Protein 4ZLH (pdb70)

Structure (mmCIF, N/CA/C/O backbone):
data_4ZLH
#
_entry.id   4ZLH
#
_cell.length_a   38.310
_cell.length_b   152.250
_cell.length_c   65.470
_cell.angle_alpha   90.00
_cell.angle_beta   93.91
_cell.angle_gamma   90.00
#
_symmetry.space_group_name_H-M   'P 1 21 1'
#
loop_
_entity.id
_entity.type
_entity.pdbx_description
1 polymer 'Lipopolysaccharide assembly protein B'
2 non-polymer 'ZINC ION'
3 water water
#
loop_
_atom_site.group_PDB
_atom_site.id
_atom_site.type_symbol
_atom_site.label_atom_id
_atom_site.label_alt_id
_atom_site.label_comp_id
_atom_site.label_asym_id
_atom_site.label_entity_id
_atom_site.label_seq_id
_atom_site.pdbx_PDB_ins_code
_atom_site.Cartn_x
_atom_site.Cartn_y
_atom_site.Cartn_z
_atom_site.occupancy
_atom_site.B_iso_or_equiv
_atom_site.auth_seq_id
_atom_site.auth_comp_id
_atom_site.auth_asym_id
_atom_site.auth_atom_id
_atom_site.pdbx_PDB_model_num
ATOM 1 N N . GLY A 1 17 ? 60.730 137.401 73.967 1.00 70.39 67 GLY A N 1
ATOM 2 C CA . GLY A 1 17 ? 61.083 135.998 73.843 1.00 67.51 67 GLY A CA 1
ATOM 3 C C . GLY A 1 17 ? 59.901 135.094 74.132 1.00 57.78 67 GLY A C 1
ATOM 4 O O . GLY A 1 17 ? 58.904 135.110 73.411 1.00 55.52 67 GLY A O 1
ATOM 5 N N . THR A 1 18 ? 60.013 134.301 75.191 1.00 63.75 68 THR A N 1
ATOM 6 C CA . THR A 1 18 ? 58.937 133.406 75.593 1.00 57.62 68 THR A CA 1
ATOM 7 C C . THR A 1 18 ? 57.749 134.199 76.129 1.00 60.61 68 THR A C 1
ATOM 8 O O . THR A 1 18 ? 56.595 133.830 75.910 1.00 53.71 68 THR A O 1
ATOM 12 N N . VAL A 1 19 ? 58.040 135.291 76.830 1.00 52.37 69 VAL A N 1
ATOM 13 C CA . VAL A 1 19 ? 57.002 136.098 77.458 1.00 46.48 69 VAL A CA 1
ATOM 14 C C . VAL A 1 19 ? 56.117 136.762 76.408 1.00 44.45 69 VAL A C 1
ATOM 15 O O . VAL A 1 19 ? 54.895 136.769 76.541 1.00 38.33 69 VAL A O 1
ATOM 19 N N . GLU A 1 20 ? 56.733 137.322 75.372 1.00 41.97 70 GLU A N 1
ATOM 20 C CA . GLU A 1 20 ? 55.978 137.971 74.308 1.00 51.99 70 GLU A CA 1
ATOM 21 C C . GLU A 1 20 ? 55.160 136.945 73.532 1.00 45.88 70 GLU A C 1
ATOM 22 O O . GLU A 1 20 ? 54.058 137.241 73.070 1.00 46.19 70 GLU A O 1
ATOM 25 N N . ALA A 1 21 ? 55.704 135.739 73.397 1.00 43.77 71 ALA A N 1
ATOM 26 C CA . ALA A 1 21 ? 55.001 134.647 72.733 1.00 50.03 71 ALA A CA 1
ATOM 27 C C . ALA A 1 21 ? 53.754 134.262 73.520 1.00 45.99 71 ALA A C 1
ATOM 28 O O . ALA A 1 21 ? 52.689 134.039 72.942 1.00 41.40 71 ALA A O 1
ATOM 30 N N . HIS A 1 22 ? 53.900 134.178 74.840 1.00 42.35 72 HIS A N 1
ATOM 31 C CA . HIS A 1 22 ? 52.774 133.902 75.726 1.00 41.22 72 HIS A CA 1
ATOM 32 C C . HIS A 1 22 ? 51.711 134.981 75.587 1.00 33.80 72 HIS A C 1
ATOM 33 O O . HIS A 1 22 ? 50.524 134.682 75.461 1.00 35.09 72 HIS A O 1
ATOM 40 N N . LEU A 1 23 ? 52.147 136.238 75.619 1.00 34.53 73 LEU A N 1
ATOM 41 C CA . LEU A 1 23 ? 51.241 137.370 75.479 1.00 36.67 73 LEU A CA 1
ATOM 42 C C . LEU A 1 23 ? 50.508 137.314 74.144 1.00 33.01 73 LEU A C 1
ATOM 43 O O . LEU A 1 23 ? 49.296 137.512 74.081 1.00 35.23 73 LEU A O 1
ATOM 48 N N . THR A 1 24 ? 51.253 137.041 73.079 1.00 36.56 74 THR A N 1
ATOM 49 C CA . THR A 1 24 ? 50.682 137.020 71.739 1.00 39.54 74 THR A CA 1
ATOM 50 C C . THR A 1 24 ? 49.701 135.867 71.586 1.00 37.27 74 THR A C 1
ATOM 51 O O . THR A 1 24 ? 48.617 136.047 71.039 1.00 37.73 74 THR A O 1
ATOM 55 N N . LEU A 1 25 ? 50.077 134.688 72.070 1.00 34.29 75 LEU A N 1
ATOM 56 C CA . LEU A 1 25 ? 49.217 133.518 71.949 1.00 38.15 75 LEU A CA 1
ATOM 57 C C . LEU A 1 25 ? 47.877 133.784 72.627 1.00 41.81 75 LEU A C 1
ATOM 58 O O . LEU A 1 25 ? 46.820 133.441 72.093 1.00 36.32 75 LEU A O 1
ATOM 63 N N . GLY A 1 26 ? 47.929 134.412 73.799 1.00 30.07 76 GLY A N 1
ATOM 64 C CA . GLY A 1 26 ? 46.724 134.795 74.509 1.00 30.00 76 GLY A CA 1
ATOM 65 C C . GLY A 1 26 ? 45.871 135.722 73.664 1.00 34.55 76 GLY A C 1
ATOM 66 O O . GLY A 1 26 ? 44.654 135.547 73.574 1.00 30.13 76 GLY A O 1
ATOM 67 N N . ASN A 1 27 ? 46.515 136.705 73.037 1.00 31.88 77 ASN A N 1
ATOM 68 C CA . ASN A 1 27 ? 45.815 137.653 72.176 1.00 39.50 77 ASN A CA 1
ATOM 69 C C . ASN A 1 27 ? 45.104 136.950 71.023 1.00 37.39 77 ASN A C 1
ATOM 70 O O . ASN A 1 27 ? 43.971 137.290 70.690 1.00 33.43 77 ASN A O 1
ATOM 75 N N . LEU A 1 28 ? 45.778 135.977 70.416 1.00 39.18 78 LEU A N 1
ATOM 76 C CA . LEU A 1 28 ? 45.208 135.234 69.295 1.00 37.72 78 LEU A CA 1
ATOM 77 C C . LEU A 1 28 ? 43.920 134.530 69.709 1.00 39.82 78 LEU A C 1
ATOM 78 O O . LEU A 1 28 ? 42.928 134.557 68.980 1.00 39.52 78 LEU A O 1
ATOM 83 N N . PHE A 1 29 ? 43.936 133.901 70.880 1.00 34.24 79 PHE A N 1
ATOM 84 C CA . PHE A 1 29 ? 42.748 133.226 71.386 1.00 32.96 79 PHE A CA 1
ATOM 85 C C . PHE A 1 29 ? 41.620 134.221 71.660 1.00 38.23 79 PHE A C 1
ATOM 86 O O . PHE A 1 29 ? 40.448 133.896 71.476 1.00 36.21 79 PHE A O 1
ATOM 94 N N . ARG A 1 30 ? 41.969 135.430 72.094 1.00 34.75 80 ARG A N 1
ATOM 95 C CA . ARG A 1 30 ? 40.957 136.444 72.367 1.00 35.46 80 ARG A CA 1
ATOM 96 C C . ARG A 1 30 ? 40.233 136.850 71.090 1.00 33.78 80 ARG A C 1
ATOM 97 O O . ARG A 1 30 ? 39.006 136.878 71.052 1.00 35.27 80 ARG A O 1
ATOM 105 N N . SER A 1 31 ? 40.996 137.176 70.052 1.00 38.35 81 SER A N 1
ATOM 106 C CA . SER A 1 31 ? 40.414 137.645 68.798 1.00 47.57 81 SER A CA 1
ATOM 107 C C . SER A 1 31 ? 39.598 136.543 68.122 1.00 45.54 81 SER A C 1
ATOM 108 O O . SER A 1 31 ? 38.719 136.823 67.308 1.00 45.75 81 SER A O 1
ATOM 111 N N . ARG A 1 32 ? 39.892 135.293 68.470 1.00 39.54 82 ARG A N 1
ATOM 112 C CA . ARG A 1 32 ? 39.145 134.147 67.958 1.00 45.29 82 ARG A CA 1
ATOM 113 C C . ARG A 1 32 ? 37.821 133.970 68.700 1.00 41.90 82 ARG A C 1
ATOM 114 O O . ARG A 1 32 ? 36.923 133.264 68.236 1.00 37.61 82 ARG A O 1
ATOM 122 N N . GLY A 1 33 ? 37.709 134.608 69.860 1.00 38.69 83 GLY A N 1
ATOM 123 C CA . GLY A 1 33 ? 36.506 134.518 70.668 1.00 41.12 83 GLY A CA 1
ATOM 124 C C . GLY A 1 33 ? 36.614 133.481 71.769 1.00 33.37 83 GLY A C 1
ATOM 125 O O . GLY A 1 33 ? 35.659 133.256 72.513 1.00 35.62 83 GLY A O 1
ATOM 126 N N . GLU A 1 34 ? 37.777 132.845 71.876 1.00 39.55 84 GLU A N 1
ATOM 127 C CA . GLU A 1 34 ? 38.040 131.916 72.969 1.00 42.18 84 GLU A CA 1
ATOM 128 C C . GLU A 1 34 ? 38.638 132.682 74.146 1.00 40.60 84 GLU A C 1
ATOM 129 O O . GLU A 1 34 ? 39.813 132.523 74.482 1.00 33.47 84 GLU A O 1
ATOM 135 N N . VAL A 1 35 ? 37.813 133.520 74.766 1.00 37.49 85 VAL A N 1
ATOM 136 C CA . VAL A 1 35 ? 38.280 134.441 75.792 1.00 37.50 85 VAL A CA 1
ATOM 137 C C . VAL A 1 35 ? 38.696 133.732 77.078 1.00 34.84 85 VAL A C 1
ATOM 138 O O . VAL A 1 35 ? 39.565 134.216 77.799 1.00 33.67 85 VAL A O 1
ATOM 142 N N . ASP A 1 36 ? 38.074 132.596 77.370 1.00 35.99 86 ASP A N 1
ATOM 143 C CA . ASP A 1 36 ? 38.421 131.833 78.561 1.00 36.59 86 ASP A CA 1
ATOM 144 C C . ASP A 1 36 ? 39.859 131.343 78.476 1.00 35.49 86 ASP A C 1
ATOM 145 O O . ASP A 1 36 ? 40.589 131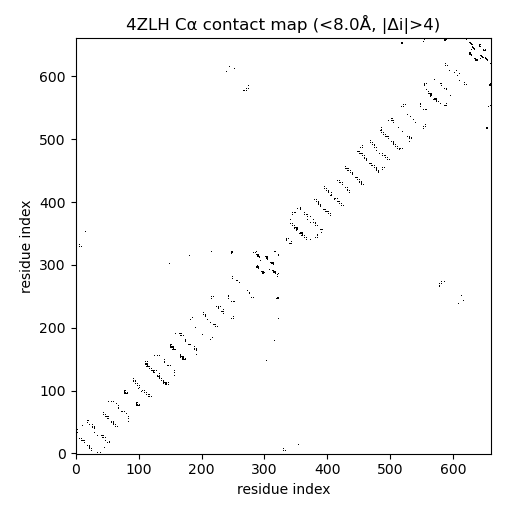.357 79.466 1.00 33.81 86 ASP A O 1
ATOM 150 N N . ARG A 1 37 ? 40.266 130.921 77.286 1.00 32.43 87 ARG A N 1
ATOM 151 C CA . ARG A 1 37 ? 41.633 130.468 77.074 1.00 35.17 87 ARG A CA 1
ATOM 152 C C . ARG A 1 37 ? 42.605 131.645 77.166 1.00 31.63 87 ARG A C 1
ATOM 153 O O . ARG A 1 37 ? 43.690 131.522 77.736 1.00 25.79 87 ARG A O 1
ATOM 161 N N . ALA A 1 38 ? 42.209 132.786 76.607 1.00 29.08 88 ALA A N 1
ATOM 162 C CA . ALA A 1 38 ? 43.027 133.993 76.680 1.00 31.49 88 ALA A CA 1
ATOM 163 C C . ALA A 1 38 ? 43.239 134.411 78.133 1.00 26.07 88 ALA A C 1
ATOM 164 O O . ALA A 1 38 ? 44.353 134.750 78.532 1.00 30.63 88 ALA A O 1
ATOM 166 N N . ILE A 1 39 ? 42.161 134.383 78.912 1.00 31.42 89 ILE A N 1
ATOM 167 C CA . ILE A 1 39 ? 42.203 134.746 80.327 1.00 27.47 89 ILE A CA 1
ATOM 168 C C . ILE A 1 39 ? 43.178 133.851 81.082 1.00 31.72 89 ILE A C 1
ATOM 169 O O . ILE A 1 39 ? 43.978 134.325 81.889 1.00 27.61 89 ILE A O 1
ATOM 174 N N . ARG A 1 40 ? 43.104 132.553 80.811 1.00 29.39 90 ARG A N 1
ATOM 175 C CA . ARG A 1 40 ? 43.949 131.571 81.485 1.00 30.95 90 ARG A CA 1
ATOM 176 C C . ARG A 1 40 ? 45.426 131.810 81.173 1.00 32.08 90 ARG A C 1
ATOM 177 O O . ARG A 1 40 ? 46.276 131.744 82.062 1.00 29.93 90 ARG A O 1
ATOM 185 N N . ILE A 1 41 ? 45.725 132.099 79.911 1.00 27.46 91 ILE A N 1
ATOM 186 C CA . ILE A 1 41 ? 47.099 132.336 79.481 1.00 30.29 91 ILE A CA 1
ATOM 187 C C . ILE A 1 41 ? 47.658 133.631 80.085 1.00 33.74 91 ILE A C 1
ATOM 188 O O . ILE A 1 41 ? 48.780 133.656 80.595 1.00 27.35 91 ILE A O 1
ATOM 193 N N . HIS A 1 42 ? 46.876 134.703 80.037 1.00 30.01 92 HIS A N 1
ATOM 194 C CA . HIS A 1 42 ? 47.362 136.002 80.491 1.00 30.19 92 HIS A CA 1
ATOM 195 C C . HIS A 1 42 ? 47.403 136.084 82.016 1.00 30.35 92 HIS A C 1
ATOM 196 O O . HIS A 1 42 ? 48.296 136.710 82.584 1.00 28.42 92 HIS A O 1
ATOM 203 N N . GLN A 1 43 ? 46.447 135.441 82.676 1.00 28.39 93 GLN A N 1
ATOM 204 C CA . GLN A 1 43 ? 46.399 135.451 84.131 1.00 29.95 93 GLN A CA 1
ATOM 205 C C . GLN A 1 43 ? 47.551 134.635 84.714 1.00 38.79 93 GLN A C 1
ATOM 206 O O . GLN A 1 43 ? 48.153 135.027 85.713 1.00 36.80 93 GLN A O 1
ATOM 212 N N . THR A 1 44 ? 47.854 133.502 84.086 1.00 32.53 94 THR A N 1
ATOM 213 C CA . THR A 1 44 ? 48.973 132.671 84.519 1.00 30.61 94 THR A CA 1
ATOM 214 C C . THR A 1 44 ? 50.274 133.434 84.333 1.00 34.43 94 THR A C 1
ATOM 215 O O . THR A 1 44 ? 51.169 133.374 85.175 1.00 40.07 94 THR A O 1
ATOM 219 N N . LEU A 1 45 ? 50.370 134.156 83.224 1.00 32.88 95 LEU A N 1
ATOM 220 C CA . LEU A 1 45 ? 51.542 134.969 82.943 1.00 36.90 95 LEU A CA 1
ATOM 221 C C . LEU A 1 45 ? 51.666 136.092 83.972 1.00 41.70 95 LEU A C 1
ATOM 222 O O . LEU A 1 45 ? 52.736 136.315 84.539 1.00 33.87 95 LEU A O 1
ATOM 227 N N . MET A 1 46 ? 50.559 136.789 84.211 1.00 32.75 96 MET A N 1
ATOM 228 C CA . MET A 1 46 ? 50.519 137.889 85.169 1.00 35.38 96 MET A CA 1
ATOM 229 C C . MET A 1 46 ? 50.992 137.452 86.556 1.00 40.32 96 MET A C 1
ATOM 230 O O . MET A 1 46 ? 51.615 138.228 87.280 1.00 38.87 96 MET A O 1
ATOM 235 N N . GLU A 1 47 ? 50.698 136.204 86.909 1.00 40.08 97 GLU A N 1
ATOM 236 C CA . GLU A 1 47 ? 50.979 135.682 88.243 1.00 39.37 97 GLU A CA 1
ATOM 237 C C . GLU A 1 47 ? 52.312 134.936 88.319 1.00 38.67 97 GLU A C 1
ATOM 238 O O . GLU A 1 47 ? 52.662 134.388 89.364 1.00 43.01 97 GLU A O 1
ATOM 244 N N . SER A 1 48 ? 53.054 134.918 87.215 1.00 39.92 98 SER A N 1
ATOM 245 C CA . SER A 1 48 ? 54.343 134.231 87.171 1.00 41.21 98 SER A CA 1
ATOM 246 C C . SER A 1 48 ? 55.447 135.073 87.804 1.00 47.75 98 SER A C 1
ATOM 247 O O . SER A 1 48 ? 55.415 136.301 87.742 1.00 41.86 98 SER A O 1
ATOM 250 N N . ALA A 1 49 ? 56.428 134.404 88.402 1.00 49.12 99 ALA A N 1
ATOM 251 C CA . ALA A 1 49 ? 57.519 135.086 89.091 1.00 49.20 99 ALA A CA 1
ATOM 252 C C . ALA A 1 49 ? 58.670 135.421 88.141 1.00 49.08 99 ALA A C 1
ATOM 253 O O . ALA A 1 49 ? 59.479 136.303 88.424 1.00 55.97 99 ALA A O 1
ATOM 255 N N . SER A 1 50 ? 58.736 134.722 87.013 1.00 45.56 100 SER A N 1
ATOM 256 C CA . SER A 1 50 ? 59.826 134.909 86.059 1.00 45.56 100 SER A CA 1
ATOM 257 C C . SER A 1 50 ? 59.745 136.246 85.324 1.00 51.27 100 SER A C 1
ATOM 258 O O . SER A 1 50 ? 60.711 136.670 84.689 1.00 53.90 100 SER A O 1
ATOM 260 N N . LEU A 1 51 ? 58.597 136.911 85.414 1.00 56.37 101 LEU A N 1
ATOM 261 C CA . LEU A 1 51 ? 58.361 138.146 84.667 1.00 53.33 101 LEU A CA 1
ATOM 262 C C . LEU A 1 51 ? 59.038 139.363 85.287 1.00 46.77 101 LEU A C 1
ATOM 263 O O . LEU A 1 51 ? 59.165 139.459 86.506 1.00 50.48 101 LEU A O 1
ATOM 268 N N . THR A 1 52 ? 59.466 140.293 84.436 1.00 41.89 102 THR A N 1
ATOM 269 C CA . THR A 1 52 ? 59.886 141.612 84.893 1.00 43.63 102 THR A CA 1
ATOM 270 C C . THR A 1 52 ? 58.652 142.435 85.230 1.00 47.35 102 THR A C 1
ATOM 271 O O . THR A 1 52 ? 57.530 142.038 84.917 1.00 41.30 102 THR A O 1
ATOM 275 N N . TYR A 1 53 ? 58.861 143.589 85.853 1.00 48.70 103 TYR A N 1
ATOM 276 C CA . TYR A 1 53 ? 57.756 144.472 86.199 1.00 47.31 103 TYR A CA 1
ATOM 277 C C . TYR A 1 53 ? 57.052 144.967 84.943 1.00 47.65 103 TYR A C 1
ATOM 278 O O . TYR A 1 53 ? 55.825 144.997 84.887 1.00 38.84 103 TYR A O 1
ATOM 287 N N . GLU A 1 54 ? 57.832 145.348 83.936 1.00 43.58 104 GLU A N 1
ATOM 288 C CA . GLU A 1 54 ? 57.267 145.888 82.707 1.00 46.36 104 GLU A CA 1
ATOM 289 C C . GLU A 1 54 ? 56.485 144.809 81.960 1.00 43.09 104 GLU A C 1
ATOM 290 O O . GLU A 1 54 ? 55.421 145.078 81.407 1.00 41.42 104 GLU A O 1
ATOM 293 N N . GLN A 1 55 ? 57.014 143.589 81.959 1.00 40.63 105 GLN A N 1
ATOM 294 C CA . GLN A 1 55 ? 56.339 142.459 81.330 1.00 41.97 105 GLN A CA 1
ATOM 295 C C . GLN A 1 55 ? 55.015 142.170 82.021 1.00 42.02 105 GLN A C 1
ATOM 296 O O . GLN A 1 55 ? 54.028 141.810 81.377 1.00 43.39 105 GLN A O 1
ATOM 302 N N . ARG A 1 56 ? 54.997 142.331 83.338 1.00 37.81 106 ARG A N 1
ATOM 303 C CA . ARG A 1 56 ? 53.791 142.086 84.112 1.00 40.04 106 ARG A CA 1
ATOM 304 C C . ARG A 1 56 ? 52.714 143.105 83.754 1.00 40.22 106 ARG A C 1
ATOM 305 O O . ARG A 1 56 ? 51.538 142.761 83.659 1.00 34.97 106 ARG A O 1
ATOM 313 N N . LEU A 1 57 ? 53.117 144.356 83.548 1.00 36.13 107 LEU A N 1
ATOM 314 C CA . LEU A 1 57 ? 52.171 145.394 83.157 1.00 35.08 107 LEU A CA 1
ATOM 315 C C . LEU A 1 57 ? 51.528 145.036 81.819 1.00 36.53 107 LEU A C 1
ATOM 316 O O . LEU A 1 57 ? 50.331 145.240 81.626 1.00 33.13 107 LEU A O 1
ATOM 321 N N . LEU A 1 58 ? 52.330 144.501 80.902 1.00 29.77 108 LEU A N 1
ATOM 322 C CA . LEU A 1 58 ? 51.824 144.051 79.611 1.00 35.80 108 LEU A CA 1
ATOM 323 C C . LEU A 1 58 ? 50.814 142.928 79.804 1.00 35.77 108 LEU A C 1
ATOM 324 O O . LEU A 1 58 ? 49.802 142.870 79.111 1.00 31.35 108 LEU A O 1
ATOM 329 N N . ALA A 1 59 ? 51.096 142.037 80.750 1.00 32.52 109 ALA A N 1
ATOM 330 C CA . ALA A 1 59 ? 50.187 140.940 81.051 1.00 31.72 109 ALA A CA 1
ATOM 331 C C . ALA A 1 59 ? 48.882 141.477 81.622 1.00 28.17 109 ALA A C 1
ATOM 332 O O . ALA A 1 59 ? 47.801 141.047 81.224 1.00 26.88 109 ALA A O 1
ATOM 334 N N . ILE A 1 60 ? 48.989 142.423 82.551 1.00 26.68 110 ILE A N 1
ATOM 335 C CA . ILE A 1 60 ? 47.816 143.045 83.158 1.00 31.29 110 ILE A CA 1
ATOM 336 C C . ILE A 1 60 ? 46.961 143.730 82.094 1.00 30.55 110 ILE A C 1
ATOM 337 O O . ILE A 1 60 ? 45.734 143.642 82.128 1.00 28.60 110 ILE A O 1
ATOM 342 N N . GLN A 1 61 ? 47.614 144.401 81.150 1.00 26.77 111 GLN A N 1
ATOM 343 C CA . GLN A 1 61 ? 46.910 145.105 80.079 1.00 34.46 111 GLN A CA 1
ATOM 344 C C . GLN A 1 61 ? 46.103 144.145 79.212 1.00 36.99 111 GLN A C 1
ATOM 345 O O . GLN A 1 61 ? 44.931 144.397 78.920 1.00 30.23 111 GLN A O 1
ATOM 351 N N . GLN A 1 62 ? 46.730 143.050 78.793 1.00 29.75 112 GLN A N 1
ATOM 352 C CA . GLN A 1 62 ? 46.057 142.088 77.929 1.00 31.61 112 GLN A CA 1
ATOM 353 C C . GLN A 1 62 ? 44.971 141.339 78.692 1.00 34.74 112 GLN A C 1
ATOM 354 O O . GLN A 1 62 ? 43.903 141.062 78.146 1.00 27.58 112 GLN A O 1
ATOM 360 N N . LEU A 1 63 ? 45.235 141.014 79.953 1.00 26.52 113 LEU A N 1
ATOM 361 C CA . LEU A 1 63 ? 44.226 140.360 80.774 1.00 24.88 113 LEU A CA 1
ATOM 362 C C . LEU A 1 63 ? 43.018 141.278 80.913 1.00 30.75 113 LEU A C 1
ATOM 363 O O . LEU A 1 63 ? 41.873 140.823 80.917 1.00 26.80 113 LEU A O 1
ATOM 368 N N . GLY A 1 64 ? 43.282 142.576 81.020 1.00 29.43 114 GLY A N 1
ATOM 369 C CA . GLY A 1 64 ? 42.221 143.562 81.058 1.00 28.08 114 GLY A CA 1
ATOM 370 C C . GLY A 1 64 ? 41.381 143.500 79.800 1.00 28.60 114 GLY A C 1
ATOM 371 O O . GLY A 1 64 ? 40.159 143.524 79.864 1.00 29.26 114 GLY A O 1
ATOM 372 N N . ARG A 1 65 ? 42.042 143.407 78.652 1.00 31.73 115 ARG A N 1
ATOM 373 C CA . ARG A 1 65 ? 41.337 143.337 77.378 1.00 32.83 115 ARG A CA 1
ATOM 374 C C . ARG A 1 65 ? 40.559 142.030 77.249 1.00 32.81 115 ARG A C 1
ATOM 375 O O . ARG A 1 65 ? 39.512 141.992 76.606 1.00 30.50 115 ARG A O 1
ATOM 380 N N . ASP A 1 66 ? 41.067 140.961 77.860 1.00 28.32 116 ASP A N 1
ATOM 381 C CA . ASP A 1 66 ? 40.349 139.689 77.877 1.00 27.28 116 ASP A CA 1
ATOM 382 C C . ASP A 1 66 ? 39.027 139.835 78.617 1.00 30.73 116 ASP A C 1
ATOM 383 O O . ASP A 1 66 ? 37.980 139.388 78.144 1.00 26.81 116 ASP A O 1
ATOM 388 N N . TYR A 1 67 ? 39.092 140.448 79.794 1.00 25.41 117 TYR A N 1
ATOM 389 C CA . TYR A 1 67 ? 37.918 140.644 80.629 1.00 24.67 117 TYR A CA 1
ATOM 390 C C . TYR A 1 67 ? 36.883 141.510 79.913 1.00 32.43 117 TYR A C 1
ATOM 391 O O . TYR A 1 67 ? 35.677 141.281 80.036 1.00 28.64 117 TYR A O 1
ATOM 400 N N . MET A 1 68 ? 37.363 142.501 79.166 1.00 31.77 118 MET A N 1
ATOM 401 C CA . MET A 1 68 ? 36.494 143.355 78.360 1.00 38.65 118 MET A CA 1
ATOM 402 C C . MET A 1 68 ? 35.712 142.519 77.364 1.00 29.79 118 MET A C 1
ATOM 403 O O . MET A 1 68 ? 34.490 142.619 77.280 1.00 33.91 118 MET A O 1
ATOM 408 N N . ALA A 1 69 ? 36.432 141.692 76.614 1.00 32.02 119 ALA A N 1
ATOM 409 C CA . ALA A 1 69 ? 35.819 140.829 75.612 1.00 34.66 119 ALA A CA 1
ATOM 410 C C . ALA A 1 69 ? 34.820 139.867 76.248 1.00 41.21 119 ALA A C 1
ATOM 411 O O . ALA A 1 69 ? 33.856 139.448 75.607 1.00 36.59 119 ALA A O 1
ATOM 413 N N . ALA A 1 70 ? 35.051 139.530 77.512 1.00 32.18 120 ALA A N 1
ATOM 414 C CA . ALA A 1 70 ? 34.211 138.565 78.216 1.00 31.44 120 ALA A CA 1
ATOM 415 C C . ALA A 1 70 ? 32.993 139.224 78.856 1.00 32.31 120 ALA A C 1
ATOM 416 O O . ALA A 1 70 ? 32.054 138.541 79.257 1.00 34.98 120 ALA A O 1
ATOM 418 N N . GLY A 1 71 ? 33.011 140.549 78.955 1.00 32.74 121 GLY A N 1
ATOM 419 C CA . GLY A 1 71 ? 31.944 141.279 79.615 1.00 34.25 121 GLY A CA 1
ATOM 420 C C . GLY A 1 71 ? 32.122 141.330 81.122 1.00 39.98 121 GLY A C 1
ATOM 421 O O . GLY A 1 71 ? 31.211 141.724 81.851 1.00 34.51 121 GLY A O 1
ATOM 422 N N . LEU A 1 72 ? 33.302 140.930 81.588 1.00 30.15 122 LEU A N 1
ATOM 423 C CA . LEU A 1 72 ? 33.617 140.947 83.013 1.00 36.23 122 LEU A CA 1
ATOM 424 C C . LEU A 1 72 ? 34.228 142.296 83.369 1.00 35.73 122 LEU A C 1
ATOM 425 O O . LEU A 1 72 ? 35.442 142.423 83.538 1.00 35.25 122 LEU A O 1
ATOM 430 N N . TYR A 1 73 ? 33.369 143.302 83.489 1.00 34.82 123 TYR A N 1
ATOM 431 C CA . TYR A 1 73 ? 33.810 144.690 83.560 1.00 34.93 123 TYR A CA 1
ATOM 432 C C . TYR A 1 73 ? 34.414 145.080 84.908 1.00 33.14 123 TYR A C 1
ATOM 433 O O . TYR A 1 73 ? 35.320 145.910 84.957 1.00 34.99 123 TYR A O 1
ATOM 442 N N . ASP A 1 74 ? 33.923 144.495 85.997 1.00 31.13 124 ASP A N 1
ATOM 443 C CA . ASP A 1 74 ? 34.527 144.736 87.305 1.00 40.54 124 ASP A CA 1
ATOM 444 C C . ASP A 1 74 ? 35.972 144.234 87.327 1.00 31.70 124 ASP A C 1
ATOM 445 O O . ASP A 1 74 ? 36.864 144.910 87.841 1.00 40.51 124 ASP A O 1
ATOM 450 N N . ARG A 1 75 ? 36.197 143.048 86.767 1.00 36.24 125 ARG A N 1
ATOM 451 C CA . ARG A 1 75 ? 37.541 142.481 86.673 1.00 33.08 125 ARG A CA 1
ATOM 452 C C . ARG A 1 75 ? 38.428 143.324 85.759 1.00 30.61 125 ARG A C 1
ATOM 453 O O . ARG A 1 75 ? 39.584 143.601 86.081 1.00 31.04 125 ARG A O 1
ATOM 461 N N . ALA A 1 76 ? 37.882 143.727 84.616 1.00 30.12 126 ALA A N 1
ATOM 462 C CA . ALA A 1 76 ? 38.596 144.595 83.687 1.00 28.75 126 ALA A CA 1
ATOM 463 C C . ALA A 1 76 ? 39.001 145.892 84.374 1.00 30.27 126 ALA A C 1
ATOM 464 O O . ALA A 1 76 ? 40.130 146.356 84.227 1.00 30.41 126 ALA A O 1
ATOM 466 N N . GLU A 1 77 ? 38.073 146.467 85.131 1.00 28.01 127 GLU A N 1
ATOM 467 C CA . GLU A 1 77 ? 38.329 147.721 85.828 1.00 35.12 127 GLU A CA 1
ATOM 468 C C . GLU A 1 77 ? 39.494 147.568 86.803 1.00 38.56 127 GLU A C 1
ATOM 469 O O . GLU A 1 77 ? 40.316 148.472 86.944 1.00 34.74 127 GLU A O 1
ATOM 475 N N . ASP A 1 78 ? 39.565 146.419 87.468 1.00 35.17 128 ASP A N 1
ATOM 476 C CA . ASP A 1 78 ? 40.647 146.159 88.415 1.00 42.96 128 ASP A CA 1
ATOM 477 C C . ASP A 1 78 ? 41.998 146.135 87.712 1.00 35.65 128 ASP A C 1
ATOM 478 O O . ASP A 1 78 ? 42.979 146.655 88.232 1.00 40.18 128 ASP A O 1
ATOM 483 N N . MET A 1 79 ? 42.045 145.534 86.529 1.00 29.85 129 MET A N 1
ATOM 484 C CA . MET A 1 79 ? 43.282 145.464 85.764 1.00 27.84 129 MET A CA 1
ATOM 485 C C . MET A 1 79 ? 43.751 146.844 85.308 1.00 33.44 129 MET A C 1
ATOM 486 O O . MET A 1 79 ? 44.898 147.228 85.536 1.00 33.24 129 MET A O 1
ATOM 491 N N . PHE A 1 80 ? 42.865 147.589 84.660 1.00 32.87 130 PHE A N 1
ATOM 492 C CA . PHE A 1 80 ? 43.240 148.877 84.095 1.00 38.55 130 PHE A CA 1
ATOM 493 C C . PHE A 1 80 ? 43.522 149.919 85.178 1.00 40.07 130 PHE A C 1
ATOM 494 O O . PHE A 1 80 ? 44.363 150.798 84.989 1.00 39.62 130 PHE A O 1
ATOM 502 N N . ASN A 1 81 ? 42.838 149.813 86.313 1.00 36.18 131 ASN A N 1
ATOM 503 C CA . ASN A 1 81 ? 43.122 150.687 87.447 1.00 45.43 131 ASN A CA 1
ATOM 504 C C . ASN A 1 81 ? 44.584 150.603 87.883 1.00 47.83 131 ASN A C 1
ATOM 505 O O . ASN A 1 81 ? 45.116 151.543 88.470 1.00 46.52 131 ASN A O 1
ATOM 510 N N . GLN A 1 82 ? 45.227 149.478 87.588 1.00 43.15 132 GLN A N 1
ATOM 511 C CA . GLN A 1 82 ? 46.617 149.260 87.979 1.00 41.01 132 GLN A CA 1
ATOM 512 C C . GLN A 1 82 ? 47.609 149.842 86.977 1.00 42.44 132 GLN A C 1
ATOM 513 O O . GLN A 1 82 ? 48.820 149.743 87.175 1.00 48.12 132 GLN A O 1
ATOM 519 N N . LEU A 1 83 ? 47.099 150.445 85.907 1.00 43.05 133 LEU A N 1
ATOM 520 C CA . LEU A 1 83 ? 47.948 150.921 84.816 1.00 46.20 133 LEU A CA 1
ATOM 521 C C . LEU A 1 83 ? 47.866 152.432 84.603 1.00 48.98 133 LEU A C 1
ATOM 522 O O . LEU A 1 83 ? 48.644 152.998 83.835 1.00 50.93 133 LEU A O 1
ATOM 527 N N . THR A 1 84 ? 46.927 153.083 85.279 1.00 53.38 134 THR A N 1
ATOM 528 C CA . THR A 1 84 ? 46.714 154.514 85.089 1.00 60.03 134 THR A CA 1
ATOM 529 C C . THR A 1 84 ? 47.915 155.329 85.567 1.00 64.01 134 THR A C 1
ATOM 530 O O . THR A 1 84 ? 48.124 156.457 85.117 1.00 59.21 134 THR A O 1
ATOM 534 N N . ASP A 1 85 ? 48.703 154.746 86.468 1.00 63.14 135 ASP A N 1
ATOM 535 C CA . ASP A 1 85 ? 49.892 155.402 87.007 1.00 65.36 135 ASP A CA 1
ATOM 536 C C . ASP A 1 85 ? 51.166 154.928 86.310 1.00 69.12 135 ASP A C 1
ATOM 537 O O . ASP A 1 85 ? 52.234 154.872 86.921 1.00 78.12 135 ASP A O 1
ATOM 542 N N . GLU A 1 86 ? 51.041 154.591 85.029 1.00 58.98 136 GLU A N 1
ATOM 543 C CA . GLU A 1 86 ? 52.166 154.120 84.229 1.00 58.67 136 GLU A CA 1
ATOM 544 C C . GLU A 1 86 ? 52.158 154.827 82.879 1.00 64.35 136 GLU A C 1
ATOM 545 O O . GLU A 1 86 ? 51.178 154.750 82.140 1.00 62.63 136 GLU A O 1
ATOM 551 N N . THR A 1 87 ? 53.257 155.504 82.557 1.00 60.74 137 THR A N 1
ATOM 552 C CA . THR A 1 87 ? 53.301 156.409 81.408 1.00 60.34 137 THR A CA 1
ATOM 553 C C . THR A 1 87 ? 53.007 155.720 80.079 1.00 64.22 137 THR A C 1
ATOM 554 O O . THR A 1 87 ? 52.351 156.296 79.211 1.00 65.80 137 THR A O 1
ATOM 558 N N . ASP A 1 88 ? 53.501 154.498 79.914 1.00 63.52 138 ASP A N 1
ATOM 559 C CA . ASP A 1 88 ? 53.310 153.771 78.665 1.00 64.26 138 ASP A CA 1
ATOM 560 C C . ASP A 1 88 ? 51.908 153.173 78.555 1.00 61.45 138 ASP A C 1
ATOM 561 O O . ASP A 1 88 ? 51.495 152.748 77.476 1.00 67.82 138 ASP A O 1
ATOM 564 N N . PHE A 1 89 ? 51.175 153.156 79.668 1.00 58.09 139 PHE A N 1
ATOM 565 C CA . PHE A 1 89 ? 49.877 152.483 79.728 1.00 64.29 139 PHE A CA 1
ATOM 566 C C . PHE A 1 89 ? 48.730 153.417 80.105 1.00 61.44 139 PHE A C 1
ATOM 567 O O . PHE A 1 89 ? 47.561 153.082 79.904 1.00 57.67 139 PHE A O 1
ATOM 575 N N . ARG A 1 90 ? 49.066 154.580 80.655 1.00 61.49 140 ARG A N 1
ATOM 576 C CA . ARG A 1 90 ? 48.065 155.510 81.170 1.00 60.06 140 ARG A CA 1
ATOM 577 C C . ARG A 1 90 ? 47.000 155.859 80.131 1.00 55.95 140 ARG A C 1
ATOM 578 O O . ARG A 1 90 ? 45.807 155.836 80.429 1.00 54.17 140 ARG A O 1
ATOM 582 N N . ILE A 1 91 ? 47.432 156.172 78.913 1.00 58.94 141 ILE A N 1
ATOM 583 C CA . ILE A 1 91 ? 46.510 156.578 77.857 1.00 62.12 141 ILE A CA 1
ATOM 584 C C . ILE A 1 91 ? 45.509 155.471 77.535 1.00 59.39 141 ILE A C 1
ATOM 585 O O . ILE A 1 91 ? 44.299 155.701 77.520 1.00 56.24 141 ILE A O 1
ATOM 587 N N . GLY A 1 92 ? 46.019 154.270 77.281 1.00 52.80 142 GLY A N 1
ATOM 588 C CA . GLY A 1 92 ? 45.175 153.136 76.958 1.00 46.90 142 GLY A CA 1
ATOM 589 C C . GLY A 1 92 ? 44.316 152.703 78.130 1.00 51.07 142 GLY A C 1
ATOM 590 O O . GLY A 1 92 ? 43.176 152.279 77.949 1.00 49.08 142 GLY A O 1
ATOM 591 N N . ALA A 1 93 ? 44.862 152.817 79.337 1.00 46.28 143 ALA A N 1
ATOM 592 C CA . ALA A 1 93 ? 44.158 152.391 80.540 1.00 46.18 143 ALA A CA 1
ATOM 593 C C . ALA A 1 93 ? 42.906 153.230 80.769 1.00 47.03 143 ALA A C 1
ATOM 594 O O . ALA A 1 93 ? 41.844 152.699 81.096 1.00 43.59 143 ALA A O 1
ATOM 596 N N . LEU A 1 94 ? 43.039 154.542 80.600 1.00 43.68 144 LEU A N 1
ATOM 597 C CA . LEU A 1 94 ? 41.906 155.450 80.738 1.00 51.83 144 LEU A CA 1
ATOM 598 C C . LEU A 1 94 ? 40.908 155.242 79.603 1.00 38.97 144 LEU A C 1
ATOM 599 O O . LEU A 1 94 ? 39.697 155.267 79.819 1.00 42.98 144 LEU A O 1
ATOM 604 N N . GLN A 1 95 ? 41.428 155.040 78.397 1.00 35.04 145 GLN A N 1
ATOM 605 C CA . GLN A 1 95 ? 40.595 154.779 77.230 1.00 45.17 145 GLN A CA 1
ATOM 606 C C . GLN A 1 95 ? 39.732 153.538 77.436 1.00 48.06 145 GLN A C 1
ATOM 607 O O . GLN A 1 95 ? 38.558 153.521 77.071 1.00 41.07 145 GLN A O 1
ATOM 613 N N . GLN A 1 96 ? 40.315 152.496 78.021 1.00 45.27 146 GLN A N 1
ATOM 614 C CA . GLN A 1 96 ? 39.570 151.269 78.265 1.00 38.61 146 GLN A CA 1
ATOM 615 C C . GLN A 1 96 ? 38.589 151.465 79.418 1.00 34.37 146 GLN A C 1
ATOM 616 O O . GLN A 1 96 ? 37.448 151.012 79.347 1.00 36.34 146 GLN A O 1
ATOM 622 N N . LEU A 1 97 ? 39.027 152.151 80.471 1.00 32.77 147 LEU A N 1
ATOM 623 C CA . LEU A 1 97 ? 38.143 152.467 81.589 1.00 37.53 147 LEU A CA 1
ATOM 624 C C . LEU A 1 97 ? 36.949 153.283 81.108 1.00 39.18 147 LEU A C 1
ATOM 625 O O . LEU A 1 97 ? 35.822 153.098 81.573 1.00 38.83 147 LEU A O 1
ATOM 630 N N . LEU A 1 98 ? 37.205 154.185 80.168 1.00 36.07 148 LEU A N 1
ATOM 631 C CA . LEU A 1 98 ? 36.151 155.012 79.604 1.00 42.43 148 LEU A CA 1
ATOM 632 C C . LEU A 1 98 ? 35.108 154.128 78.929 1.00 38.17 148 LEU A C 1
ATOM 633 O O . LEU A 1 98 ? 33.910 154.327 79.108 1.00 40.57 148 LEU A O 1
ATOM 638 N N . GLN A 1 99 ? 35.576 153.143 78.167 1.00 39.18 149 GLN A N 1
ATOM 639 C CA . GLN A 1 99 ? 34.691 152.186 77.506 1.00 40.31 149 GLN A CA 1
ATOM 640 C C . GLN A 1 99 ? 33.893 151.367 78.518 1.00 36.72 149 GLN A C 1
ATOM 641 O O . GLN A 1 99 ? 32.707 151.108 78.321 1.00 37.54 149 GLN A O 1
ATOM 647 N N . ILE A 1 100 ? 34.552 150.960 79.597 1.00 37.94 150 ILE A N 1
ATOM 648 C CA . ILE A 1 100 ? 33.902 150.186 80.647 1.00 38.50 150 ILE A CA 1
ATOM 649 C C . ILE A 1 100 ? 32.749 150.970 81.262 1.00 40.08 150 ILE A C 1
ATOM 650 O O . ILE A 1 100 ? 31.634 150.463 81.382 1.00 39.48 150 ILE A O 1
ATOM 655 N N . TYR A 1 101 ? 33.019 152.211 81.649 1.00 40.84 151 TYR A N 1
ATOM 656 C CA . TYR A 1 101 ? 32.035 153.006 82.373 1.00 43.75 151 TYR A CA 1
ATOM 657 C C . TYR A 1 101 ? 30.836 153.360 81.494 1.00 35.61 151 TYR A C 1
ATOM 658 O O . TYR A 1 101 ? 29.729 153.540 81.997 1.00 40.71 151 TYR A O 1
ATOM 667 N N . GLN A 1 102 ? 31.053 153.445 80.186 1.00 33.83 152 GLN A N 1
ATOM 668 C CA . GLN A 1 102 ? 29.951 153.622 79.248 1.00 39.68 152 GLN A CA 1
ATOM 669 C C . GLN A 1 102 ? 29.115 152.353 79.182 1.00 41.62 152 GLN A C 1
ATOM 670 O O . GLN A 1 102 ? 27.889 152.401 79.270 1.00 43.65 152 GLN A O 1
ATOM 676 N N . ALA A 1 103 ? 29.793 151.219 79.031 1.00 44.01 153 ALA A N 1
ATOM 677 C CA . ALA A 1 103 ? 29.126 149.925 78.931 1.00 44.36 153 ALA A CA 1
ATOM 678 C C . ALA A 1 103 ? 28.259 149.661 80.151 1.00 35.91 153 ALA A C 1
ATOM 679 O O . ALA A 1 103 ? 27.226 149.002 80.053 1.00 39.70 153 ALA A O 1
ATOM 681 N N . THR A 1 104 ? 28.685 150.183 81.297 1.00 38.28 154 THR A N 1
ATOM 682 C CA . THR A 1 104 ? 27.961 149.995 82.550 1.00 41.20 154 THR A CA 1
ATOM 683 C C . THR A 1 104 ? 27.085 151.202 82.902 1.00 49.33 154 THR A C 1
ATOM 684 O O . THR A 1 104 ? 26.468 151.234 83.966 1.00 45.42 154 THR A O 1
ATOM 688 N N . SER A 1 105 ? 27.031 152.185 82.005 1.00 49.98 155 SER A N 1
ATOM 689 C CA . SER A 1 105 ? 26.228 153.394 82.213 1.00 42.22 155 SER A CA 1
ATOM 690 C C . SER A 1 105 ? 26.611 154.147 83.491 1.00 48.34 155 SER A C 1
ATOM 691 O O . SER A 1 105 ? 25.765 154.776 84.127 1.00 47.31 155 SER A O 1
ATOM 694 N N . GLU A 1 106 ? 27.887 154.072 83.862 1.00 48.44 156 GLU A N 1
ATOM 695 C CA . GLU A 1 106 ? 28.422 154.871 84.961 1.00 52.77 156 GLU A CA 1
ATOM 696 C C . GLU A 1 106 ? 28.901 156.208 84.411 1.00 48.89 156 GLU A C 1
ATOM 697 O O . GLU A 1 106 ? 30.101 156.472 84.337 1.00 45.28 156 GLU A O 1
ATOM 703 N N . TRP A 1 107 ? 27.947 157.050 84.032 1.00 47.06 157 TRP A N 1
ATOM 704 C CA . TRP A 1 107 ? 28.243 158.262 83.278 1.00 43.78 157 TRP A CA 1
ATOM 705 C C . TRP A 1 107 ? 29.146 159.231 84.037 1.00 40.16 157 TRP A C 1
ATOM 706 O O . TRP A 1 107 ? 30.051 159.827 83.454 1.00 39.17 157 TRP A O 1
ATOM 717 N N . GLN A 1 108 ? 28.913 159.383 85.335 1.00 39.96 158 GLN A N 1
ATOM 718 C CA . GLN A 1 108 ? 29.727 160.290 86.135 1.00 47.73 158 GLN A CA 1
ATOM 719 C C . GLN A 1 108 ? 31.181 159.828 86.153 1.00 46.76 158 GLN A C 1
ATOM 720 O O . GLN A 1 108 ? 32.101 160.643 86.094 1.00 48.02 158 GLN A O 1
ATOM 726 N N . LYS A 1 109 ? 31.383 158.516 86.226 1.00 47.67 159 LYS A N 1
ATOM 727 C CA . LYS A 1 109 ? 32.729 157.954 86.215 1.00 53.49 159 LYS A CA 1
ATOM 728 C C . LYS A 1 109 ? 33.335 158.068 84.820 1.00 46.74 159 LYS A C 1
ATOM 729 O O . LYS A 1 109 ? 34.530 158.319 84.671 1.00 43.75 159 LYS A O 1
ATOM 735 N N . ALA A 1 110 ? 32.499 157.890 83.800 1.00 42.61 160 ALA A N 1
ATOM 736 C CA . ALA A 1 110 ? 32.930 158.054 82.416 1.00 42.49 160 ALA A CA 1
ATOM 737 C C . ALA A 1 110 ? 33.392 159.487 82.152 1.00 44.22 160 ALA A C 1
ATOM 738 O O . ALA A 1 110 ? 34.384 159.708 81.458 1.00 43.51 160 ALA A O 1
ATOM 740 N N . ILE A 1 111 ? 32.662 160.454 82.702 1.00 45.83 161 ILE A N 1
ATOM 741 C CA . ILE A 1 111 ? 33.028 161.863 82.574 1.00 44.21 161 ILE A CA 1
ATOM 742 C C . ILE A 1 111 ? 34.395 162.118 83.205 1.00 43.57 161 ILE A C 1
ATOM 743 O O . ILE A 1 111 ? 35.269 162.726 82.586 1.00 48.49 161 ILE A O 1
ATOM 748 N N . ASP A 1 112 ? 34.571 161.647 84.436 1.00 46.22 162 ASP A N 1
ATOM 749 C CA . ASP A 1 112 ? 35.817 161.857 85.169 1.00 53.64 162 ASP A CA 1
ATOM 750 C C . ASP A 1 112 ? 37.020 161.306 84.409 1.00 55.25 162 ASP A C 1
ATOM 751 O O . ASP A 1 112 ? 38.067 161.952 84.340 1.00 50.18 162 ASP A O 1
ATOM 756 N N . VAL A 1 113 ? 36.867 160.118 83.833 1.00 50.89 163 VAL A N 1
ATOM 757 C CA . VAL A 1 113 ? 37.940 159.504 83.058 1.00 46.40 163 VAL A CA 1
ATOM 758 C C . VAL A 1 113 ? 38.152 160.261 81.752 1.00 44.08 163 VAL A C 1
ATOM 759 O O . VAL A 1 113 ? 39.285 160.469 81.321 1.00 41.60 163 VAL A O 1
ATOM 763 N N . ALA A 1 114 ? 37.054 160.657 81.116 1.00 46.93 164 ALA A N 1
ATOM 764 C CA . ALA A 1 114 ? 37.134 161.411 79.872 1.00 48.51 164 ALA A CA 1
ATOM 765 C C . ALA A 1 114 ? 37.734 162.787 80.138 1.00 48.34 164 ALA A C 1
ATOM 766 O O . ALA A 1 114 ? 38.406 163.360 79.281 1.00 47.83 164 ALA A O 1
ATOM 768 N N . GLU A 1 115 ? 37.491 163.308 81.337 1.00 45.89 165 GLU A N 1
ATOM 769 C CA . GLU A 1 115 ? 38.061 164.583 81.751 1.00 58.29 165 GLU A CA 1
ATOM 770 C C . GLU A 1 115 ? 39.584 164.487 81.830 1.00 63.46 165 GLU A C 1
ATOM 771 O O . GLU A 1 115 ? 40.297 165.347 81.311 1.00 57.75 165 GLU A O 1
ATOM 777 N N . ARG A 1 116 ? 40.074 163.435 82.483 1.00 65.44 166 ARG A N 1
ATOM 778 C CA . ARG A 1 116 ? 41.511 163.202 82.602 1.00 54.84 166 ARG A CA 1
ATOM 779 C C . ARG A 1 116 ? 42.137 163.018 81.226 1.00 58.86 166 ARG A C 1
ATOM 780 O O . ARG A 1 116 ? 43.238 163.502 80.965 1.00 68.91 166 ARG A O 1
ATOM 783 N N . LEU A 1 117 ? 41.428 162.315 80.349 1.00 58.35 167 LEU A N 1
ATOM 784 C CA . LEU A 1 117 ? 41.883 162.130 78.977 1.00 62.78 167 LEU A CA 1
ATOM 785 C C . LEU A 1 117 ? 41.942 163.468 78.256 1.00 70.61 167 LEU A C 1
ATOM 786 O O . LEU A 1 117 ? 42.812 163.689 77.417 1.00 68.89 167 LEU A O 1
ATOM 791 N N . VAL A 1 118 ? 41.014 164.358 78.591 1.00 68.27 168 VAL A N 1
ATOM 792 C CA . VAL A 1 118 ? 40.955 165.674 77.967 1.00 73.67 168 VAL A CA 1
ATOM 793 C C . VAL A 1 118 ? 42.024 166.602 78.538 1.00 72.88 168 VAL A C 1
ATOM 794 O O . VAL A 1 118 ? 42.542 167.469 77.834 1.00 78.07 168 VAL A O 1
ATOM 796 N N . LYS A 1 119 ? 42.351 166.415 79.813 1.00 66.36 169 LYS A N 1
ATOM 797 C CA . LYS A 1 119 ? 43.376 167.222 80.469 1.00 71.50 169 LYS A CA 1
ATOM 798 C C . LYS A 1 119 ? 44.765 166.619 80.270 1.00 70.75 169 LYS A C 1
ATOM 799 O O . LYS A 1 119 ? 45.737 167.067 80.879 1.00 76.89 169 LYS A O 1
ATOM 801 N N . LEU A 1 120 ? 44.845 165.605 79.411 1.00 72.93 170 LEU A N 1
ATOM 802 C CA . LEU A 1 120 ? 46.091 164.878 79.154 1.00 69.34 170 LEU A CA 1
ATOM 803 C C . LEU A 1 120 ? 46.836 165.186 77.837 1.00 67.09 170 LEU A C 1
ATOM 804 O O . LEU A 1 120 ? 48.055 165.023 77.795 1.00 69.83 170 LEU A O 1
ATOM 806 N N . GLY A 1 121 ? 46.159 165.605 76.765 1.00 67.85 171 GLY A N 1
ATOM 807 C CA . GLY A 1 121 ? 44.730 165.842 76.716 1.00 59.91 171 GLY A CA 1
ATOM 808 C C . GLY A 1 121 ? 44.116 165.472 75.381 1.00 69.83 171 GLY A C 1
ATOM 809 O O . GLY A 1 121 ? 44.379 166.113 74.363 1.00 73.91 171 GLY A O 1
ATOM 810 N N . LYS A 1 122 ? 43.296 164.426 75.391 1.00 78.61 172 LYS A N 1
ATOM 811 C CA . LYS A 1 122 ? 42.619 163.957 74.187 1.00 79.22 172 LYS A CA 1
ATOM 812 C C . LYS A 1 122 ? 41.520 164.933 73.780 1.00 81.56 172 LYS A C 1
ATOM 813 O O . LYS A 1 122 ? 40.674 165.304 74.593 1.00 72.68 172 LYS A O 1
ATOM 819 N N . ASP A 1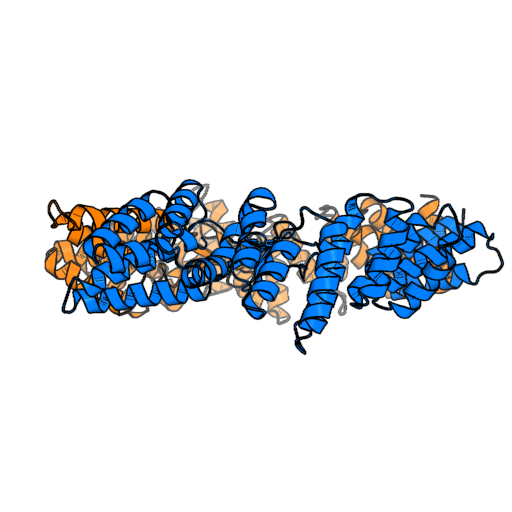 123 ? 41.531 165.337 72.514 1.00 84.91 173 ASP A N 1
ATOM 820 C CA . ASP A 1 123 ? 40.649 166.398 72.040 1.00 83.53 173 ASP A CA 1
ATOM 821 C C . ASP A 1 123 ? 39.203 165.946 71.851 1.00 76.90 173 ASP A C 1
ATOM 822 O O . ASP A 1 123 ? 38.283 166.523 72.430 1.00 80.91 173 ASP A O 1
ATOM 824 N N . LYS A 1 124 ? 39.016 164.912 71.039 1.00 68.60 174 LYS A N 1
ATOM 825 C CA . LYS A 1 124 ? 37.688 164.482 70.617 1.00 63.39 174 LYS A CA 1
ATOM 826 C C . LYS A 1 124 ? 36.797 164.010 71.767 1.00 67.69 174 LYS A C 1
ATOM 827 O O . LYS A 1 124 ? 35.577 163.933 71.615 1.00 62.77 174 LYS A O 1
ATOM 829 N N . GLN A 1 125 ? 37.397 163.698 72.912 1.00 64.59 175 GLN A N 1
ATOM 830 C CA . GLN A 1 125 ? 36.638 163.152 74.035 1.00 63.18 175 GLN A CA 1
ATOM 831 C C . GLN A 1 125 ? 35.652 164.163 74.624 1.00 57.97 175 GLN A C 1
ATOM 832 O O . GLN A 1 125 ? 34.805 163.799 75.439 1.00 51.59 175 GLN A O 1
ATOM 836 N N . ARG A 1 126 ? 35.757 165.424 74.214 1.00 56.16 176 ARG A N 1
ATOM 837 C CA . ARG A 1 126 ? 34.806 166.447 74.647 1.00 55.28 176 ARG A CA 1
ATOM 838 C C . ARG A 1 126 ? 33.410 166.141 74.115 1.00 45.05 176 ARG A C 1
ATOM 839 O O . ARG A 1 126 ? 32.408 166.471 74.747 1.00 44.40 176 ARG A O 1
ATOM 847 N N . VAL A 1 127 ? 33.357 165.508 72.948 1.00 42.01 177 VAL A N 1
ATOM 848 C CA . VAL A 1 127 ? 32.095 165.095 72.350 1.00 49.05 177 VAL A CA 1
ATOM 849 C C . VAL A 1 127 ? 31.354 164.143 73.281 1.00 51.03 177 VAL A C 1
ATOM 850 O O . VAL A 1 127 ? 30.187 164.358 73.611 1.00 44.73 177 VAL A O 1
ATOM 854 N N . GLU A 1 128 ? 32.046 163.091 73.701 1.00 39.06 178 GLU A N 1
ATOM 855 C CA . GLU A 1 128 ? 31.455 162.076 74.562 1.00 39.96 178 GLU A CA 1
ATOM 856 C C . GLU A 1 128 ? 31.051 162.655 75.913 1.00 36.04 178 GLU A C 1
ATOM 857 O O . GLU A 1 128 ? 30.027 162.270 76.476 1.00 38.90 178 GLU A O 1
ATOM 861 N N . ILE A 1 129 ? 31.851 163.585 76.426 1.00 38.51 179 ILE A N 1
ATOM 862 C CA . ILE A 1 129 ? 31.576 164.198 77.722 1.00 39.20 179 ILE A CA 1
ATOM 863 C C . ILE A 1 129 ? 30.226 164.903 77.691 1.00 37.15 179 ILE A C 1
ATOM 864 O O . ILE A 1 129 ? 29.457 164.828 78.649 1.00 38.63 179 ILE A O 1
ATOM 869 N N . ALA A 1 130 ? 29.940 165.580 76.585 1.00 36.99 180 ALA A N 1
ATOM 870 C CA . ALA A 1 130 ? 28.651 166.239 76.410 1.00 36.57 180 ALA A CA 1
ATOM 871 C C . ALA A 1 130 ? 27.520 165.218 76.501 1.00 37.54 180 ALA A C 1
ATOM 872 O O . ALA A 1 130 ? 26.544 165.414 77.228 1.00 31.71 180 ALA A O 1
ATOM 874 N N . HIS A 1 131 ? 27.662 164.120 75.765 1.00 35.89 181 HIS A N 1
ATOM 875 C CA . HIS A 1 131 ? 26.661 163.063 75.785 1.00 33.20 181 HIS A CA 1
ATOM 876 C C . HIS A 1 131 ? 26.483 162.488 77.186 1.00 29.95 181 HIS A C 1
ATOM 877 O O . HIS A 1 131 ? 25.366 162.187 77.597 1.00 35.10 181 HIS A O 1
ATOM 884 N N . PHE A 1 132 ? 27.579 162.346 77.926 1.00 34.69 182 PHE A N 1
ATOM 885 C CA . PHE A 1 132 ? 27.504 161.795 79.274 1.00 33.89 182 PHE A CA 1
ATOM 886 C C . PHE A 1 132 ? 26.669 162.698 80.175 1.00 35.62 182 PHE A C 1
ATOM 887 O O . PHE A 1 132 ? 25.864 162.218 80.973 1.00 36.70 182 PHE A O 1
ATOM 895 N N . TYR A 1 133 ? 26.858 164.008 80.047 1.00 34.67 183 TYR A N 1
ATOM 896 C CA . TYR A 1 133 ? 26.062 164.960 80.813 1.00 33.44 183 TYR A CA 1
ATOM 897 C C . TYR A 1 133 ? 24.599 164.904 80.385 1.00 28.19 183 TYR A C 1
ATOM 898 O O . TYR A 1 133 ? 23.697 165.076 81.206 1.00 34.99 183 TYR A O 1
ATOM 907 N N . CYS A 1 134 ? 24.367 164.659 79.099 1.00 33.21 184 CYS A N 1
ATOM 908 C CA . CYS A 1 134 ? 23.007 164.492 78.595 1.00 30.61 184 CYS A CA 1
ATOM 909 C C . CYS A 1 134 ? 22.355 163.266 79.221 1.00 32.48 184 CYS A C 1
ATOM 910 O O . CYS A 1 134 ? 21.190 163.311 79.613 1.00 37.03 184 CYS A O 1
ATOM 913 N N . GLU A 1 135 ? 23.109 162.172 79.315 1.00 36.83 185 GLU A N 1
ATOM 914 C CA . GLU A 1 135 ? 22.603 160.951 79.939 1.00 34.92 185 GLU A CA 1
ATOM 915 C C . GLU A 1 135 ? 22.206 161.229 81.385 1.00 34.17 185 GLU A C 1
ATOM 916 O O . GLU A 1 135 ? 21.164 160.775 81.851 1.00 35.23 185 GLU A O 1
ATOM 922 N N . LEU A 1 136 ? 23.039 161.991 82.089 1.00 36.29 186 LEU A N 1
ATOM 923 C CA . LEU A 1 136 ? 22.745 162.368 83.467 1.00 35.78 186 LEU A CA 1
ATOM 924 C C . LEU A 1 136 ? 21.511 163.265 83.553 1.00 39.55 186 LEU A C 1
ATOM 925 O O . LEU A 1 136 ? 20.696 163.130 84.468 1.00 39.51 186 LEU A O 1
ATOM 930 N N . ALA A 1 137 ? 21.379 164.178 82.596 1.00 38.10 187 ALA A N 1
ATOM 931 C CA . ALA A 1 137 ? 20.255 165.105 82.575 1.00 38.31 187 ALA A CA 1
ATOM 932 C C . ALA A 1 137 ? 18.936 164.365 82.373 1.00 39.00 187 ALA A C 1
ATOM 933 O O . ALA A 1 137 ? 17.899 164.776 82.892 1.00 43.97 187 ALA A O 1
ATOM 935 N N . LEU A 1 138 ? 18.978 163.275 81.613 1.00 43.64 188 LEU A N 1
ATOM 936 C CA . LEU A 1 138 ? 17.783 162.470 81.374 1.00 48.56 188 LEU A CA 1
ATOM 937 C C . LEU A 1 138 ? 17.258 161.878 82.673 1.00 48.46 188 LEU A C 1
ATOM 938 O O . LEU A 1 138 ? 16.051 161.719 82.853 1.00 57.49 188 LEU A O 1
ATOM 943 N N . GLN A 1 139 ? 18.173 161.556 83.579 1.00 52.86 189 GLN A N 1
ATOM 944 C CA . GLN A 1 139 ? 17.808 160.962 84.856 1.00 52.43 189 GLN A CA 1
ATOM 945 C C . GLN A 1 139 ? 17.132 161.980 85.769 1.00 59.12 189 GLN A C 1
ATOM 946 O O . GLN A 1 139 ? 16.452 161.607 86.724 1.00 66.90 189 GLN A O 1
ATOM 952 N N . HIS A 1 140 ? 17.318 163.262 85.466 1.00 60.93 190 HIS A N 1
ATOM 953 C CA . HIS A 1 140 ? 16.726 164.336 86.259 1.00 55.64 190 HIS A CA 1
ATOM 954 C C . HIS A 1 140 ? 15.552 164.985 85.542 1.00 58.71 190 HIS A C 1
ATOM 955 O O . HIS A 1 140 ? 14.718 165.632 86.174 1.00 68.48 190 HIS A O 1
ATOM 962 N N . MET A 1 141 ? 15.486 164.820 84.224 1.00 60.89 191 MET A N 1
ATOM 963 C CA . MET A 1 141 ? 14.296 165.217 83.482 1.00 59.29 191 MET A CA 1
ATOM 964 C C . MET A 1 141 ? 13.161 164.314 83.933 1.00 64.20 191 MET A C 1
ATOM 965 O O . MET A 1 141 ? 12.050 164.776 84.195 1.00 66.74 191 MET A O 1
ATOM 970 N N . ALA A 1 142 ? 13.454 163.021 84.032 1.00 69.98 192 ALA A N 1
ATOM 971 C CA . ALA A 1 142 ? 12.610 162.117 84.796 1.00 70.09 192 ALA A CA 1
ATOM 972 C C . ALA A 1 142 ? 12.790 162.492 86.261 1.00 73.31 192 ALA A C 1
ATOM 973 O O . ALA A 1 142 ? 13.910 162.761 86.695 1.00 77.06 192 ALA A O 1
ATOM 975 N N . SER A 1 143 ? 11.687 162.523 87.006 1.00 69.81 193 SER A N 1
ATOM 976 C CA . SER A 1 143 ? 11.646 163.079 88.362 1.00 65.93 193 SER A CA 1
ATOM 977 C C . SER A 1 143 ? 11.581 164.607 88.315 1.00 70.53 193 SER A C 1
ATOM 978 O O . SER A 1 143 ? 11.404 165.253 89.348 1.00 74.06 193 SER A O 1
ATOM 980 N N . ASP A 1 144 ? 11.729 165.168 87.115 1.00 60.74 194 ASP A N 1
ATOM 981 C CA . ASP A 1 144 ? 11.540 166.600 86.864 1.00 56.56 194 ASP A CA 1
ATOM 982 C C . ASP A 1 144 ? 12.249 167.513 87.863 0.39 57.27 194 ASP A C 1
ATOM 983 O O . ASP A 1 144 ? 11.653 167.921 88.861 0.67 68.90 194 ASP A O 1
ATOM 985 N N . ASP A 1 145 ? 13.508 167.848 87.590 0.57 69.94 195 ASP A N 1
ATOM 986 C CA . ASP A 1 145 ? 14.251 168.725 88.490 1.00 63.10 195 ASP A CA 1
ATOM 987 C C . ASP A 1 145 ? 13.574 170.102 88.580 1.00 71.75 195 ASP A C 1
ATOM 988 O O . ASP A 1 145 ? 13.071 170.447 89.649 1.00 78.50 195 ASP A O 1
ATOM 990 N N . LEU A 1 146 ? 13.540 170.901 87.506 1.00 70.68 196 LEU A N 1
ATOM 991 C CA . LEU A 1 146 ? 14.242 170.667 86.243 1.00 61.08 196 LEU A CA 1
ATOM 992 C C . LEU A 1 146 ? 15.578 171.406 86.249 1.00 54.48 196 LEU A C 1
ATOM 993 O O . LEU A 1 146 ? 16.344 171.340 85.287 1.00 51.29 196 LEU A O 1
ATOM 998 N N . ASP A 1 147 ? 15.843 172.123 87.338 1.00 56.19 197 ASP A N 1
ATOM 999 C CA . ASP A 1 147 ? 17.038 172.955 87.446 1.00 64.40 197 ASP A CA 1
ATOM 1000 C C . ASP A 1 147 ? 18.311 172.117 87.397 1.00 54.74 197 ASP A C 1
ATOM 1001 O O . ASP A 1 147 ? 19.316 172.537 86.823 1.00 53.08 197 ASP A O 1
ATOM 1006 N N . ARG A 1 148 ? 18.263 170.934 88.000 1.00 57.47 198 ARG A N 1
ATOM 1007 C CA . ARG A 1 148 ? 19.412 170.035 88.008 1.00 59.12 198 ARG A CA 1
ATOM 1008 C C . ARG A 1 148 ? 19.711 169.551 86.593 1.00 54.54 198 ARG A C 1
ATOM 1009 O O . ARG A 1 148 ? 20.872 169.431 86.200 1.00 51.55 198 ARG A O 1
ATOM 1013 N N . ALA A 1 149 ? 18.657 169.281 85.828 1.00 50.27 199 ALA A N 1
ATOM 1014 C CA . ALA A 1 149 ? 18.809 168.844 84.445 1.00 50.47 199 ALA A CA 1
ATOM 1015 C C . ALA A 1 149 ? 19.477 169.923 83.598 1.00 44.96 199 ALA A C 1
ATOM 1016 O O . ALA A 1 149 ? 20.373 169.632 82.806 1.00 37.26 199 ALA A O 1
ATOM 1018 N N . MET A 1 150 ? 19.040 171.169 83.768 1.00 44.79 200 MET A N 1
ATOM 1019 C CA . MET A 1 150 ? 19.583 172.282 82.993 1.00 42.25 200 MET A CA 1
ATOM 1020 C C . MET A 1 150 ? 21.040 172.545 83.352 1.00 43.42 200 MET A C 1
ATOM 1021 O O . MET A 1 150 ? 21.845 172.903 82.491 1.00 47.23 200 MET A O 1
ATOM 1026 N N . THR A 1 151 ? 21.368 172.377 84.629 1.00 43.33 201 THR A N 1
ATOM 1027 C CA . THR A 1 151 ? 22.741 172.525 85.095 1.00 47.64 201 THR A CA 1
ATOM 1028 C C . THR A 1 151 ? 23.651 171.560 84.346 1.00 42.74 201 THR A C 1
ATOM 1029 O O . THR A 1 151 ? 24.683 171.955 83.803 1.00 42.27 201 THR A O 1
ATOM 1033 N N . LEU A 1 152 ? 23.249 170.295 84.311 1.00 40.13 202 LEU A N 1
ATOM 1034 C CA . LEU A 1 152 ? 24.024 169.261 83.639 1.00 37.84 202 LEU A CA 1
ATOM 1035 C C . LEU A 1 152 ? 24.146 169.546 82.144 1.00 38.16 202 LEU A C 1
ATOM 1036 O O . LEU A 1 152 ? 25.222 169.394 81.564 1.00 37.99 202 LEU A O 1
ATOM 1041 N N . LEU A 1 153 ? 23.050 169.973 81.523 1.00 36.62 203 LEU A N 1
ATOM 1042 C CA . LEU A 1 153 ? 23.069 170.283 80.096 1.00 34.68 203 LEU A CA 1
ATOM 1043 C C . LEU A 1 153 ? 24.013 171.442 79.801 1.00 35.67 203 LEU A C 1
ATOM 1044 O O . LEU A 1 153 ? 24.696 171.449 78.778 1.00 32.69 203 LEU A O 1
ATOM 1049 N N . LYS A 1 154 ? 24.057 172.418 80.704 1.00 42.61 204 LYS A N 1
ATOM 1050 C CA . LYS A 1 154 ? 24.961 173.553 80.551 1.00 47.62 204 LYS A CA 1
ATOM 1051 C C . LYS A 1 154 ? 26.416 173.094 80.617 1.00 41.45 204 LYS A C 1
ATOM 1052 O O . LYS A 1 154 ? 27.258 173.568 79.853 1.00 41.88 204 LYS A O 1
ATOM 1055 N N . LYS A 1 155 ? 26.710 172.168 81.524 1.00 41.89 205 LYS A N 1
ATOM 1056 C CA . LYS A 1 155 ? 28.046 171.582 81.586 1.00 40.82 205 LYS A CA 1
ATOM 1057 C C . LYS A 1 155 ? 28.325 170.825 80.292 1.00 44.86 205 LYS A C 1
ATOM 1058 O O . LYS A 1 155 ? 29.450 170.819 79.792 1.00 40.77 205 LYS A O 1
ATOM 1063 N N . GLY A 1 156 ? 27.286 170.198 79.746 1.00 35.47 206 GLY A N 1
ATOM 1064 C CA . GLY A 1 156 ? 27.400 169.505 78.478 1.00 33.91 206 GLY A CA 1
ATOM 1065 C C . GLY A 1 156 ? 27.723 170.460 77.347 1.00 39.16 206 GLY A C 1
ATOM 1066 O O . GLY A 1 156 ? 28.582 170.177 76.512 1.00 33.05 206 GLY A O 1
ATOM 1067 N N . ALA A 1 157 ? 27.025 171.593 77.318 1.00 41.29 207 ALA A N 1
ATOM 1068 C CA . ALA A 1 157 ? 27.259 172.616 76.304 1.00 44.03 207 ALA A CA 1
ATOM 1069 C C . ALA A 1 157 ? 28.683 173.151 76.403 1.00 41.53 207 ALA A C 1
ATOM 1070 O O . ALA A 1 157 ? 29.344 173.377 75.388 1.00 45.07 207 ALA A O 1
ATOM 1072 N N . ALA A 1 158 ? 29.146 173.349 77.633 1.00 40.06 208 ALA A N 1
ATOM 1073 C CA . ALA A 1 158 ? 30.508 173.814 77.877 1.00 44.89 208 ALA A CA 1
ATOM 1074 C C . ALA A 1 158 ? 31.529 172.842 77.295 1.00 47.96 208 ALA A C 1
ATOM 1075 O O . ALA A 1 158 ? 32.543 173.257 76.736 1.00 43.47 208 ALA A O 1
ATOM 1077 N N . ALA A 1 159 ? 31.250 171.547 77.421 1.00 46.51 209 ALA A N 1
ATOM 1078 C CA . ALA A 1 159 ? 32.147 170.518 76.907 1.00 45.26 209 ALA A CA 1
ATOM 1079 C C . ALA A 1 159 ? 32.171 170.514 75.379 1.00 43.20 209 ALA A C 1
ATOM 1080 O O . ALA A 1 159 ? 33.240 170.468 74.772 1.00 45.66 209 ALA A O 1
ATOM 1082 N N . ASP A 1 160 ? 30.991 170.559 74.766 1.00 40.54 210 ASP A N 1
ATOM 1083 C CA . ASP A 1 160 ? 30.879 170.603 73.310 1.00 39.31 210 ASP A CA 1
ATOM 1084 C C . ASP A 1 160 ? 29.769 171.564 72.898 1.00 51.30 210 ASP A C 1
ATOM 1085 O O . ASP A 1 160 ? 28.590 171.208 72.889 1.00 38.37 210 ASP A O 1
ATOM 1090 N N . LYS A 1 161 ? 30.159 172.786 72.553 1.00 51.55 211 LYS A N 1
ATOM 1091 C CA . LYS A 1 161 ? 29.204 173.820 72.175 1.00 56.36 211 LYS A CA 1
ATOM 1092 C C . LYS A 1 161 ? 28.533 173.506 70.841 1.00 51.48 211 LYS A C 1
ATOM 1093 O O . LYS A 1 161 ? 27.532 174.127 70.485 1.00 51.83 211 LYS A O 1
ATOM 1097 N N . ASN A 1 162 ? 29.087 172.544 70.107 1.00 43.63 212 ASN A N 1
ATOM 1098 C CA . ASN A 1 162 ? 28.548 172.158 68.805 1.00 44.60 212 ASN A CA 1
ATOM 1099 C C . ASN A 1 162 ? 27.647 170.926 68.872 1.00 42.59 212 ASN A C 1
ATOM 1100 O O . ASN A 1 162 ? 27.316 170.337 67.842 1.00 45.30 212 ASN A O 1
ATOM 1105 N N . SER A 1 163 ? 27.252 170.541 70.082 1.00 37.06 213 SER A N 1
ATOM 1106 C CA . SER A 1 163 ? 26.415 169.358 70.272 1.00 41.53 213 SER A CA 1
ATOM 1107 C C . SER A 1 163 ? 24.938 169.646 70.026 1.00 34.42 213 SER A C 1
ATOM 1108 O O . SER A 1 163 ? 24.294 170.343 70.809 1.00 32.62 213 SER A O 1
ATOM 1111 N N . ALA A 1 164 ? 24.405 169.086 68.945 1.00 35.57 214 ALA A N 1
ATOM 1112 C CA . ALA A 1 164 ? 22.995 169.241 68.615 1.00 29.94 214 ALA A CA 1
ATOM 1113 C C . ALA A 1 164 ? 22.107 168.626 69.688 1.00 33.61 214 ALA A C 1
ATOM 1114 O O . ALA A 1 164 ? 21.023 169.135 69.968 1.00 35.64 214 ALA A O 1
ATOM 1116 N N . ARG A 1 165 ? 22.564 167.531 70.288 1.00 34.89 215 ARG A N 1
ATOM 1117 C CA . ARG A 1 165 ? 21.777 166.842 71.304 1.00 29.03 215 ARG A CA 1
ATOM 1118 C C . ARG A 1 165 ? 21.542 167.744 72.508 1.00 27.72 215 ARG A C 1
ATOM 1119 O O . ARG A 1 165 ? 20.446 167.776 73.064 1.00 30.42 215 ARG A O 1
ATOM 1127 N N . VAL A 1 166 ? 22.581 168.464 72.916 1.00 32.82 216 VAL A N 1
ATOM 1128 C CA . VAL A 1 166 ? 22.475 169.382 74.044 1.00 32.01 216 VAL A CA 1
ATOM 1129 C C . VAL A 1 166 ? 21.431 170.452 73.737 1.00 25.95 216 VAL A C 1
ATOM 1130 O O . VAL A 1 166 ? 20.568 170.745 74.558 1.00 30.07 216 VAL A O 1
ATOM 1134 N N . SER A 1 167 ? 21.520 171.019 72.541 1.00 26.73 217 SER A N 1
ATOM 1135 C CA . SER A 1 167 ? 20.597 172.056 72.101 1.00 33.94 217 SER A CA 1
ATOM 1136 C C . SER A 1 167 ? 19.147 171.580 72.149 1.00 28.27 217 SER A C 1
ATOM 1137 O O . SER A 1 167 ? 18.255 172.302 72.595 1.00 28.01 217 SER A O 1
ATOM 1140 N N . ILE A 1 168 ? 18.923 170.355 71.695 1.00 29.24 218 ILE A N 1
ATOM 1141 C CA . ILE A 1 168 ? 17.585 169.784 71.654 1.00 31.50 218 ILE A CA 1
ATOM 1142 C C . ILE A 1 168 ? 17.058 169.558 73.064 1.00 32.87 218 ILE A C 1
ATOM 1143 O O . ILE A 1 168 ? 15.911 169.888 73.368 1.00 32.77 218 ILE A O 1
ATOM 1148 N N . MET A 1 169 ? 17.899 169.011 73.932 1.00 30.41 219 MET A N 1
ATOM 1149 C CA . MET A 1 169 ? 17.477 168.720 75.295 1.00 36.19 219 MET A CA 1
ATOM 1150 C C . MET A 1 169 ? 17.223 169.999 76.094 1.00 29.18 219 MET A C 1
ATOM 1151 O O . MET A 1 169 ? 16.289 170.055 76.892 1.00 31.03 219 MET A O 1
ATOM 1156 N N . MET A 1 170 ? 18.041 171.024 75.875 1.00 28.78 220 MET A N 1
ATOM 1157 C CA . MET A 1 170 ? 17.823 172.314 76.526 1.00 34.68 220 MET A CA 1
ATOM 1158 C C . MET A 1 170 ? 16.498 172.914 76.064 1.00 29.53 220 MET A C 1
ATOM 1159 O O . MET A 1 170 ? 15.771 173.522 76.850 1.00 28.59 220 MET A O 1
ATOM 1164 N N . GLY A 1 171 ? 16.189 172.736 74.784 1.00 31.25 221 GLY A N 1
ATOM 1165 C CA . GLY A 1 171 ? 14.924 173.186 74.234 1.00 34.93 221 GLY A CA 1
ATOM 1166 C C . GLY A 1 171 ? 13.753 172.553 74.958 1.00 34.13 221 GLY A C 1
ATOM 1167 O O . GLY A 1 171 ? 12.796 173.231 75.331 1.00 29.36 221 GLY A O 1
ATOM 1168 N N . ARG A 1 172 ? 13.837 171.244 75.169 1.00 32.56 222 ARG A N 1
ATOM 1169 C CA . ARG A 1 172 ? 12.779 170.507 75.846 1.00 34.76 222 ARG A CA 1
ATOM 1170 C C . ARG A 1 172 ? 12.617 170.964 77.299 1.00 32.53 222 ARG A C 1
ATOM 1171 O O . ARG A 1 172 ? 11.498 171.108 77.787 1.00 37.55 222 ARG A O 1
ATOM 1179 N N . VAL A 1 173 ? 13.729 171.192 77.989 1.00 31.03 223 VAL A N 1
ATOM 1180 C CA . VAL A 1 173 ? 13.671 171.661 79.370 1.00 32.31 223 VAL A CA 1
ATOM 1181 C C . VAL A 1 173 ? 13.104 173.078 79.430 1.00 33.07 223 VAL A C 1
ATOM 1182 O O . VAL A 1 173 ? 12.307 173.394 80.310 1.00 32.10 223 VAL A O 1
ATOM 1186 N N . PHE A 1 174 ? 13.514 173.930 78.495 1.00 30.43 224 PHE A N 1
ATOM 1187 C CA . PHE A 1 174 ? 12.996 175.293 78.443 1.00 33.21 224 PHE A CA 1
ATOM 1188 C C . PHE A 1 174 ? 11.489 175.274 78.201 1.00 32.52 224 PHE A C 1
ATOM 1189 O O . PHE A 1 174 ? 10.742 176.022 78.832 1.00 29.59 224 PHE A O 1
ATOM 1197 N N . MET A 1 175 ? 11.043 174.408 77.296 1.00 30.78 225 MET A N 1
ATOM 1198 C CA . MET A 1 175 ? 9.620 174.304 76.994 1.00 30.79 225 MET A CA 1
ATOM 1199 C C . MET A 1 175 ? 8.853 173.828 78.221 1.00 28.60 225 MET A C 1
ATOM 1200 O O . MET A 1 175 ? 7.748 174.294 78.487 1.00 32.48 225 MET A O 1
ATOM 1205 N N . ALA A 1 176 ? 9.454 172.914 78.975 1.00 34.69 226 ALA A N 1
ATOM 1206 C CA . ALA A 1 176 ? 8.841 172.412 80.200 1.00 38.88 226 ALA A CA 1
ATOM 1207 C C . ALA A 1 176 ? 8.685 173.529 81.227 1.00 35.59 226 ALA A C 1
ATOM 1208 O O . ALA A 1 176 ? 7.752 173.520 82.030 1.00 45.12 226 ALA A O 1
ATOM 1210 N N . LYS A 1 177 ? 9.603 174.490 81.191 1.00 34.57 227 LYS A N 1
ATOM 1211 C CA . LYS A 1 177 ? 9.566 175.627 82.104 1.00 35.74 227 LYS A CA 1
ATOM 1212 C C . LYS A 1 177 ? 8.707 176.765 81.557 1.00 38.35 227 LYS A C 1
ATOM 1213 O O . LYS A 1 177 ? 8.558 177.806 82.196 1.00 40.65 227 LYS A O 1
ATOM 1219 N N . GLY A 1 178 ? 8.143 176.565 80.372 1.00 33.34 228 GLY A N 1
ATOM 1220 C CA . GLY A 1 178 ? 7.343 177.594 79.733 1.00 32.86 228 GLY A CA 1
ATOM 1221 C C . GLY A 1 178 ? 8.175 178.723 79.150 1.00 28.32 228 GLY A C 1
ATOM 1222 O O . GLY A 1 178 ? 7.641 179.777 78.808 1.00 32.40 228 GLY A O 1
ATOM 1223 N N . GLU A 1 179 ? 9.481 178.500 79.028 1.00 29.56 229 GLU A N 1
ATOM 1224 C CA . GLU A 1 179 ? 10.390 179.499 78.472 1.00 29.08 229 GLU A CA 1
ATOM 1225 C C . GLU A 1 179 ? 10.581 179.261 76.980 1.00 26.24 229 GLU A C 1
ATOM 1226 O O . GLU A 1 179 ? 11.627 178.787 76.532 1.00 25.35 229 GLU A O 1
ATOM 1232 N N . TYR A 1 180 ? 9.560 179.611 76.210 1.00 25.07 230 TYR A N 1
ATOM 1233 C CA . TYR A 1 180 ? 9.520 179.262 74.801 1.00 23.47 230 TYR A CA 1
ATOM 1234 C C . TYR A 1 180 ? 10.495 180.074 73.958 1.00 23.15 230 TYR A C 1
ATOM 1235 O O . TYR A 1 180 ? 10.996 179.576 72.951 1.00 24.33 230 TYR A O 1
ATOM 1244 N N . ALA A 1 181 ? 10.787 181.304 74.373 1.00 21.21 231 ALA A N 1
ATOM 1245 C CA . ALA A 1 181 ? 11.752 182.135 73.654 1.00 29.37 231 ALA A CA 1
ATOM 1246 C C . ALA A 1 181 ? 13.145 181.511 73.719 1.00 26.74 231 ALA A C 1
ATOM 1247 O O . ALA A 1 181 ? 13.842 181.404 72.708 1.00 26.67 231 ALA A O 1
ATOM 1249 N N . LYS A 1 182 ? 13.546 181.107 74.917 1.00 25.03 232 LYS A N 1
ATOM 1250 C CA . LYS A 1 182 ? 14.838 180.460 75.105 1.00 27.32 232 LYS A CA 1
ATOM 1251 C C . LYS A 1 182 ? 14.888 179.109 74.396 1.00 24.38 232 LYS A C 1
ATOM 1252 O O . LYS A 1 182 ? 15.929 178.716 73.869 1.00 27.63 232 LYS A O 1
ATOM 1258 N N . ALA A 1 183 ? 13.760 178.406 74.372 1.00 29.28 233 ALA A N 1
ATOM 1259 C CA . ALA A 1 183 ? 13.681 177.119 73.688 1.00 27.28 233 ALA A CA 1
ATOM 1260 C C . ALA A 1 183 ? 13.990 177.283 72.205 1.00 23.90 233 ALA A C 1
ATOM 1261 O O . ALA A 1 183 ? 14.763 176.510 71.640 1.00 28.66 233 ALA A O 1
ATOM 1263 N N . VAL A 1 184 ? 13.396 178.297 71.580 1.00 27.65 234 VAL A N 1
ATOM 1264 C CA . VAL A 1 184 ? 13.637 178.565 70.165 1.00 25.82 234 VAL A CA 1
ATOM 1265 C C . VAL A 1 184 ? 15.120 178.825 69.914 1.00 22.99 234 VAL A C 1
ATOM 1266 O O . VAL A 1 184 ? 15.684 178.324 68.944 1.00 30.07 234 VAL A O 1
ATOM 1270 N N . GLU A 1 185 ? 15.747 179.602 70.789 1.00 25.99 235 GLU A N 1
ATOM 1271 C CA . GLU A 1 185 ? 17.164 179.917 70.641 1.00 33.76 235 GLU A CA 1
ATOM 1272 C C . GLU A 1 185 ? 18.018 178.652 70.626 1.00 28.55 235 GLU A C 1
ATOM 1273 O O . GLU A 1 185 ? 18.875 178.488 69.761 1.00 33.77 235 GLU A O 1
ATOM 1279 N N . SER A 1 186 ? 17.787 177.763 71.587 1.00 33.13 236 SER A N 1
ATOM 1280 C CA A SER A 1 186 ? 18.540 176.516 71.661 0.17 30.59 236 SER A CA 1
ATOM 1281 C CA B SER A 1 186 ? 18.539 176.512 71.663 0.83 30.50 236 SER A CA 1
ATOM 1282 C C . SER A 1 186 ? 18.233 175.615 70.467 1.00 27.43 236 SER A C 1
ATOM 1283 O O . SER A 1 186 ? 19.140 175.129 69.798 1.00 33.18 236 SER A O 1
ATOM 1288 N N . LEU A 1 187 ? 16.949 175.404 70.198 1.00 28.00 237 LEU A N 1
ATOM 1289 C CA . LEU A 1 187 ? 16.528 174.494 69.138 1.00 25.40 237 LEU A CA 1
ATOM 1290 C C . LEU A 1 187 ? 17.035 174.904 67.760 1.00 30.37 237 LEU A C 1
ATOM 1291 O O . LEU A 1 187 ? 17.371 174.051 66.938 1.00 31.75 237 LEU A O 1
ATOM 1296 N N . GLN A 1 188 ? 17.095 176.203 67.501 1.00 28.38 238 GLN A N 1
ATOM 1297 C CA . GLN A 1 188 ? 17.531 176.677 66.193 1.00 34.30 238 GLN A CA 1
ATOM 1298 C C . GLN A 1 188 ? 19.057 176.686 66.061 1.00 37.02 238 GLN A C 1
ATOM 1299 O O . GLN A 1 188 ? 19.584 176.939 64.979 1.00 39.51 238 GLN A O 1
ATOM 1305 N N . ARG A 1 189 ? 19.762 176.390 67.151 1.00 37.64 239 ARG A N 1
ATOM 1306 C CA . ARG A 1 189 ? 21.209 176.192 67.085 1.00 42.01 239 ARG A CA 1
ATOM 1307 C C . ARG A 1 189 ? 21.530 174.972 66.227 1.00 42.03 239 ARG A C 1
ATOM 1308 O O . ARG A 1 189 ? 22.555 174.930 65.550 1.00 40.08 239 ARG A O 1
ATOM 1314 N N . VAL A 1 190 ? 20.638 173.985 66.266 1.00 38.04 240 VAL A N 1
ATOM 1315 C CA . VAL A 1 190 ? 20.794 172.746 65.507 1.00 42.08 240 VAL A CA 1
ATOM 1316 C C . VAL A 1 190 ? 21.054 173.006 64.025 1.00 42.57 240 VAL A C 1
ATOM 1317 O O . VAL A 1 190 ? 21.731 172.222 63.359 1.00 38.39 240 VAL A O 1
ATOM 1321 N N . ILE A 1 191 ? 20.504 174.104 63.517 1.00 42.51 241 ILE A N 1
ATOM 1322 C CA . ILE A 1 191 ? 20.635 174.458 62.107 1.00 45.95 241 ILE A CA 1
ATOM 1323 C C . ILE A 1 191 ? 22.103 174.543 61.688 1.00 49.19 241 ILE A C 1
ATOM 1324 O O . ILE A 1 191 ? 22.462 174.153 60.578 1.00 55.03 241 ILE A O 1
ATOM 1329 N N . SER A 1 192 ? 22.945 175.038 62.589 1.00 42.41 242 SER A N 1
ATOM 1330 C CA . SER A 1 192 ? 24.361 175.242 62.293 1.00 55.93 242 SER A CA 1
ATOM 1331 C C . SER A 1 192 ? 25.246 174.157 62.904 1.00 55.68 242 SER A C 1
ATOM 1332 O O . SER A 1 192 ? 26.455 174.130 62.671 1.00 65.15 242 SER A O 1
ATOM 1335 N N . GLN A 1 193 ? 24.640 173.267 63.684 1.00 52.95 243 GLN A N 1
ATOM 1336 C CA . GLN A 1 193 ? 25.374 172.200 64.357 1.00 43.51 243 GLN A CA 1
ATOM 1337 C C . GLN A 1 193 ? 25.239 170.888 63.594 1.00 51.45 243 GLN A C 1
ATOM 1338 O O . GLN A 1 193 ? 26.222 170.176 63.385 1.00 46.31 243 GLN A O 1
ATOM 1344 N N . ASP A 1 194 ? 24.016 170.577 63.178 1.00 45.13 244 ASP A N 1
ATOM 1345 C CA . ASP A 1 194 ? 23.753 169.364 62.412 1.00 48.01 244 ASP A CA 1
ATOM 1346 C C . ASP A 1 194 ? 22.466 169.523 61.600 1.00 46.63 244 ASP A C 1
ATOM 1347 O O . ASP A 1 194 ? 21.366 169.316 62.114 1.00 50.20 244 ASP A O 1
ATOM 1352 N N . ARG A 1 195 ? 22.621 169.894 60.332 1.00 45.09 245 ARG A N 1
ATOM 1353 C CA . ARG A 1 195 ? 21.491 170.135 59.437 1.00 47.93 245 ARG A CA 1
ATOM 1354 C C . ARG A 1 195 ? 20.540 168.949 59.357 1.00 40.64 245 ARG A C 1
ATOM 1355 O O . ARG A 1 195 ? 19.328 169.123 59.242 1.00 44.59 245 ARG A O 1
ATOM 1360 N N . GLU A 1 196 ? 21.092 167.742 59.421 1.00 44.86 246 GLU A N 1
ATOM 1361 C CA . GLU A 1 196 ? 20.295 166.533 59.256 1.00 47.13 246 GLU A CA 1
ATOM 1362 C C . GLU A 1 196 ? 19.395 166.240 60.458 1.00 41.43 246 GLU A C 1
ATOM 1363 O O . GLU A 1 196 ? 18.571 165.328 60.403 1.00 38.79 246 GLU A O 1
ATOM 1369 N N . LEU A 1 197 ? 19.551 167.007 61.536 1.00 42.60 247 LEU A N 1
ATOM 1370 C CA . LEU A 1 197 ? 18.734 166.821 62.737 1.00 39.41 247 LEU A CA 1
ATOM 1371 C C . LEU A 1 197 ? 17.746 167.967 62.961 1.00 35.85 247 LEU A C 1
ATOM 1372 O O . LEU A 1 197 ? 17.044 167.998 63.972 1.00 33.08 247 LEU A O 1
ATOM 1377 N N . VAL A 1 198 ? 17.689 168.903 62.023 1.00 42.09 248 VAL A N 1
ATOM 1378 C CA . VAL A 1 198 ? 16.761 170.023 62.125 1.00 40.19 248 VAL A CA 1
ATOM 1379 C C . VAL A 1 198 ? 15.324 169.513 62.180 1.00 39.60 248 VAL A C 1
ATOM 1380 O O . VAL A 1 198 ? 14.482 170.070 62.886 1.00 37.94 248 VAL A O 1
ATOM 1384 N N . SER A 1 199 ? 15.055 168.440 61.444 1.00 34.72 249 SER A N 1
ATOM 1385 C CA . SER A 1 199 ? 13.707 167.894 61.360 1.00 40.10 249 SER A CA 1
ATOM 1386 C C . SER A 1 199 ? 13.238 167.379 62.716 1.00 37.78 249 SER A C 1
ATOM 1387 O O . SER A 1 199 ? 12.038 167.272 62.967 1.00 42.13 249 SER A O 1
ATOM 1390 N N . GLU A 1 200 ? 14.187 167.067 63.592 1.00 33.92 250 GLU A N 1
ATOM 1391 C CA . GLU A 1 200 ? 13.861 166.596 64.933 1.00 31.59 250 GLU A CA 1
ATOM 1392 C C . GLU A 1 200 ? 13.327 167.721 65.817 1.00 30.39 250 GLU A C 1
ATOM 1393 O O . GLU A 1 200 ? 12.763 167.462 66.881 1.00 39.33 250 GLU A O 1
ATOM 1399 N N . THR A 1 201 ? 13.501 168.964 65.374 1.00 32.90 251 THR A N 1
ATOM 1400 C CA . THR A 1 201 ? 13.141 170.129 66.179 1.00 31.41 251 THR A CA 1
ATOM 1401 C C . THR A 1 201 ? 11.834 170.790 65.738 1.00 31.31 251 THR A C 1
ATOM 1402 O O . THR A 1 201 ? 11.329 171.682 66.419 1.00 28.20 251 THR A O 1
ATOM 1406 N N . LEU A 1 202 ? 11.289 170.360 64.606 1.00 32.35 252 LEU A N 1
ATOM 1407 C CA . LEU A 1 202 ? 10.165 171.063 63.988 1.00 30.92 252 LEU A CA 1
ATOM 1408 C C . LEU A 1 202 ? 8.896 171.045 64.841 1.00 28.85 252 LEU A C 1
ATOM 1409 O O . LEU A 1 202 ? 8.245 172.075 65.000 1.00 32.53 252 LEU A O 1
ATOM 1414 N N . GLU A 1 203 ? 8.541 169.885 65.383 1.00 31.09 253 GLU A N 1
ATOM 1415 C CA . GLU A 1 203 ? 7.366 169.785 66.241 1.00 34.02 253 GLU A CA 1
ATOM 1416 C C . GLU A 1 203 ? 7.487 170.713 67.452 1.00 35.03 253 GLU A C 1
ATOM 1417 O O . GLU A 1 203 ? 6.541 171.419 67.798 1.00 27.79 253 GLU A O 1
ATOM 1423 N N . MET A 1 204 ? 8.652 170.715 68.091 1.00 27.42 254 MET A N 1
ATOM 1424 C CA . MET A 1 204 ? 8.873 171.581 69.243 1.00 31.05 254 MET A CA 1
ATOM 1425 C C . MET A 1 204 ? 8.855 173.051 68.842 1.00 25.66 254 MET A C 1
ATOM 1426 O O . MET A 1 204 ? 8.262 173.882 69.530 1.00 27.04 254 MET A O 1
ATOM 1431 N N . LEU A 1 205 ? 9.500 173.374 67.728 1.00 24.81 255 LEU A N 1
ATOM 1432 C CA . LEU A 1 205 ? 9.558 174.758 67.279 1.00 25.35 255 LEU A CA 1
ATOM 1433 C C . LEU A 1 205 ? 8.167 175.261 66.907 1.00 29.15 255 LEU A C 1
ATOM 1434 O O . LEU A 1 205 ? 7.819 176.405 67.195 1.00 28.34 255 LEU A O 1
ATOM 1439 N N . GLN A 1 206 ? 7.368 174.407 66.275 1.00 27.88 256 GLN A N 1
ATOM 1440 C CA . GLN A 1 206 ? 6.013 174.792 65.901 1.00 31.30 256 GLN A CA 1
ATOM 1441 C C . GLN A 1 206 ? 5.231 175.204 67.144 1.00 29.21 256 GLN A C 1
ATOM 1442 O O . GLN A 1 206 ? 4.553 176.225 67.149 1.00 28.66 256 GLN A O 1
ATOM 1448 N N . THR A 1 207 ? 5.349 174.412 68.204 1.00 27.26 257 THR A N 1
ATOM 1449 C CA . THR A 1 207 ? 4.678 174.719 69.460 1.00 31.12 257 THR A CA 1
ATOM 1450 C C . THR A 1 207 ? 5.204 176.027 70.054 1.00 32.91 257 THR A C 1
ATOM 1451 O O . THR A 1 207 ? 4.427 176.860 70.516 1.00 28.55 257 THR A O 1
ATOM 1455 N N . CYS A 1 208 ? 6.522 176.205 70.038 1.00 28.10 258 CYS A N 1
ATOM 1456 C CA . CYS A 1 208 ? 7.131 177.425 70.561 1.00 27.98 258 CYS A CA 1
ATOM 1457 C C . CYS A 1 208 ? 6.621 178.671 69.840 1.00 25.50 258 CYS A C 1
ATOM 1458 O O . CYS A 1 208 ? 6.214 179.637 70.480 1.00 24.21 258 CYS A O 1
ATOM 1461 N N . TYR A 1 209 ? 6.642 178.649 68.510 1.00 25.34 259 TYR A N 1
ATOM 1462 C CA . TYR A 1 209 ? 6.232 179.813 67.732 1.00 29.16 259 TYR A CA 1
ATOM 1463 C C . TYR A 1 209 ? 4.769 180.162 67.988 1.00 31.39 259 TYR A C 1
ATOM 1464 O O . TYR A 1 209 ? 4.403 181.333 68.001 1.00 31.20 259 TYR A O 1
ATOM 1473 N N . GLN A 1 210 ? 3.936 179.150 68.204 1.00 29.74 260 GLN A N 1
ATOM 1474 C CA . GLN A 1 210 ? 2.538 179.390 68.548 1.00 34.62 260 GLN A CA 1
ATOM 1475 C C . GLN A 1 210 ? 2.420 180.099 69.899 1.00 32.46 260 GLN A C 1
ATOM 1476 O O . GLN A 1 210 ? 1.641 181.039 70.051 1.00 35.18 260 GLN A O 1
ATOM 1482 N N . GLN A 1 211 ? 3.198 179.647 70.877 1.00 31.87 261 GLN A N 1
ATOM 1483 C CA . GLN A 1 211 ? 3.195 180.262 72.201 1.00 33.46 261 GLN A CA 1
ATOM 1484 C C . GLN A 1 211 ? 3.689 181.708 72.140 1.00 29.05 261 GLN A C 1
ATOM 1485 O O . GLN A 1 211 ? 3.189 182.575 72.861 1.00 32.60 261 GLN A O 1
ATOM 1491 N N . LEU A 1 212 ? 4.656 181.961 71.264 1.00 29.04 262 LEU A N 1
ATOM 1492 C CA . LEU A 1 212 ? 5.258 183.285 71.120 1.00 27.15 262 LEU A CA 1
ATOM 1493 C C . LEU A 1 212 ? 4.407 184.236 70.292 1.00 33.45 262 LEU A C 1
ATOM 1494 O O . LEU A 1 212 ? 4.738 185.419 70.156 1.00 29.62 262 LEU A O 1
ATOM 1499 N N . GLY A 1 213 ? 3.322 183.717 69.727 1.00 26.29 263 GLY A N 1
ATOM 1500 C CA . GLY A 1 213 ? 2.457 184.506 68.871 1.00 28.01 263 GLY A CA 1
ATOM 1501 C C . GLY A 1 213 ? 3.134 184.891 67.570 1.00 30.86 263 GLY A C 1
ATOM 1502 O O . GLY A 1 213 ? 2.981 186.015 67.093 1.00 35.97 263 GLY A O 1
ATOM 1503 N N . LYS A 1 214 ? 3.878 183.951 66.993 1.00 33.00 264 LYS A N 1
ATOM 1504 C CA . LYS A 1 214 ? 4.640 184.209 65.774 1.00 34.64 264 LYS A CA 1
ATOM 1505 C C . LYS A 1 214 ? 4.373 183.156 64.699 1.00 39.05 264 LYS A C 1
ATOM 1506 O O . LYS A 1 214 ? 5.295 182.707 64.017 1.00 33.18 264 LYS A O 1
ATOM 1512 N N . THR A 1 215 ? 3.106 182.777 64.550 1.00 34.35 265 THR A N 1
ATOM 1513 C CA . THR A 1 215 ? 2.706 181.769 63.569 1.00 39.42 265 THR A CA 1
ATOM 1514 C C . THR A 1 215 ? 3.098 182.172 62.151 1.00 41.00 265 THR A C 1
ATOM 1515 O O . THR A 1 215 ? 3.452 181.322 61.334 1.00 43.06 265 THR A O 1
ATOM 1519 N N . ALA A 1 216 ? 3.033 183.467 61.863 1.00 37.69 266 ALA A N 1
ATOM 1520 C CA . ALA A 1 216 ? 3.391 183.970 60.542 1.00 49.67 266 ALA A CA 1
ATOM 1521 C C . ALA A 1 216 ? 4.864 183.711 60.236 1.00 50.10 266 ALA A C 1
ATOM 1522 O O . ALA A 1 216 ? 5.200 183.193 59.171 1.00 50.60 266 ALA A O 1
ATOM 1524 N N . GLU A 1 217 ? 5.738 184.074 61.171 1.00 44.02 267 GLU A N 1
ATOM 1525 C CA A GLU A 1 217 ? 7.171 183.853 61.006 0.52 47.17 267 GLU A CA 1
ATOM 1526 C CA B GLU A 1 217 ? 7.173 183.855 61.010 0.48 47.18 267 GLU A CA 1
ATOM 1527 C C . GLU A 1 217 ? 7.489 182.370 60.875 1.00 42.66 267 GLU A C 1
ATOM 1528 O O . GLU A 1 217 ? 8.405 181.983 60.151 1.00 47.40 267 GLU A O 1
ATOM 1539 N N . TRP A 1 218 ? 6.731 181.543 61.584 1.00 39.82 268 TRP A N 1
ATOM 1540 C CA . TRP A 1 218 ? 6.913 180.103 61.517 1.00 33.19 268 TRP A CA 1
ATOM 1541 C C . TRP A 1 218 ? 6.655 179.589 60.106 1.00 41.24 268 TRP A C 1
ATOM 1542 O O . TRP A 1 218 ? 7.391 178.742 59.601 1.00 43.65 268 TRP A O 1
ATOM 1553 N N . ALA A 1 219 ? 5.609 180.103 59.469 1.00 44.25 269 ALA A N 1
ATOM 1554 C CA . ALA A 1 219 ? 5.281 179.694 58.109 1.00 49.27 269 ALA A CA 1
ATOM 1555 C C . ALA A 1 219 ? 6.437 180.019 57.167 1.00 47.71 269 ALA A C 1
ATOM 1556 O O . ALA A 1 219 ? 6.741 179.249 56.258 1.00 49.61 269 ALA A O 1
ATOM 1558 N N . GLU A 1 220 ? 7.089 181.154 57.396 1.00 44.90 270 GLU A N 1
ATOM 1559 C CA . GLU A 1 220 ? 8.247 181.535 56.596 1.00 51.61 270 GLU A CA 1
ATOM 1560 C C . GLU A 1 220 ? 9.452 180.658 56.917 1.00 52.36 270 GLU A C 1
ATOM 1561 O O . GLU A 1 220 ? 10.194 180.267 56.016 1.00 52.03 270 GLU A O 1
ATOM 1567 N N . PHE A 1 221 ? 9.648 180.365 58.201 1.00 49.34 271 PHE A N 1
ATOM 1568 C CA . PHE A 1 221 ? 10.710 179.460 58.636 1.00 46.65 271 PHE A CA 1
ATOM 1569 C C . PHE A 1 221 ? 10.609 178.136 57.891 1.00 50.04 271 PHE A C 1
ATOM 1570 O O . PHE A 1 221 ? 11.606 177.608 57.402 1.00 52.73 271 PHE A O 1
ATOM 1578 N N . LEU A 1 222 ? 9.394 177.605 57.813 1.00 46.97 272 LEU A N 1
ATOM 1579 C CA . LEU A 1 222 ? 9.148 176.352 57.117 1.00 47.38 272 LEU A CA 1
ATOM 1580 C C . LEU A 1 222 ? 9.401 176.486 55.620 1.00 55.11 272 LEU A C 1
ATOM 1581 O O . LEU A 1 222 ? 9.927 175.569 54.991 1.00 51.55 272 LEU A O 1
ATOM 1586 N N . GLN A 1 223 ? 9.023 177.628 55.054 1.00 57.72 273 GLN A N 1
ATOM 1587 C CA . GLN A 1 223 ? 9.213 177.870 53.629 1.00 62.81 273 GLN A CA 1
ATOM 1588 C C . GLN A 1 223 ? 10.693 177.811 53.275 1.00 62.23 273 GLN A C 1
ATOM 1589 O O . GLN A 1 223 ? 11.073 177.239 52.255 1.00 67.89 273 GLN A O 1
ATOM 1595 N N . ARG A 1 224 ? 11.523 178.401 54.128 1.00 60.91 274 ARG A N 1
ATOM 1596 C CA . ARG A 1 224 ? 12.965 178.377 53.926 1.00 63.00 274 ARG A CA 1
ATOM 1597 C C . ARG A 1 224 ? 13.516 176.980 54.184 1.00 64.43 274 ARG A C 1
ATOM 1598 O O . ARG A 1 224 ? 14.483 176.559 53.551 1.00 64.72 274 ARG A O 1
ATOM 1606 N N . ALA A 1 225 ? 12.889 176.261 55.110 1.00 57.46 275 ALA A N 1
ATOM 1607 C CA . ALA A 1 225 ? 13.338 174.922 55.472 1.00 60.56 275 ALA A CA 1
ATOM 1608 C C . ALA A 1 225 ? 13.130 173.944 54.320 1.00 56.62 275 ALA A C 1
ATOM 1609 O O . ALA A 1 225 ? 13.987 173.103 54.049 1.00 51.52 275 ALA A O 1
ATOM 1611 N N . VAL A 1 226 ? 11.990 174.054 53.645 1.00 56.12 276 VAL A N 1
ATOM 1612 C CA . VAL A 1 226 ? 11.695 173.197 52.503 1.00 61.07 276 VAL A CA 1
ATOM 1613 C C . VAL A 1 226 ? 12.672 173.493 51.366 1.00 65.24 276 VAL A C 1
ATOM 1614 O O . VAL A 1 226 ? 13.088 172.588 50.643 1.00 65.44 276 VAL A O 1
ATOM 1618 N N . GLU A 1 227 ? 13.041 174.762 51.220 1.00 62.84 277 GLU A N 1
ATOM 1619 C CA . GLU A 1 227 ? 13.988 175.169 50.188 1.00 62.24 277 GLU A CA 1
ATOM 1620 C C . GLU A 1 227 ? 15.366 174.569 50.441 1.00 64.55 277 GLU A C 1
ATOM 1621 O O . GLU A 1 227 ? 16.091 174.245 49.501 1.00 64.68 277 GLU A O 1
ATOM 1627 N N . GLU A 1 228 ? 15.721 174.424 51.714 1.00 63.72 278 GLU A N 1
ATOM 1628 C CA . GLU A 1 228 ? 16.984 173.799 52.098 1.00 61.67 278 GLU A CA 1
ATOM 1629 C C . GLU A 1 228 ? 16.863 172.276 52.150 1.00 55.32 278 GLU A C 1
ATOM 1630 O O . GLU A 1 228 ? 17.747 171.597 52.672 1.00 63.83 278 GLU A O 1
ATOM 1634 N N . ASN A 1 229 ? 15.766 171.751 51.609 1.00 56.08 279 ASN A N 1
ATOM 1635 C CA . ASN A 1 229 ? 15.534 170.310 51.544 1.00 63.20 279 ASN A CA 1
ATOM 1636 C C . ASN A 1 229 ? 15.586 169.651 52.920 1.00 60.64 279 ASN A C 1
ATOM 1637 O O . ASN A 1 229 ? 16.385 168.744 53.153 1.00 67.84 279 ASN A O 1
ATOM 1640 N N . THR A 1 230 ? 14.733 170.112 53.830 1.00 56.01 280 THR A N 1
ATOM 1641 C CA . THR A 1 230 ? 14.673 169.547 55.173 1.00 46.02 280 THR A CA 1
ATOM 1642 C C . THR A 1 230 ? 13.906 168.226 55.143 1.00 50.02 280 THR A C 1
ATOM 1643 O O . THR A 1 230 ? 14.158 167.335 55.958 1.00 54.07 280 THR A O 1
ATOM 1647 N N . GLY A 1 231 ? 12.970 168.109 54.204 1.00 44.53 281 GLY A N 1
ATOM 1648 C CA . GLY A 1 231 ? 12.303 166.845 53.940 1.00 49.19 281 GLY A CA 1
ATOM 1649 C C . GLY A 1 231 ? 10.796 166.844 54.102 1.00 55.14 281 GLY A C 1
ATOM 1650 O O . GLY A 1 231 ? 10.146 167.889 54.099 1.00 54.73 281 GLY A O 1
ATOM 1651 N N . ALA A 1 232 ? 10.247 165.642 54.250 1.00 56.23 282 ALA A N 1
ATOM 1652 C CA . ALA A 1 232 ? 8.805 165.432 54.274 1.00 50.38 282 ALA A CA 1
ATOM 1653 C C . ALA A 1 232 ? 8.131 166.079 55.482 1.00 50.46 282 ALA A C 1
ATOM 1654 O O . ALA A 1 232 ? 6.997 166.543 55.382 1.00 48.47 282 ALA A O 1
ATOM 1656 N N . ASP A 1 233 ? 8.818 166.105 56.620 1.00 49.40 283 ASP A N 1
ATOM 1657 C CA . ASP A 1 233 ? 8.246 166.686 57.831 1.00 46.47 283 ASP A CA 1
ATOM 1658 C C . ASP A 1 233 ? 7.912 168.162 57.636 1.00 39.38 283 ASP A C 1
ATOM 1659 O O . ASP A 1 233 ? 6.795 168.594 57.915 1.00 42.88 283 ASP A O 1
ATOM 1664 N N . ALA A 1 234 ? 8.883 168.927 57.151 1.00 36.67 284 ALA A N 1
ATOM 1665 C CA . ALA A 1 234 ? 8.703 170.360 56.945 1.00 37.32 284 ALA A CA 1
ATOM 1666 C C . ALA A 1 234 ? 7.700 170.642 55.837 1.00 46.95 284 ALA A C 1
ATOM 1667 O O . ALA A 1 234 ? 7.046 171.687 55.828 1.00 44.05 284 ALA A O 1
ATOM 1669 N N . GLU A 1 235 ? 7.587 169.706 54.901 1.00 49.71 285 GLU A N 1
ATOM 1670 C CA . GLU A 1 235 ? 6.687 169.857 53.766 1.00 45.05 285 GLU A CA 1
ATOM 1671 C C . GLU A 1 235 ? 5.245 169.595 54.179 1.00 38.23 285 GLU A C 1
ATOM 1672 O O . GLU A 1 235 ? 4.357 170.396 53.892 1.00 44.04 285 GLU A O 1
ATOM 1678 N N . LEU A 1 236 ? 5.015 168.475 54.857 1.00 34.61 286 LEU A N 1
ATOM 1679 C CA . LEU A 1 236 ? 3.680 168.144 55.340 1.00 44.63 286 LEU A CA 1
ATOM 1680 C C . LEU A 1 236 ? 3.194 169.205 56.320 1.00 50.32 286 LEU A C 1
ATOM 1681 O O . LEU A 1 236 ? 2.027 169.603 56.302 1.00 45.78 286 LEU A O 1
ATOM 1686 N N . MET A 1 237 ? 4.106 169.669 57.167 1.00 45.11 287 MET A N 1
ATOM 1687 C CA . MET A 1 237 ? 3.784 170.665 58.179 1.00 47.35 287 MET A CA 1
ATOM 1688 C C . MET A 1 237 ? 3.340 171.982 57.546 1.00 46.47 287 MET A C 1
ATOM 1689 O O . MET A 1 237 ? 2.365 172.595 57.984 1.00 42.68 287 MET A O 1
ATOM 1694 N N . LEU A 1 238 ? 4.056 172.415 56.513 1.00 43.37 288 LEU A N 1
ATOM 1695 C CA . LEU A 1 238 ? 3.715 173.652 55.823 1.00 41.86 288 LEU A CA 1
ATOM 1696 C C . LEU A 1 238 ? 2.468 173.464 54.961 1.00 53.95 288 LEU A C 1
ATOM 1697 O O . LEU A 1 238 ? 1.742 174.418 54.696 1.00 52.34 288 LEU A O 1
ATOM 1702 N N . ALA A 1 239 ? 2.216 172.231 54.530 1.00 48.00 289 ALA A N 1
ATOM 1703 C CA . ALA A 1 239 ? 1.029 171.938 53.731 1.00 53.12 289 ALA A CA 1
ATOM 1704 C C . ALA A 1 239 ? -0.234 172.133 54.561 1.00 53.94 289 ALA A C 1
ATOM 1705 O O . ALA A 1 239 ? -1.243 172.627 54.061 1.00 62.36 289 ALA A O 1
ATOM 1707 N N . ASP A 1 240 ? -0.174 171.740 55.830 1.00 55.87 290 ASP A N 1
ATOM 1708 C CA . ASP A 1 240 ? -1.296 171.932 56.741 1.00 53.36 290 ASP A CA 1
ATOM 1709 C C . ASP A 1 240 ? -1.527 173.417 57.007 1.00 58.68 290 ASP A C 1
ATOM 1710 O O . ASP A 1 240 ? -2.644 173.835 57.313 1.00 67.15 290 ASP A O 1
ATOM 1715 N N . ILE A 1 241 ? -0.468 174.209 56.882 1.00 55.75 291 ILE A N 1
ATOM 1716 C CA . ILE A 1 241 ? -0.569 175.653 57.048 1.00 56.52 291 ILE A CA 1
ATOM 1717 C C . ILE A 1 241 ? -1.240 176.268 55.825 1.00 62.04 291 ILE A C 1
ATOM 1718 O O . ILE A 1 241 ? -2.143 177.092 55.957 1.00 59.49 291 ILE A O 1
ATOM 1723 N N . ILE A 1 242 ? -0.795 175.863 54.639 1.00 60.30 292 ILE A N 1
ATOM 1724 C CA . ILE A 1 242 ? -1.399 176.330 53.394 1.00 68.69 292 ILE A CA 1
ATOM 1725 C C . ILE A 1 242 ? -2.884 175.980 53.367 1.00 65.90 292 ILE A C 1
ATOM 1726 O O . ILE A 1 242 ? -3.703 176.751 52.868 1.00 59.15 292 ILE A O 1
ATOM 1731 N N . GLU A 1 243 ? -3.225 174.818 53.914 1.00 64.07 293 GLU A N 1
ATOM 1732 C CA . GLU A 1 243 ? -4.597 174.325 53.869 1.00 72.50 293 GLU A CA 1
ATOM 1733 C C . GLU A 1 243 ? -5.518 175.155 54.754 1.00 73.97 293 GLU A C 1
ATOM 1734 O O . GLU A 1 243 ? -6.540 175.667 54.296 1.00 73.75 293 GLU A O 1
ATOM 1740 N N . ALA A 1 244 ? -5.154 175.278 56.027 1.00 69.71 294 ALA A N 1
ATOM 1741 C CA . ALA A 1 244 ? -5.959 176.022 56.988 1.00 71.31 294 ALA A CA 1
ATOM 1742 C C . ALA A 1 244 ? -6.047 177.501 56.616 1.00 67.46 294 ALA A C 1
ATOM 1743 O O . ALA A 1 244 ? -6.999 178.186 56.988 1.00 70.44 294 ALA A O 1
ATOM 1745 N N . ARG A 1 245 ? -5.054 177.980 55.872 1.00 63.81 295 ARG A N 1
ATOM 1746 C CA . ARG A 1 245 ? -4.967 179.391 55.516 1.00 65.75 295 ARG A CA 1
ATOM 1747 C C . ARG A 1 245 ? -5.593 179.691 54.156 1.00 68.32 295 ARG A C 1
ATOM 1748 O O . ARG A 1 245 ? -6.370 180.637 54.027 1.00 71.11 295 ARG A O 1
ATOM 1756 N N . ASP A 1 246 ? -5.252 178.886 53.150 1.00 66.89 296 ASP A N 1
ATOM 1757 C CA . ASP A 1 246 ? -5.643 179.165 51.766 1.00 72.82 296 ASP A CA 1
ATOM 1758 C C . ASP A 1 246 ? -6.539 178.087 51.146 1.00 69.71 296 ASP A C 1
ATOM 1759 O O . ASP A 1 246 ? -6.735 178.066 49.930 1.00 72.93 296 ASP A O 1
ATOM 1764 N N . GLY A 1 247 ? -7.079 177.195 51.972 1.00 70.78 297 GLY A N 1
ATOM 1765 C CA . GLY A 1 247 ? -7.982 176.162 51.490 1.00 73.41 297 GLY A CA 1
ATOM 1766 C C . GLY A 1 247 ? -7.275 174.923 50.967 1.00 70.88 297 GLY A C 1
ATOM 1767 O O . GLY A 1 247 ? -6.062 174.927 50.756 1.00 68.60 297 GLY A O 1
ATOM 1768 N N . SER A 1 248 ? -8.045 173.861 50.746 1.00 71.92 298 SER A N 1
ATOM 1769 C CA . SER A 1 248 ? -7.486 172.571 50.351 1.00 72.01 298 SER A CA 1
ATOM 1770 C C . SER A 1 248 ? -6.980 172.560 48.911 1.00 72.57 298 SER A C 1
ATOM 1771 O O . SER A 1 248 ? -6.179 171.704 48.538 1.00 71.12 298 SER A O 1
ATOM 1774 N N . GLU A 1 249 ? -7.447 173.505 48.102 1.00 64.24 299 GLU A N 1
ATOM 1775 C CA . GLU A 1 249 ? -6.991 173.606 46.721 1.00 70.55 299 GLU A CA 1
ATOM 1776 C C . GLU A 1 249 ? -5.528 174.036 46.676 1.00 65.99 299 GLU A C 1
ATOM 1777 O O . GLU A 1 249 ? -4.704 173.406 46.014 1.00 62.47 299 GLU A O 1
ATOM 1779 N N . ALA A 1 250 ? -5.212 175.109 47.394 1.00 60.33 300 ALA A N 1
ATOM 1780 C CA . ALA A 1 250 ? -3.855 175.640 47.430 1.00 67.80 300 ALA A CA 1
ATOM 1781 C C . ALA A 1 250 ? -2.878 174.642 48.051 1.00 64.52 300 ALA A C 1
ATOM 1782 O O . ALA A 1 250 ? -1.696 174.615 47.700 1.00 56.49 300 ALA A O 1
ATOM 1784 N N . ALA A 1 251 ? -3.376 173.825 48.973 1.00 59.75 301 ALA A N 1
ATOM 1785 C CA . ALA A 1 251 ? -2.545 172.836 49.648 1.00 64.94 301 ALA A CA 1
ATOM 1786 C C . ALA A 1 251 ? -2.209 171.673 48.719 1.00 72.53 301 ALA A C 1
ATOM 1787 O O . ALA A 1 251 ? -1.085 171.167 48.723 1.00 63.67 301 ALA A O 1
ATOM 1789 N N . GLN A 1 252 ? -3.189 171.252 47.924 1.00 70.11 302 GLN A N 1
ATOM 1790 C CA . GLN A 1 252 ? -3.000 170.137 47.003 1.00 66.55 302 GLN A CA 1
ATOM 1791 C C . GLN A 1 252 ? -2.048 170.526 45.876 1.00 61.39 302 GLN A C 1
ATOM 1792 O O . GLN A 1 252 ? -1.272 169.700 45.399 1.00 64.99 302 GLN A O 1
ATOM 1798 N N . VAL A 1 253 ? -2.111 171.786 45.453 1.00 60.77 303 VAL A N 1
ATOM 1799 C CA . VAL A 1 253 ? -1.194 172.300 44.439 1.00 57.61 303 VAL A CA 1
ATOM 1800 C C . VAL A 1 253 ? 0.232 172.295 44.974 1.00 60.06 303 VAL A C 1
ATOM 1801 O O . VAL A 1 253 ? 1.170 171.940 44.262 1.00 59.18 303 VAL A O 1
ATOM 1805 N N . TYR A 1 254 ? 0.386 172.702 46.230 1.00 65.08 304 TYR A N 1
ATOM 1806 C CA . TYR A 1 254 ? 1.698 172.756 46.863 1.00 56.12 304 TYR A CA 1
ATOM 1807 C C . TYR A 1 254 ? 2.320 171.366 46.967 1.00 47.92 304 TYR A C 1
ATOM 1808 O O . TYR A 1 254 ? 3.451 171.150 46.530 1.00 48.96 304 TYR A O 1
ATOM 1817 N N . ILE A 1 255 ? 1.575 170.430 47.547 1.00 49.39 305 ILE A N 1
ATOM 1818 C CA . ILE A 1 255 ? 2.049 169.061 47.714 1.00 54.04 305 ILE A CA 1
ATOM 1819 C C . ILE A 1 255 ? 2.361 168.417 46.367 1.00 64.17 305 ILE A C 1
ATOM 1820 O O . ILE A 1 255 ? 3.310 167.640 46.247 1.00 56.06 305 ILE A O 1
ATOM 1825 N N . THR A 1 256 ? 1.561 168.748 45.357 1.00 57.07 306 THR A N 1
ATOM 1826 C CA . THR A 1 256 ? 1.776 168.235 44.009 1.00 59.58 306 THR A CA 1
ATOM 1827 C C . THR A 1 256 ? 3.133 168.688 43.482 1.00 61.30 306 THR A C 1
ATOM 1828 O O . THR A 1 256 ? 3.924 167.873 43.007 1.00 65.36 306 THR A O 1
ATOM 1832 N N . ARG A 1 257 ? 3.400 169.987 43.572 1.00 54.15 307 ARG A N 1
ATOM 1833 C CA . ARG A 1 257 ? 4.657 170.537 43.085 1.00 61.56 307 ARG A CA 1
ATOM 1834 C C . ARG A 1 257 ? 5.836 169.970 43.859 1.00 65.34 307 ARG A C 1
ATOM 1835 O O . ARG A 1 257 ? 6.878 169.664 43.281 1.00 64.71 307 ARG A O 1
ATOM 1840 N N . GLN A 1 258 ? 5.667 169.833 45.169 1.00 62.04 308 GLN A N 1
ATOM 1841 C CA . GLN A 1 258 ? 6.748 169.370 46.029 1.00 63.04 308 GLN A CA 1
ATOM 1842 C C . GLN A 1 258 ? 7.037 167.895 45.778 1.00 61.76 308 GLN A C 1
ATOM 1843 O O . GLN A 1 258 ? 8.194 167.475 45.762 1.00 62.51 308 GLN A O 1
ATOM 1849 N N . LEU A 1 259 ? 5.978 167.116 45.578 1.00 63.49 309 LEU A N 1
ATOM 1850 C CA . LEU A 1 259 ? 6.107 165.683 45.342 1.00 59.37 309 LEU A CA 1
ATOM 1851 C C . LEU A 1 259 ? 6.981 165.405 44.122 1.00 63.96 309 LEU A C 1
ATOM 1852 O O . LEU A 1 259 ? 7.764 164.456 44.114 1.00 63.95 309 LEU A O 1
ATOM 1857 N N . GLN A 1 260 ? 6.853 166.241 43.096 1.00 62.59 310 GLN A N 1
ATOM 1858 C CA . GLN A 1 260 ? 7.695 166.127 41.910 1.00 71.52 310 GLN A CA 1
ATOM 1859 C C . GLN A 1 260 ? 9.152 166.436 42.235 1.00 65.39 310 GLN A C 1
ATOM 1860 O O . GLN A 1 260 ? 10.065 165.804 41.707 1.00 70.40 310 GLN A O 1
ATOM 1866 N N . ARG A 1 261 ? 9.357 167.415 43.109 1.00 67.17 311 ARG A N 1
ATOM 1867 C CA . ARG A 1 261 ? 10.695 167.888 43.442 1.00 64.41 311 ARG A CA 1
ATOM 1868 C C . ARG A 1 261 ? 11.389 166.974 44.451 1.00 68.47 311 ARG A C 1
ATOM 1869 O O . ARG A 1 261 ? 12.607 166.791 44.398 1.00 70.04 311 ARG A O 1
ATOM 1877 N N . HIS A 1 262 ? 10.607 166.407 45.367 1.00 68.93 312 HIS A N 1
ATOM 1878 C CA . HIS A 1 262 ? 11.130 165.518 46.402 1.00 61.21 312 HIS A CA 1
ATOM 1879 C C . HIS A 1 262 ? 10.195 164.331 46.611 1.00 60.38 312 HIS A C 1
ATOM 1880 O O . HIS A 1 262 ? 9.418 164.312 47.566 1.00 61.94 312 HIS A O 1
ATOM 1887 N N . PRO A 1 263 ? 10.261 163.336 45.712 1.00 60.13 313 PRO A N 1
ATOM 1888 C CA . PRO A 1 263 ? 9.385 162.162 45.815 1.00 61.31 313 PRO A CA 1
ATOM 1889 C C . PRO A 1 263 ? 9.575 161.385 47.117 1.00 59.36 313 PRO A C 1
ATOM 1890 O O . PRO A 1 263 ? 10.674 160.902 47.389 1.00 54.85 313 PRO A O 1
ATOM 1894 N N . THR A 1 264 ? 8.511 161.283 47.909 1.00 53.67 314 THR A N 1
ATOM 1895 C CA . THR A 1 264 ? 8.520 160.483 49.130 1.00 51.58 314 THR A CA 1
ATOM 1896 C C . THR A 1 264 ? 7.151 159.847 49.340 1.00 50.80 314 THR A C 1
ATOM 1897 O O . THR A 1 264 ? 6.126 160.445 49.011 1.00 48.81 314 THR A O 1
ATOM 1901 N N . MET A 1 265 ? 7.136 158.634 49.885 1.00 45.66 315 MET A N 1
ATOM 1902 C CA . MET A 1 265 ? 5.887 157.919 50.124 1.00 47.79 315 MET A CA 1
ATOM 1903 C C . MET A 1 265 ? 4.997 158.656 51.121 1.00 54.68 315 MET A C 1
ATOM 1904 O O . MET A 1 265 ? 3.773 158.525 51.085 1.00 53.52 315 MET A O 1
ATOM 1909 N N . ARG A 1 266 ? 5.614 159.427 52.011 1.00 48.46 316 ARG A N 1
ATOM 1910 C CA . ARG A 1 266 ? 4.866 160.170 53.018 1.00 54.61 316 ARG A CA 1
ATOM 1911 C C . ARG A 1 266 ? 4.111 161.346 52.400 1.00 44.41 316 ARG A C 1
ATOM 1912 O O . ARG A 1 266 ? 2.947 161.574 52.720 1.00 49.57 316 ARG A O 1
ATOM 1920 N N . VAL A 1 267 ? 4.770 162.089 51.518 1.00 45.49 317 VAL A N 1
ATOM 1921 C CA . VAL A 1 267 ? 4.106 163.168 50.794 1.00 51.36 317 VAL A CA 1
ATOM 1922 C C . VAL A 1 267 ? 3.128 162.576 49.781 1.00 58.39 317 VAL A C 1
ATOM 1923 O O . VAL A 1 267 ? 2.063 163.140 49.527 1.00 57.05 317 VAL A O 1
ATOM 1927 N N . PHE A 1 268 ? 3.503 161.436 49.209 1.00 49.92 318 PHE A N 1
ATOM 1928 C CA . PHE A 1 268 ? 2.631 160.696 48.303 1.00 59.97 318 PHE A CA 1
ATOM 1929 C C . PHE A 1 268 ? 1.318 160.362 49.004 1.00 59.69 318 PHE A C 1
ATOM 1930 O O . PHE A 1 268 ? 0.236 160.622 48.478 1.00 53.88 318 PHE A O 1
ATOM 1938 N N . HIS A 1 269 ? 1.431 159.789 50.198 1.00 55.01 319 HIS A N 1
ATOM 1939 C CA . HIS A 1 269 ? 0.272 159.397 50.991 1.00 57.23 319 HIS A CA 1
ATOM 1940 C C . HIS A 1 269 ? -0.641 160.586 51.279 1.00 62.96 319 HIS A C 1
ATOM 1941 O O . HIS A 1 269 ? -1.865 160.450 51.296 1.00 65.41 319 HIS A O 1
ATOM 1948 N N . LYS A 1 270 ? -0.040 161.750 51.499 1.00 59.62 320 LYS A N 1
ATOM 1949 C CA . LYS A 1 270 ? -0.798 162.950 51.829 1.00 60.31 320 LYS A CA 1
ATOM 1950 C C . LYS A 1 270 ? -1.588 163.446 50.625 1.00 62.24 320 LYS A C 1
ATOM 1951 O O . LYS A 1 270 ? -2.743 163.852 50.757 1.00 63.39 320 LYS A O 1
ATOM 1957 N N . LEU A 1 271 ? -0.966 163.409 49.451 1.00 57.94 321 LEU A N 1
ATOM 1958 C CA . LEU A 1 271 ? -1.616 163.894 48.239 1.00 66.46 321 LEU A CA 1
ATOM 1959 C C . LEU A 1 271 ? -2.829 163.035 47.900 1.00 60.90 321 LEU A C 1
ATOM 1960 O O . LEU A 1 271 ? -3.829 163.538 47.390 1.00 61.24 321 LEU A O 1
ATOM 1965 N N . MET A 1 272 ? -2.740 161.742 48.192 1.00 53.37 322 MET A N 1
ATOM 1966 C CA . MET A 1 272 ? -3.867 160.842 47.980 1.00 66.83 322 MET A CA 1
ATOM 1967 C C . MET A 1 272 ? -5.021 161.198 48.908 1.00 68.61 322 MET A C 1
ATOM 1968 O O . MET A 1 272 ? -6.185 161.002 48.562 1.00 70.95 322 MET A O 1
ATOM 1973 N N . ASP A 1 273 ? -4.695 161.715 50.089 1.00 69.32 323 ASP A N 1
ATOM 1974 C CA . ASP A 1 273 ? -5.716 162.163 51.028 1.00 66.56 323 ASP A CA 1
ATOM 1975 C C . ASP A 1 273 ? -6.494 163.336 50.441 1.00 72.77 323 ASP A C 1
ATOM 1976 O O . ASP A 1 273 ? -7.718 163.394 50.550 1.00 71.24 323 ASP A O 1
ATOM 1981 N N . TYR A 1 274 ? -5.776 164.265 49.815 1.00 66.01 324 TYR A N 1
ATOM 1982 C CA . TYR A 1 274 ? -6.399 165.437 49.209 1.00 69.39 324 TYR A CA 1
ATOM 1983 C C . TYR A 1 274 ? -7.355 165.037 48.085 1.00 72.95 324 TYR A C 1
ATOM 1984 O O . TYR A 1 274 ? -8.471 165.550 47.998 1.00 70.71 324 TYR A O 1
ATOM 1993 N N . HIS A 1 275 ? -6.914 164.122 47.229 1.00 69.44 325 HIS A N 1
ATOM 1994 C CA . HIS A 1 275 ? -7.744 163.642 46.128 1.00 69.12 325 HIS A CA 1
ATOM 1995 C C . HIS A 1 275 ? -8.949 162.870 46.654 1.00 69.28 325 HIS A C 1
ATOM 1996 O O . HIS A 1 275 ? -10.076 163.073 46.202 1.00 72.87 325 HIS A O 1
ATOM 2000 N N . LEU A 1 276 ? -8.697 161.991 47.618 1.00 61.17 326 LEU A N 1
ATOM 2001 C CA . LEU A 1 276 ? -9.736 161.153 48.206 1.00 70.91 326 LEU A CA 1
ATOM 2002 C C . LEU A 1 276 ? -10.803 161.977 48.928 1.00 82.45 326 LEU A C 1
ATOM 2003 O O . LEU A 1 276 ? -11.962 161.571 49.007 1.00 85.71 326 LEU A O 1
ATOM 2008 N N . ASN A 1 277 ? -10.421 163.133 49.442 1.00 85.39 327 ASN A N 1
ATOM 2009 C CA . ASN A 1 277 ? -11.362 163.996 50.144 1.00 85.66 327 ASN A CA 1
ATOM 2010 C C . ASN A 1 277 ? -12.109 164.887 49.206 1.00 87.14 327 ASN A C 1
ATOM 2011 O O . ASN A 1 277 ? -13.080 165.494 49.595 1.00 89.46 327 ASN A O 1
ATOM 2016 N N . GLU A 1 278 ? -11.639 164.991 47.972 1.00 82.12 328 GLU A N 1
ATOM 2017 C CA . GLU A 1 278 ? -12.279 165.870 47.021 1.00 82.53 328 GLU A CA 1
ATOM 2018 C C . GLU A 1 278 ? -13.070 165.130 45.978 1.00 88.99 328 GLU A C 1
ATOM 2019 O O . GLU A 1 278 ? -14.007 165.657 45.413 1.00 95.56 328 GLU A O 1
ATOM 2025 N N . ALA A 1 279 ? -12.676 163.906 45.702 1.00 91.51 329 ALA A N 1
ATOM 2026 C CA . ALA A 1 279 ? -13.335 163.154 44.667 1.00 88.35 329 ALA A CA 1
ATOM 2027 C C . ALA A 1 279 ? -14.106 162.012 45.222 1.00 90.38 329 ALA A C 1
ATOM 2028 O O . ALA A 1 279 ? -13.527 161.082 45.757 1.00 82.99 329 ALA A O 1
ATOM 2030 N N . GLU A 1 280 ? -15.426 162.092 45.070 1.00 90.49 330 GLU A N 1
ATOM 2031 C CA . GLU A 1 280 ? -16.322 161.052 45.563 1.00 90.64 330 GLU A CA 1
ATOM 2032 C C . GLU A 1 280 ? -17.570 161.019 44.688 1.00 85.54 330 GLU A C 1
ATOM 2033 O O . GLU A 1 280 ? -17.862 161.993 43.993 1.00 81.32 330 GLU A O 1
ATOM 2035 N N . GLU A 1 281 ? -18.309 159.912 44.709 1.00 83.01 331 GLU A N 1
ATOM 2036 C CA . GLU A 1 281 ? -18.000 158.748 45.531 1.00 86.04 331 GLU A CA 1
ATOM 2037 C C . GLU A 1 281 ? -18.393 157.472 44.792 1.00 86.15 331 GLU A C 1
ATOM 2038 O O . GLU A 1 281 ? -19.287 157.495 43.947 1.00 87.67 331 GLU A O 1
ATOM 2042 N N . GLY A 1 282 ? -17.730 156.362 45.102 1.00 88.43 332 GLY A N 1
ATOM 2043 C CA . GLY A 1 282 ? -18.079 155.094 44.486 1.00 77.58 332 GLY A CA 1
ATOM 2044 C C . GLY A 1 282 ? -16.954 154.078 44.422 1.00 86.45 332 GLY A C 1
ATOM 2045 O O . GLY A 1 282 ? -16.066 154.062 45.276 1.00 83.52 332 GLY A O 1
ATOM 2046 N N . ARG A 1 283 ? -16.997 153.227 43.401 1.00 77.09 333 ARG A N 1
ATOM 2047 C CA . ARG A 1 283 ? -16.023 152.152 43.243 1.00 76.56 333 ARG A CA 1
ATOM 2048 C C . ARG A 1 283 ? -14.616 152.693 43.009 1.00 80.61 333 ARG A C 1
ATOM 2049 O O . ARG A 1 283 ? -13.627 152.029 43.326 1.00 70.69 333 ARG A O 1
ATOM 2051 N N . ALA A 1 284 ? -14.533 153.897 42.450 1.00 79.25 334 ALA A N 1
ATOM 2052 C CA . ALA A 1 284 ? -13.250 154.550 42.216 1.00 75.90 334 ALA A CA 1
ATOM 2053 C C . ALA A 1 284 ? -12.545 154.827 43.537 1.00 82.58 334 ALA A C 1
ATOM 2054 O O . ALA A 1 284 ? -11.357 154.542 43.694 1.00 78.64 334 ALA A O 1
ATOM 2056 N N . LYS A 1 285 ? -13.290 155.384 44.486 1.00 80.82 335 LYS A N 1
ATOM 2057 C CA . LYS A 1 285 ? -12.760 155.650 45.815 1.00 72.33 335 LYS A CA 1
ATOM 2058 C C . LYS A 1 285 ? -12.477 154.356 46.563 1.00 75.05 335 LYS A C 1
ATOM 2059 O O . LYS A 1 285 ? -11.479 154.252 47.273 1.00 74.77 335 LYS A O 1
ATOM 2063 N N . GLU A 1 286 ? -13.363 153.377 46.400 1.00 74.18 336 GLU A N 1
ATOM 2064 C CA . GLU A 1 286 ? -13.270 152.114 47.128 1.00 77.55 336 GLU A CA 1
ATOM 2065 C C . GLU A 1 286 ? -11.897 151.463 46.973 1.00 82.95 336 GLU A C 1
ATOM 2066 O O . GLU A 1 286 ? -11.238 151.145 47.963 1.00 78.26 336 GLU A O 1
ATOM 2068 N N . SER A 1 287 ? -11.468 151.276 45.729 1.00 75.26 337 SER A N 1
ATOM 2069 C CA . SER A 1 287 ? -10.160 150.690 45.455 1.00 79.46 337 SER A CA 1
ATOM 2070 C C . SER A 1 287 ? -9.036 151.652 45.831 1.00 74.83 337 SER A C 1
ATOM 2071 O O . SER A 1 287 ? -7.988 151.234 46.321 1.00 71.14 337 SER A O 1
ATOM 2074 N N . LEU A 1 288 ? -9.266 152.941 45.597 1.00 72.67 338 LEU A N 1
ATOM 2075 C CA . LEU A 1 288 ? -8.276 153.972 45.890 1.00 67.66 338 LEU A CA 1
ATOM 2076 C C . LEU A 1 288 ? -7.974 154.026 47.387 1.00 71.92 338 LEU A C 1
ATOM 2077 O O . LEU A 1 288 ? -6.814 154.109 47.792 1.00 65.79 338 LEU A O 1
ATOM 2082 N N . MET A 1 289 ? -9.024 153.979 48.201 1.00 70.41 339 MET A N 1
ATOM 2083 C CA . MET A 1 289 ? -8.878 154.006 49.653 1.00 70.71 339 MET A CA 1
ATOM 2084 C C . MET A 1 289 ? -8.118 152.778 50.141 1.00 71.05 339 MET A C 1
ATOM 2085 O O . MET A 1 289 ? -7.411 152.832 51.149 1.00 68.43 339 MET A O 1
ATOM 2090 N N . VAL A 1 290 ? -8.267 151.671 49.420 1.00 67.48 340 VAL A N 1
ATOM 2091 C CA . VAL A 1 290 ? -7.553 150.444 49.749 1.00 72.05 340 VAL A CA 1
ATOM 2092 C C . VAL A 1 290 ? -6.057 150.621 49.508 1.00 73.14 340 VAL A C 1
ATOM 2093 O O . VAL A 1 290 ? -5.232 150.148 50.291 1.00 59.35 340 VAL A O 1
ATOM 2095 N N . LEU A 1 291 ? -5.715 151.310 48.424 1.00 67.50 341 LEU A N 1
ATOM 2096 C CA . LEU A 1 291 ? -4.320 151.554 48.081 1.00 68.35 341 LEU A CA 1
ATOM 2097 C C . LEU A 1 291 ? -3.683 152.525 49.066 1.00 70.12 341 LEU A C 1
ATOM 2098 O O . LEU A 1 291 ? -2.615 152.253 49.616 1.00 66.19 341 LEU A O 1
ATOM 2103 N N . ARG A 1 292 ? -4.346 153.659 49.272 1.00 63.07 342 ARG A N 1
ATOM 2104 C CA . ARG A 1 292 ? -3.874 154.678 50.203 1.00 67.86 342 ARG A CA 1
ATOM 2105 C C . ARG A 1 292 ? -3.668 154.074 51.587 1.00 65.28 342 ARG A C 1
ATOM 2106 O O . ARG A 1 292 ? -2.734 154.436 52.302 1.00 65.97 342 ARG A O 1
ATOM 2114 N N . ASP A 1 293 ? -4.544 153.145 51.954 1.00 63.97 343 ASP A N 1
ATOM 2115 C CA . ASP A 1 293 ? -4.418 152.437 53.220 1.00 64.72 343 ASP A CA 1
ATOM 2116 C C . ASP A 1 293 ? -3.179 151.549 53.202 1.00 63.58 343 ASP A C 1
ATOM 2117 O O . ASP A 1 293 ? -2.494 151.405 54.214 1.00 69.28 343 ASP A O 1
ATOM 2119 N N . MET A 1 294 ? -2.897 150.956 52.046 1.00 63.77 344 MET A N 1
ATOM 2120 C CA . MET A 1 294 ? -1.727 150.100 51.888 1.00 69.19 344 MET A CA 1
ATOM 2121 C C . MET A 1 294 ? -0.445 150.916 52.037 1.00 62.79 344 MET A C 1
ATOM 2122 O O . MET A 1 294 ? 0.490 150.498 52.720 1.00 61.91 344 MET A O 1
ATOM 2124 N N . VAL A 1 295 ? -0.412 152.079 51.393 1.00 58.02 345 VAL A N 1
ATOM 2125 C CA . VAL A 1 295 ? 0.719 152.994 51.510 1.00 61.83 345 VAL A CA 1
ATOM 2126 C C . VAL A 1 295 ? 0.950 153.367 52.970 1.00 60.90 345 VAL A C 1
ATOM 2127 O O . VAL A 1 295 ? 2.083 153.362 53.448 1.00 60.19 345 VAL A O 1
ATOM 2131 N N . GLY A 1 296 ? -0.134 153.688 53.670 1.00 57.19 346 GLY A N 1
ATOM 2132 C CA . GLY A 1 296 ? -0.059 154.077 55.066 1.00 54.73 346 GLY A CA 1
ATOM 2133 C C . GLY A 1 296 ? 0.573 153.008 55.935 1.00 63.13 346 GLY A C 1
ATOM 2134 O O . GLY A 1 296 ? 1.468 153.295 56.732 1.00 58.16 346 GLY A O 1
ATOM 2135 N N . GLU A 1 297 ? 0.108 151.773 55.783 1.00 64.39 347 GLU A N 1
ATOM 2136 C CA . GLU A 1 297 ? 0.642 150.655 56.551 1.00 65.49 347 GLU A CA 1
ATOM 2137 C C . GLU A 1 297 ? 2.118 150.440 56.234 1.00 67.39 347 GLU A C 1
ATOM 2138 O O . GLU A 1 297 ? 2.908 150.095 57.114 1.00 60.48 347 GLU A O 1
ATOM 2140 N N . LYS A 1 298 ? 2.484 150.650 54.973 1.00 64.10 348 LYS A N 1
ATOM 2141 C CA . LYS A 1 298 ? 3.862 150.468 54.534 1.00 62.88 348 LYS A CA 1
ATOM 2142 C C . LYS A 1 298 ? 4.772 151.532 55.144 1.00 67.35 348 LYS A C 1
ATOM 2143 O O . LYS A 1 298 ? 5.832 151.214 55.682 1.00 67.37 348 LYS A O 1
ATOM 2146 N N . VAL A 1 299 ? 4.349 152.791 55.055 1.00 68.17 349 VAL A N 1
ATOM 2147 C CA . VAL A 1 299 ? 5.091 153.904 55.644 1.00 63.94 349 VAL A CA 1
ATOM 2148 C C . VAL A 1 299 ? 5.308 153.682 57.138 1.00 64.00 349 VAL A C 1
ATOM 2149 O O . VAL A 1 299 ? 6.376 153.982 57.669 1.00 66.00 349 VAL A O 1
ATOM 2153 N N . ARG A 1 300 ? 4.290 153.150 57.806 1.00 64.71 350 ARG A N 1
ATOM 2154 C CA . ARG A 1 300 ? 4.340 152.942 59.249 1.00 68.40 350 ARG A CA 1
ATOM 2155 C C . ARG A 1 300 ? 5.307 151.826 59.637 1.00 71.90 350 ARG A C 1
ATOM 2156 O O . ARG A 1 300 ? 5.816 151.802 60.758 1.00 77.68 350 ARG A O 1
ATOM 2158 N N . SER A 1 301 ? 5.560 150.909 58.709 1.00 72.86 351 SER A N 1
ATOM 2159 C CA . SER A 1 301 ? 6.403 149.749 58.985 1.00 70.80 351 SER A CA 1
ATOM 2160 C C . SER A 1 301 ? 7.881 150.042 58.740 1.00 66.92 351 SER A C 1
ATOM 2161 O O . SER A 1 301 ? 8.752 149.364 59.286 1.00 71.69 351 SER A O 1
ATOM 2164 N N . LYS A 1 302 ? 8.160 151.049 57.918 1.00 65.12 352 LYS A N 1
ATOM 2165 C CA . LYS A 1 302 ? 9.533 151.375 57.545 1.00 67.53 352 LYS A CA 1
ATOM 2166 C C . LYS A 1 302 ? 10.311 152.002 58.701 1.00 63.81 352 LYS A C 1
ATOM 2167 O O . LYS A 1 302 ? 9.718 152.574 59.615 1.00 62.34 352 LYS A O 1
ATOM 2171 N N . PRO A 1 303 ? 11.650 151.894 58.664 1.00 66.72 353 PRO A N 1
ATOM 2172 C CA . PRO A 1 303 ? 12.486 152.552 59.673 1.00 67.58 353 PRO A CA 1
ATOM 2173 C C . PRO A 1 303 ? 12.607 154.049 59.406 1.00 61.94 353 PRO A C 1
ATOM 2174 O O . PRO A 1 303 ? 12.543 154.465 58.250 1.00 59.13 353 PRO A O 1
ATOM 2178 N N . ARG A 1 304 ? 12.778 154.839 60.462 1.00 60.91 354 ARG A N 1
ATOM 2179 C C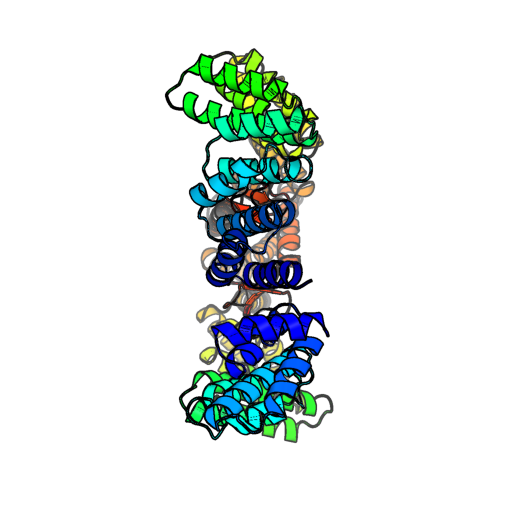A . ARG A 1 304 ? 12.870 156.289 60.332 1.00 56.79 354 ARG A CA 1
ATOM 2180 C C . ARG A 1 304 ? 14.321 156.761 60.313 1.00 50.68 354 ARG A C 1
ATOM 2181 O O . ARG A 1 304 ? 14.655 157.730 59.631 1.00 53.00 354 ARG A O 1
ATOM 2183 N N . TYR A 1 305 ? 15.177 156.065 61.059 1.00 54.65 355 TYR A N 1
ATOM 2184 C CA . TYR A 1 305 ? 16.573 156.463 61.220 1.00 54.14 355 TYR A CA 1
ATOM 2185 C C . TYR A 1 305 ? 17.532 155.347 60.823 1.00 57.02 355 TYR A C 1
ATOM 2186 O O . TYR A 1 305 ? 17.138 154.187 60.710 1.00 56.83 355 TYR A O 1
ATOM 2195 N N . ARG A 1 306 ? 18.796 155.710 60.624 1.00 57.25 356 ARG A N 1
ATOM 2196 C CA . ARG A 1 306 ? 19.829 154.744 60.273 1.00 54.87 356 ARG A CA 1
ATOM 2197 C C . ARG A 1 306 ? 21.214 155.243 60.676 1.00 50.93 356 ARG A C 1
ATOM 2198 O O . ARG A 1 306 ? 21.591 156.373 60.365 1.00 55.44 356 ARG A O 1
ATOM 2200 N N . CYS A 1 307 ? 21.967 154.395 61.372 1.00 54.55 357 CYS A N 1
ATOM 2201 C CA . CYS A 1 307 ? 23.340 154.719 61.747 1.00 58.95 357 CYS A CA 1
ATOM 2202 C C . CYS A 1 307 ? 24.213 154.833 60.502 1.00 57.51 357 CYS A C 1
ATOM 2203 O O . CYS A 1 307 ? 24.277 153.909 59.691 1.00 58.38 357 CYS A O 1
ATOM 2206 N N . GLN A 1 308 ? 24.881 155.973 60.355 1.00 56.08 358 GLN A N 1
ATOM 2207 C CA . GLN A 1 308 ? 25.755 156.211 59.211 1.00 63.56 358 GLN A CA 1
ATOM 2208 C C . GLN A 1 308 ? 27.085 155.471 59.336 1.00 66.50 358 GLN A C 1
ATOM 2209 O O . GLN A 1 308 ? 27.941 155.570 58.455 1.00 63.09 358 GLN A O 1
ATOM 2215 N N . LYS A 1 309 ? 27.252 154.735 60.430 1.00 68.71 359 LYS A N 1
ATOM 2216 C CA . LYS A 1 309 ? 28.485 153.997 60.688 1.00 67.41 359 LYS A CA 1
ATOM 2217 C C . LYS A 1 309 ? 28.347 152.517 60.332 1.00 65.19 359 LYS A C 1
ATOM 2218 O O . LYS A 1 309 ? 29.179 151.971 59.606 1.00 65.88 359 LYS A O 1
ATOM 2221 N N . CYS A 1 310 ? 27.296 151.877 60.840 1.00 56.21 360 CYS A N 1
ATOM 2222 C CA . CYS A 1 310 ? 27.118 150.434 60.687 1.00 61.87 360 CYS A CA 1
ATOM 2223 C C . CYS A 1 310 ? 25.799 150.066 60.005 1.00 69.95 360 CYS A C 1
ATOM 2224 O O . CYS A 1 310 ? 25.514 148.887 59.792 1.00 73.13 360 CYS A O 1
ATOM 2227 N N . GLY A 1 311 ? 24.996 151.070 59.667 1.00 62.81 361 GLY A N 1
ATOM 2228 C CA . GLY A 1 311 ? 23.756 150.840 58.946 1.00 49.96 361 GLY A CA 1
ATOM 2229 C C . GLY A 1 311 ? 22.636 150.290 59.809 1.00 54.35 361 GLY A C 1
ATOM 2230 O O . GLY A 1 311 ? 21.639 149.782 59.294 1.00 62.07 361 GLY A O 1
ATOM 2231 N N . PHE A 1 312 ? 22.795 150.388 61.124 1.00 53.76 362 PHE A N 1
ATOM 2232 C CA . PHE A 1 312 ? 21.741 149.993 62.049 1.00 54.63 362 PHE A CA 1
ATOM 2233 C C . PHE A 1 312 ? 20.551 150.924 61.882 1.00 60.33 362 PHE A C 1
ATOM 2234 O O . PHE A 1 312 ? 20.646 152.116 62.171 1.00 58.68 362 PHE A O 1
ATOM 2242 N N . THR A 1 313 ? 19.437 150.380 61.404 1.00 54.36 363 THR A N 1
ATOM 2243 C CA . THR A 1 313 ? 18.223 151.163 61.236 1.00 58.91 363 THR A CA 1
ATOM 2244 C C . THR A 1 313 ? 17.383 151.070 62.497 1.00 59.01 363 THR A C 1
ATOM 2245 O O . THR A 1 313 ? 17.602 150.194 63.335 1.00 58.63 363 THR A O 1
ATOM 2249 N N . ALA A 1 314 ? 16.423 151.976 62.632 1.00 59.24 364 ALA A N 1
ATOM 2250 C CA . ALA A 1 314 ? 15.588 152.010 63.821 1.00 65.85 364 ALA A CA 1
ATOM 2251 C C . ALA A 1 314 ? 14.297 152.790 63.587 1.00 58.42 364 ALA A C 1
ATOM 2252 O O . ALA A 1 314 ? 14.005 153.224 62.473 1.00 57.88 364 ALA A O 1
ATOM 2254 N N . TYR A 1 315 ? 13.549 152.970 64.667 1.00 57.67 365 TYR A N 1
ATOM 2255 C CA . TYR A 1 315 ? 12.206 153.537 64.636 1.00 68.49 365 TYR A CA 1
ATOM 2256 C C . TYR A 1 315 ? 12.219 154.881 65.350 1.00 68.15 365 TYR A C 1
ATOM 2257 O O . TYR A 1 315 ? 11.524 155.819 64.959 1.00 60.65 365 TYR A O 1
ATOM 2266 N N . THR A 1 316 ? 13.025 154.949 66.406 1.00 65.18 366 THR A N 1
ATOM 2267 C CA . THR A 1 316 ? 13.208 156.164 67.184 1.00 60.80 366 THR A CA 1
ATOM 2268 C C . THR A 1 316 ? 14.667 156.590 67.103 1.00 59.87 366 THR A C 1
ATOM 2269 O O . THR A 1 316 ? 15.531 155.795 66.732 1.00 56.41 366 THR A O 1
ATOM 2273 N N . LEU A 1 317 ? 14.942 157.842 67.449 1.00 55.04 367 LEU A N 1
ATOM 2274 C CA . LEU A 1 317 ? 16.299 158.363 67.382 1.00 48.68 367 LEU A CA 1
ATOM 2275 C C . LEU A 1 317 ? 17.140 157.867 68.556 1.00 51.64 367 LEU A C 1
ATOM 2276 O O . LEU A 1 317 ? 16.840 158.158 69.713 1.00 53.01 367 LEU A O 1
ATOM 2281 N N . TYR A 1 318 ? 18.185 157.105 68.245 1.00 45.56 368 TYR A N 1
ATOM 2282 C CA . TYR A 1 318 ? 19.159 156.683 69.241 1.00 47.53 368 TYR A CA 1
ATOM 2283 C C . TYR A 1 318 ? 20.388 157.572 69.150 1.00 41.31 368 TYR A C 1
ATOM 2284 O O . TYR A 1 318 ? 20.954 157.750 68.073 1.00 44.50 368 TYR A O 1
ATOM 2293 N N . TRP A 1 319 ? 20.789 158.139 70.281 1.00 42.15 369 TRP A N 1
ATOM 2294 C CA . TRP A 1 319 ? 21.997 158.949 70.340 1.00 40.80 369 TRP A CA 1
ATOM 2295 C C . TRP A 1 319 ? 23.213 158.045 70.485 1.00 39.68 369 TRP A C 1
ATOM 2296 O O . TRP A 1 319 ? 24.300 158.364 70.003 1.00 41.18 369 TRP A O 1
ATOM 2307 N N . HIS A 1 320 ? 23.005 156.910 71.149 1.00 38.61 370 HIS A N 1
ATOM 2308 C CA . HIS A 1 320 ? 24.031 155.886 71.307 1.00 44.76 370 HIS A CA 1
ATOM 2309 C C . HIS A 1 320 ? 23.618 154.661 70.503 1.00 45.07 370 HIS A C 1
ATOM 2310 O O . HIS A 1 320 ? 22.635 154.003 70.836 1.00 41.75 370 HIS A O 1
ATOM 2317 N N . CYS A 1 321 ? 24.354 154.364 69.438 1.00 46.94 371 CYS A N 1
ATOM 2318 C CA . CYS A 1 321 ? 23.991 153.254 68.563 1.00 48.76 371 CYS A CA 1
ATOM 2319 C C . CYS A 1 321 ? 24.109 151.917 69.294 1.00 54.98 371 CYS A C 1
ATOM 2320 O O . CYS A 1 321 ? 25.207 151.536 69.697 1.00 49.34 371 CYS A O 1
ATOM 2323 N N . PRO A 1 322 ? 22.983 151.197 69.463 1.00 53.68 372 PRO A N 1
ATOM 2324 C CA . PRO A 1 322 ? 23.040 149.911 70.173 1.00 65.06 372 PRO A CA 1
ATOM 2325 C C . PRO A 1 322 ? 23.952 148.888 69.498 1.00 60.51 372 PRO A C 1
ATOM 2326 O O . PRO A 1 322 ? 24.350 147.909 70.130 1.00 68.12 372 PRO A O 1
ATOM 2330 N N . SER A 1 323 ? 24.277 149.120 68.230 1.00 56.41 373 SER A N 1
ATOM 2331 C CA . SER A 1 323 ? 25.118 148.206 67.468 1.00 59.64 373 SER A CA 1
ATOM 2332 C C . SER A 1 323 ? 26.600 148.545 67.618 1.00 60.55 373 SER A C 1
ATOM 2333 O O . SER A 1 323 ? 27.335 147.836 68.306 1.00 63.41 373 SER A O 1
ATOM 2336 N N . CYS A 1 324 ? 27.029 149.633 66.982 1.00 61.37 374 CYS A N 1
ATOM 2337 C CA . CYS A 1 324 ? 28.449 149.981 66.921 1.00 53.87 374 CYS A CA 1
ATOM 2338 C C . CYS A 1 324 ? 28.891 150.909 68.055 1.00 54.57 374 CYS A C 1
ATOM 2339 O O . CYS A 1 324 ? 30.061 151.289 68.125 1.00 55.37 374 CYS A O 1
ATOM 2342 N N . ARG A 1 325 ? 27.957 151.281 68.927 1.00 59.63 375 ARG A N 1
ATOM 2343 C CA . ARG A 1 325 ? 28.274 152.047 70.136 1.00 55.86 375 ARG A CA 1
ATOM 2344 C C . ARG A 1 325 ? 28.736 153.485 69.869 1.00 53.43 375 ARG A C 1
ATOM 2345 O O . ARG A 1 325 ? 29.153 154.182 70.794 1.00 52.62 375 ARG A O 1
ATOM 2350 N N . ALA A 1 326 ? 28.666 153.932 68.619 1.00 51.36 376 ALA A N 1
ATOM 2351 C CA . ALA A 1 326 ? 29.095 155.287 68.279 1.00 52.27 376 ALA A CA 1
ATOM 2352 C C . ALA A 1 326 ? 28.053 156.317 68.709 1.00 48.37 376 ALA A C 1
ATOM 2353 O O . ALA A 1 326 ? 26.884 155.983 68.904 1.00 49.80 376 ALA A O 1
ATOM 2355 N N . TRP A 1 327 ? 28.488 157.567 68.854 1.00 48.76 377 TRP A N 1
ATOM 2356 C CA . TRP A 1 327 ? 27.613 158.657 69.284 1.00 45.47 377 TRP A CA 1
ATOM 2357 C C . TRP A 1 327 ? 27.243 159.583 68.125 1.00 48.91 377 TRP A C 1
ATOM 2358 O O . TRP A 1 327 ? 28.097 159.948 67.316 1.00 49.04 377 TRP A O 1
ATOM 2369 N N . SER A 1 328 ? 25.969 159.960 68.059 1.00 52.61 378 SER A N 1
ATOM 2370 C CA . SER A 1 328 ? 25.484 160.935 67.079 1.00 49.18 378 SER A CA 1
ATOM 2371 C C . SER A 1 328 ? 25.829 160.554 65.642 1.00 52.29 378 SER A C 1
ATOM 2372 O O . SER A 1 328 ? 26.338 161.378 64.878 1.00 46.44 378 SER A O 1
ATOM 2375 N N . THR A 1 329 ? 25.547 159.305 65.285 1.00 49.44 379 THR A N 1
ATOM 2376 C CA . THR A 1 329 ? 25.773 158.811 63.929 1.00 48.36 379 THR A CA 1
ATOM 2377 C C . THR A 1 329 ? 24.456 158.391 63.286 1.00 43.85 379 THR A C 1
ATOM 2378 O O . THR A 1 329 ? 24.399 158.114 62.089 1.00 50.18 379 THR A O 1
ATOM 2382 N N . ILE A 1 330 ? 23.401 158.344 64.093 1.00 41.31 380 ILE A N 1
ATOM 2383 C CA . ILE A 1 330 ? 22.085 157.933 63.624 1.00 48.07 380 ILE A CA 1
ATOM 2384 C C . ILE A 1 330 ? 21.270 159.155 63.211 1.00 50.26 380 ILE A C 1
ATOM 2385 O O . ILE A 1 330 ? 20.887 159.969 64.053 1.00 48.68 380 ILE A O 1
ATOM 2390 N N . LYS A 1 331 ? 21.018 159.275 61.909 1.00 52.67 381 LYS A N 1
ATOM 2391 C CA . LYS A 1 331 ? 20.260 160.396 61.355 1.00 44.77 381 LYS A CA 1
ATOM 2392 C C . LYS A 1 331 ? 18.988 159.890 60.682 1.00 53.69 381 LYS A C 1
ATOM 2393 O O . LYS A 1 331 ? 18.851 158.691 60.431 1.00 46.01 381 LYS A O 1
ATOM 2398 N N . PRO A 1 332 ? 18.049 160.803 60.385 1.00 51.54 382 PRO A N 1
ATOM 2399 C CA . PRO A 1 332 ? 16.818 160.411 59.690 1.00 52.74 382 PRO A CA 1
ATOM 2400 C C . PRO A 1 332 ? 17.108 159.847 58.304 1.00 45.76 382 PRO A C 1
ATOM 2401 O O . PRO A 1 332 ? 17.990 160.350 57.608 1.00 45.80 382 PRO A O 1
ATOM 2405 N N . ILE A 1 333 ? 16.376 158.809 57.915 1.00 47.40 383 ILE A N 1
ATOM 2406 C CA . ILE A 1 333 ? 16.518 158.232 56.584 1.00 49.33 383 ILE A CA 1
ATOM 2407 C C . ILE A 1 333 ? 15.908 159.162 55.542 1.00 53.40 383 ILE A C 1
ATOM 2408 O O . ILE A 1 333 ? 14.782 159.634 55.702 1.00 48.52 383 ILE A O 1
ATOM 2413 N N . ARG A 1 334 ? 16.664 159.425 54.481 1.00 50.01 384 ARG A N 1
ATOM 2414 C CA . ARG A 1 334 ? 16.174 160.212 53.356 1.00 52.56 384 ARG A CA 1
ATOM 2415 C C . ARG A 1 334 ? 15.784 159.288 52.203 1.00 64.34 384 ARG A C 1
ATOM 2416 O O . ARG A 1 334 ? 16.074 158.093 52.239 1.00 63.53 384 ARG A O 1
ATOM 2424 N N . GLY A 1 335 ? 15.123 159.846 51.191 1.00 65.82 385 GLY A N 1
ATOM 2425 C CA . GLY A 1 335 ? 14.696 159.081 50.029 1.00 56.26 385 GLY A CA 1
ATOM 2426 C C . GLY A 1 335 ? 13.200 158.825 50.019 1.00 62.36 385 GLY A C 1
ATOM 2427 O O . GLY A 1 335 ? 12.463 159.394 50.822 1.00 58.86 385 GLY A O 1
ATOM 2428 N N . LEU A 1 336 ? 12.750 157.963 49.110 1.00 60.30 386 LEU A N 1
ATOM 2429 C CA . LEU A 1 336 ? 11.325 157.684 48.956 1.00 57.13 386 LEU A CA 1
ATOM 2430 C C . LEU A 1 336 ? 10.718 157.026 50.191 1.00 59.32 386 LEU A C 1
ATOM 2431 O O . LEU A 1 336 ? 9.565 157.290 50.536 1.00 52.92 386 LEU A O 1
ATOM 2436 N N . ASP A 1 337 ? 11.491 156.169 50.850 1.00 55.07 387 ASP A N 1
ATOM 2437 C CA . ASP A 1 337 ? 11.025 155.483 52.051 1.00 49.74 387 ASP A CA 1
ATOM 2438 C C . ASP A 1 337 ? 11.405 156.255 53.310 1.00 57.77 387 ASP A C 1
ATOM 2439 O O . ASP A 1 337 ? 11.367 155.715 54.418 1.00 45.65 387 ASP A O 1
ATOM 2444 N N . GLY A 1 338 ? 11.764 157.522 53.132 1.00 49.97 388 GLY A N 1
ATOM 2445 C CA . GLY A 1 338 ? 12.209 158.355 54.232 1.00 61.04 388 GLY A CA 1
ATOM 2446 C C . GLY A 1 338 ? 11.569 159.727 54.208 1.00 66.13 388 GLY A C 1
ATOM 2447 O O . GLY A 1 338 ? 10.356 159.854 54.026 1.00 59.75 388 GLY A O 1
ATOM 2448 N N . LEU A 1 339 ? 12.394 160.756 54.381 1.00 59.83 389 LEU A N 1
ATOM 2449 C CA . LEU A 1 339 ? 11.906 162.123 54.483 1.00 61.88 389 LEU A CA 1
ATOM 2450 C C . LEU A 1 339 ? 12.738 163.071 53.627 1.00 54.65 389 LEU A C 1
ATOM 2451 O O . LEU A 1 339 ? 12.201 163.950 52.956 1.00 62.91 389 LEU A O 1
ATOM 2456 N N . ASP B 1 2 ? 57.843 131.305 62.053 1.00 62.37 52 ASP B N 1
ATOM 2457 C CA . ASP B 1 2 ? 58.349 129.940 62.129 1.00 65.06 52 ASP B CA 1
ATOM 2458 C C . ASP B 1 2 ? 58.813 129.618 63.544 1.00 66.93 52 ASP B C 1
ATOM 2459 O O . ASP B 1 2 ? 58.329 128.673 64.168 1.00 54.32 52 ASP B O 1
ATOM 2461 N N . LYS B 1 3 ? 59.758 130.409 64.044 1.00 72.55 53 LYS B N 1
ATOM 2462 C CA . LYS B 1 3 ? 60.257 130.244 65.404 1.00 63.05 53 LYS B CA 1
ATOM 2463 C C . LYS B 1 3 ? 59.163 130.572 66.411 1.00 57.53 53 LYS B C 1
ATOM 2464 O O . LYS B 1 3 ? 59.071 129.951 67.471 1.00 56.42 53 LYS B O 1
ATOM 2466 N N . ALA B 1 4 ? 58.335 131.554 66.070 1.00 59.00 54 ALA B N 1
ATOM 2467 C CA . ALA B 1 4 ? 57.218 131.946 66.918 1.00 55.28 54 ALA B CA 1
ATOM 2468 C C . ALA B 1 4 ? 56.221 130.800 67.039 1.00 49.50 54 ALA B C 1
ATOM 2469 O O . ALA B 1 4 ? 55.756 130.483 68.135 1.00 44.82 54 ALA B O 1
ATOM 2471 N N . VAL B 1 5 ? 55.901 130.180 65.907 1.00 51.64 55 VAL B N 1
ATOM 2472 C CA . VAL B 1 5 ? 54.977 129.051 65.883 1.00 47.65 55 VAL B CA 1
ATOM 2473 C C . VAL B 1 5 ? 55.489 127.921 66.772 1.00 43.29 55 VAL B C 1
ATOM 2474 O O . VAL B 1 5 ? 54.725 127.330 67.534 1.00 44.05 55 VAL B O 1
ATOM 2478 N N . ASP B 1 6 ? 56.783 127.629 66.682 1.00 48.21 56 ASP B N 1
ATOM 2479 C CA . ASP B 1 6 ? 57.384 126.591 67.514 1.00 50.00 56 ASP B CA 1
ATOM 2480 C C . ASP B 1 6 ? 57.257 126.952 68.991 1.00 48.22 56 ASP B C 1
ATOM 2481 O O . ASP B 1 6 ? 56.960 126.092 69.822 1.00 46.83 56 ASP B O 1
ATOM 2486 N N . LEU B 1 7 ? 57.468 128.226 69.312 1.00 49.83 57 LEU B N 1
ATOM 2487 C CA . LEU B 1 7 ? 57.270 128.709 70.676 1.00 54.89 57 LEU B CA 1
ATOM 2488 C C . LEU B 1 7 ? 55.818 128.513 71.099 1.00 47.89 57 LEU B C 1
ATOM 2489 O O . LEU B 1 7 ? 55.545 128.045 72.205 1.00 45.96 57 LEU B O 1
ATOM 2494 N N . PHE B 1 8 ? 54.892 128.875 70.214 1.00 43.96 58 PHE B N 1
ATOM 2495 C CA . PHE B 1 8 ? 53.468 128.691 70.478 1.00 46.97 58 PHE B CA 1
ATOM 2496 C C . PHE B 1 8 ? 53.153 127.221 70.734 1.00 40.63 58 PHE B C 1
ATOM 2497 O O . PHE B 1 8 ? 52.450 126.885 71.688 1.00 41.99 58 PHE B O 1
ATOM 2505 N N . LEU B 1 9 ? 53.676 126.346 69.881 1.00 40.31 59 LEU B N 1
ATOM 2506 C CA . LEU B 1 9 ? 53.444 124.915 70.028 1.00 38.83 59 LEU B CA 1
ATOM 2507 C C . LEU B 1 9 ? 54.005 124.400 71.354 1.00 49.29 59 LEU B C 1
ATOM 2508 O O . LEU B 1 9 ? 53.360 123.605 72.040 1.00 43.45 59 LEU B O 1
ATOM 2513 N N . ASP B 1 10 ? 55.197 124.867 71.717 1.00 47.54 60 ASP B N 1
ATOM 2514 C CA . ASP B 1 10 ? 55.853 124.431 72.949 1.00 52.13 60 ASP B CA 1
ATOM 2515 C C . ASP B 1 10 ? 55.007 124.696 74.195 1.00 48.91 60 ASP B C 1
ATOM 2516 O O . ASP B 1 10 ? 54.827 123.806 75.026 1.00 54.19 60 ASP B O 1
ATOM 2521 N N . MET B 1 11 ? 54.491 125.914 74.329 1.00 48.91 61 MET B N 1
ATOM 2522 C CA . MET B 1 11 ? 53.741 126.281 75.528 1.00 52.28 61 MET B CA 1
ATOM 2523 C C . MET B 1 11 ? 52.346 125.666 75.539 1.00 55.08 61 MET B C 1
ATOM 2524 O O . MET B 1 11 ? 51.758 125.472 76.603 1.00 48.83 61 MET B O 1
ATOM 2528 N N . LEU B 1 12 ? 51.816 125.361 74.359 1.00 50.66 62 LEU B N 1
ATOM 2529 C CA . LEU B 1 12 ? 50.549 124.646 74.264 1.00 48.10 62 LEU B CA 1
ATOM 2530 C C . LEU B 1 12 ? 50.738 123.182 74.647 1.00 48.53 62 LEU B C 1
ATOM 2531 O O . LEU B 1 12 ? 49.865 122.578 75.271 1.00 48.57 62 LEU B O 1
ATOM 2536 N N . LYS B 1 13 ? 51.884 122.620 74.270 1.00 45.38 63 LYS B N 1
ATOM 2537 C CA . LYS B 1 13 ? 52.172 121.210 74.517 1.00 52.18 63 LYS B CA 1
ATOM 2538 C C . LYS B 1 13 ? 52.191 120.885 76.005 1.00 58.34 63 LYS B C 1
ATOM 2539 O O . LYS B 1 13 ? 51.699 119.837 76.423 1.00 52.59 63 LYS B O 1
ATOM 2542 N N . GLU B 1 14 ? 52.760 121.786 76.801 1.00 58.52 64 GLU B N 1
ATOM 2543 C CA . GLU B 1 14 ? 52.900 121.554 78.236 1.00 68.81 64 GLU B CA 1
ATOM 2544 C C . GLU B 1 14 ? 51.545 121.498 78.939 1.00 66.08 64 GLU B C 1
ATOM 2545 O O . GLU B 1 14 ? 51.438 120.984 80.052 1.00 69.38 64 GLU B O 1
ATOM 2548 N N . ASP B 1 15 ? 50.514 122.018 78.279 1.00 62.12 65 ASP B N 1
ATOM 2549 C CA . ASP B 1 15 ? 49.185 122.104 78.872 1.00 59.81 65 ASP B CA 1
ATOM 2550 C C . ASP B 1 15 ? 48.242 121.017 78.358 1.00 57.04 65 ASP B C 1
ATOM 2551 O O . ASP B 1 15 ? 47.483 120.434 79.134 1.00 52.11 65 ASP B O 1
ATOM 2556 N N . THR B 1 16 ? 48.301 120.738 77.058 1.00 54.36 66 THR B N 1
ATOM 2557 C CA . THR B 1 16 ? 47.271 119.929 76.404 1.00 55.83 66 THR B CA 1
ATOM 2558 C C . THR B 1 16 ? 47.805 118.715 75.638 1.00 59.99 66 THR B C 1
ATOM 2559 O O . THR B 1 16 ? 47.024 117.875 75.182 1.00 61.99 66 THR B O 1
ATOM 2563 N N . GLY B 1 17 ? 49.124 118.618 75.499 1.00 50.09 67 GLY B N 1
ATOM 2564 C CA . GLY B 1 17 ? 49.731 117.540 74.736 1.00 40.55 67 GLY B CA 1
ATOM 2565 C C . GLY B 1 17 ? 50.030 117.991 73.321 1.00 41.99 67 GLY B C 1
ATOM 2566 O O . GLY B 1 17 ? 49.395 118.912 72.809 1.00 41.02 67 GLY B O 1
ATOM 2567 N N . THR B 1 18 ? 50.993 117.335 72.683 1.00 37.53 68 THR B N 1
ATOM 2568 C CA . THR B 1 18 ? 51.499 117.799 71.397 1.00 37.31 68 THR B CA 1
ATOM 2569 C C . THR B 1 18 ? 50.458 117.704 70.279 1.00 38.05 68 THR B C 1
ATOM 2570 O O . THR B 1 18 ? 50.418 118.563 69.399 1.00 34.67 68 THR B O 1
ATOM 2574 N N . VAL B 1 19 ? 49.611 116.679 70.317 1.00 30.23 69 VAL B N 1
ATOM 2575 C CA . VAL B 1 19 ? 48.602 116.499 69.279 1.00 31.89 69 VAL B CA 1
ATOM 2576 C C . VAL B 1 19 ? 47.581 117.625 69.317 1.00 34.52 69 VAL B C 1
ATOM 2577 O O . VAL B 1 19 ? 47.406 118.344 68.334 1.00 30.87 69 VAL B O 1
ATOM 2581 N N . GLU B 1 20 ? 46.904 117.773 70.450 1.00 30.40 70 GLU B N 1
ATOM 2582 C CA . GLU B 1 20 ? 45.895 118.812 70.600 1.00 33.93 70 GLU B CA 1
ATOM 2583 C C . GLU B 1 20 ? 46.496 120.199 70.375 1.00 33.84 70 GLU B C 1
ATOM 2584 O O . GLU B 1 20 ? 45.825 121.096 69.868 1.00 35.21 70 GLU B O 1
ATOM 2590 N N . ALA B 1 21 ? 47.764 120.366 70.740 1.00 33.03 71 ALA B N 1
ATOM 2591 C CA . ALA B 1 21 ? 48.450 121.640 70.549 1.00 36.20 71 ALA B CA 1
ATOM 2592 C C . ALA B 1 21 ? 48.546 122.000 69.066 1.00 33.54 71 ALA B C 1
ATOM 2593 O O . ALA B 1 21 ? 48.268 123.134 68.676 1.00 28.19 71 ALA B O 1
ATOM 2595 N N . HIS B 1 22 ? 48.949 121.033 68.248 1.00 26.85 72 HIS B N 1
ATOM 2596 C CA . HIS B 1 22 ? 49.058 121.245 66.809 1.00 30.18 72 HIS B CA 1
ATOM 2597 C C . HIS B 1 22 ? 47.690 121.491 66.180 1.00 24.79 72 HIS B C 1
ATOM 2598 O O . HIS B 1 22 ? 47.535 122.379 65.344 1.00 28.65 72 HIS B O 1
ATOM 2605 N N . LEU B 1 23 ? 46.707 120.688 66.573 1.00 28.77 73 LEU B N 1
ATOM 2606 C CA . LEU B 1 23 ? 45.353 120.829 66.046 1.00 26.68 73 LEU B CA 1
ATOM 2607 C C . LEU B 1 23 ? 44.806 122.215 66.351 1.00 28.05 73 LEU B C 1
ATOM 2608 O O . LEU B 1 23 ? 44.347 122.925 65.458 1.00 29.44 73 LEU B O 1
ATOM 2613 N N . THR B 1 24 ? 44.870 122.594 67.622 1.00 30.16 74 THR B N 1
ATOM 2614 C CA . THR B 1 24 ? 44.311 123.859 68.080 1.00 31.29 74 THR B CA 1
ATOM 2615 C C . THR B 1 24 ? 44.986 125.043 67.398 1.00 28.52 74 THR B C 1
ATOM 2616 O O . THR B 1 24 ? 44.313 125.933 66.879 1.00 32.64 74 THR B O 1
ATOM 2620 N N . LEU B 1 25 ? 46.314 125.043 67.381 1.00 28.69 75 LEU B N 1
ATOM 2621 C CA . LEU B 1 25 ? 47.061 126.178 66.859 1.00 27.35 75 LEU B CA 1
ATOM 2622 C C . LEU B 1 25 ? 46.881 126.333 65.351 1.00 29.06 75 LEU B C 1
ATOM 2623 O O . LEU B 1 25 ? 46.805 127.449 64.842 1.00 27.12 75 LEU B O 1
ATOM 2628 N N . GLY B 1 26 ? 46.832 125.213 64.641 1.00 26.40 76 GLY B N 1
ATOM 2629 C CA . GLY B 1 26 ? 46.558 125.238 63.218 1.00 26.77 76 GLY B CA 1
ATOM 2630 C C . GLY B 1 26 ? 45.173 125.800 62.967 1.00 23.50 76 GLY B C 1
ATOM 2631 O O . GLY B 1 26 ? 44.988 126.649 62.099 1.00 25.46 76 GLY B O 1
ATOM 2632 N N . ASN B 1 27 ? 44.203 125.322 63.742 1.00 23.70 77 ASN B N 1
ATOM 2633 C CA A ASN B 1 27 ? 42.832 125.803 63.653 0.54 28.67 77 ASN B CA 1
ATOM 2634 C CA B ASN B 1 27 ? 42.831 125.807 63.651 0.46 28.67 77 ASN B CA 1
ATOM 2635 C C . ASN B 1 27 ? 42.758 127.307 63.898 1.00 29.75 77 ASN B C 1
ATOM 2636 O O . ASN B 1 27 ? 42.042 128.029 63.205 1.00 29.79 77 ASN B O 1
ATOM 2645 N N . LEU B 1 28 ? 43.509 127.769 64.889 1.00 31.65 78 LEU B N 1
ATOM 2646 C CA . LEU B 1 28 ? 43.515 129.174 65.259 1.00 29.48 78 LEU B CA 1
ATOM 2647 C C . LEU B 1 28 ? 44.033 130.044 64.116 1.00 33.87 78 LEU B C 1
ATOM 2648 O O . LEU B 1 28 ? 43.467 131.098 63.827 1.00 32.75 78 LEU B O 1
ATOM 2653 N N . PHE B 1 29 ? 45.098 129.597 63.456 1.00 26.83 79 PHE B N 1
ATOM 2654 C CA . PHE B 1 29 ? 45.663 130.356 62.343 1.00 25.86 79 PHE B CA 1
ATOM 2655 C C . PHE B 1 29 ? 44.772 130.318 61.101 1.00 30.54 79 PHE B C 1
ATOM 2656 O O . PHE B 1 29 ? 44.715 131.293 60.352 1.00 29.44 79 PHE B O 1
ATOM 2664 N N . ARG B 1 30 ? 44.083 129.202 60.876 1.00 25.64 80 ARG B N 1
ATOM 2665 C CA . ARG B 1 30 ? 43.142 129.122 59.762 1.00 28.53 80 ARG B CA 1
ATOM 2666 C C . ARG B 1 30 ? 42.046 130.167 59.942 1.00 37.26 80 ARG B C 1
ATOM 2667 O O . ARG B 1 30 ? 41.718 130.907 59.011 1.00 32.81 80 ARG B O 1
ATOM 2675 N N . SER B 1 31 ? 41.491 130.228 61.150 1.00 31.18 81 SER B N 1
ATOM 2676 C CA . SER B 1 31 ? 40.411 131.159 61.454 1.00 34.11 81 SER B CA 1
ATOM 2677 C C . SER B 1 31 ? 40.853 132.618 61.322 1.00 37.47 81 SER B C 1
ATOM 2678 O O . SER B 1 31 ? 40.015 133.517 61.254 1.00 40.03 81 SER B O 1
ATOM 2681 N N . ARG B 1 32 ? 42.163 132.845 61.284 1.00 35.37 82 ARG B N 1
ATOM 2682 C CA . ARG B 1 32 ? 42.716 134.190 61.116 1.00 32.68 82 ARG B CA 1
ATOM 2683 C C . ARG B 1 32 ? 43.022 134.526 59.661 1.00 37.46 82 ARG B C 1
ATOM 2684 O O . ARG B 1 32 ? 43.464 135.634 59.356 1.00 37.47 82 ARG B O 1
ATOM 2692 N N . GLY B 1 33 ? 42.801 133.568 58.767 1.00 38.68 83 GLY B N 1
ATOM 2693 C CA . GLY B 1 33 ? 43.141 133.746 57.368 1.00 35.58 83 GLY B CA 1
ATOM 2694 C C . GLY B 1 33 ? 44.596 133.423 57.076 1.00 36.13 83 GLY B C 1
ATOM 2695 O O . GLY B 1 33 ? 45.048 133.548 55.938 1.00 35.62 83 GLY B O 1
ATOM 2696 N N . GLU B 1 34 ? 45.334 133.012 58.104 1.00 34.40 84 GLU B N 1
ATOM 2697 C CA . GLU B 1 34 ? 46.717 132.574 57.932 1.00 32.29 84 GLU B CA 1
ATOM 2698 C C . GLU B 1 34 ? 46.735 131.082 57.615 1.00 31.68 84 GLU B C 1
ATOM 2699 O O . GLU B 1 34 ? 47.171 130.263 58.428 1.00 28.59 84 GLU B O 1
ATOM 2705 N N . VAL B 1 35 ? 46.256 130.736 56.426 1.00 30.39 85 VAL B N 1
ATOM 2706 C CA . VAL B 1 35 ? 46.022 129.343 56.079 1.00 28.66 85 VAL B CA 1
ATOM 2707 C C . VAL B 1 35 ? 47.311 128.617 55.717 1.00 24.71 85 VAL B C 1
ATOM 2708 O O . VAL B 1 35 ? 47.422 127.415 55.935 1.00 25.68 85 VAL B O 1
ATOM 2712 N N . ASP B 1 36 ? 48.285 129.334 55.168 1.00 25.55 86 ASP B N 1
ATOM 2713 C CA . ASP B 1 36 ? 49.568 128.713 54.864 1.00 32.24 86 ASP B CA 1
ATOM 2714 C C . ASP B 1 36 ? 50.190 128.196 56.153 1.00 31.33 86 ASP B C 1
ATOM 2715 O O . ASP B 1 36 ? 50.763 127.109 56.188 1.00 27.25 86 ASP B O 1
ATOM 2720 N N . ARG B 1 37 ? 50.049 128.982 57.215 1.00 33.62 87 ARG B N 1
ATOM 2721 C CA . ARG B 1 37 ? 50.570 128.616 58.527 1.00 24.16 87 ARG B CA 1
ATOM 2722 C C . ARG B 1 37 ? 49.799 127.431 59.091 1.00 23.25 87 ARG B C 1
ATOM 2723 O O . ARG B 1 37 ? 50.386 126.512 59.653 1.00 23.22 87 ARG B O 1
ATOM 2731 N N . ALA B 1 38 ? 48.478 127.461 58.931 1.00 24.38 88 ALA B N 1
ATOM 2732 C CA . ALA B 1 38 ? 47.617 126.393 59.422 1.00 24.45 88 ALA B CA 1
ATOM 2733 C C . ALA B 1 38 ? 47.961 125.069 58.755 1.00 24.06 88 ALA B C 1
ATOM 2734 O O . ALA B 1 38 ? 47.996 124.027 59.408 1.00 23.52 88 ALA B O 1
ATOM 2736 N N . ILE B 1 39 ? 48.212 125.113 57.451 1.00 22.66 89 ILE B N 1
ATOM 2737 C CA . ILE B 1 39 ? 48.530 123.906 56.698 1.00 25.00 89 ILE B CA 1
ATOM 2738 C C . ILE B 1 39 ? 49.851 123.294 57.167 1.00 24.76 89 ILE B C 1
ATOM 2739 O O . ILE B 1 39 ? 49.942 122.087 57.393 1.00 25.45 89 ILE B O 1
ATOM 2744 N N . ARG B 1 40 ? 50.869 124.130 57.319 1.00 24.98 90 ARG B N 1
ATOM 2745 C CA . ARG B 1 40 ? 52.188 123.646 57.712 1.00 28.73 90 ARG B CA 1
ATOM 2746 C C . ARG B 1 40 ? 52.164 123.037 59.112 1.00 24.50 90 ARG B C 1
ATOM 2747 O O . ARG B 1 40 ? 52.815 122.021 59.363 1.00 28.15 90 ARG B O 1
ATOM 2755 N N . ILE B 1 41 ? 51.403 123.647 60.017 1.00 22.62 91 ILE B N 1
ATOM 2756 C CA . ILE B 1 41 ? 51.241 123.104 61.366 1.00 19.40 91 ILE B CA 1
ATOM 2757 C C . ILE B 1 41 ? 50.546 121.746 61.319 1.00 22.23 91 ILE B C 1
ATOM 2758 O O . ILE B 1 41 ? 50.992 120.786 61.944 1.00 22.41 91 ILE B O 1
ATOM 2763 N N . HIS B 1 42 ? 49.448 121.660 60.577 1.00 20.88 92 HIS B N 1
ATOM 2764 C CA . HIS B 1 42 ? 48.694 120.415 60.518 1.00 19.91 92 HIS B CA 1
ATOM 2765 C C . HIS B 1 42 ? 49.451 119.349 59.722 1.00 21.37 92 HIS B C 1
ATOM 2766 O O . HIS B 1 42 ? 49.348 118.160 60.020 1.00 29.31 92 HIS B O 1
ATOM 2773 N N . GLN B 1 43 ? 50.219 119.772 58.723 1.00 20.46 93 GLN B N 1
ATOM 2774 C CA . GLN B 1 43 ? 51.055 118.846 57.963 1.00 21.34 93 GLN B CA 1
ATOM 2775 C C . GLN B 1 43 ? 52.132 118.233 58.850 1.00 28.04 93 GLN B C 1
ATOM 2776 O O . GLN B 1 43 ? 52.403 117.035 58.780 1.00 29.86 93 GLN B O 1
ATOM 2782 N N . THR B 1 44 ? 52.754 119.073 59.669 1.00 26.67 94 THR B N 1
ATOM 2783 C CA . THR B 1 44 ? 53.789 118.628 60.592 1.00 28.77 94 THR B CA 1
ATOM 2784 C C . THR B 1 44 ? 53.214 117.591 61.547 1.00 26.95 94 THR B C 1
ATOM 2785 O O . THR B 1 44 ? 53.853 116.582 61.836 1.00 30.85 94 THR B O 1
ATOM 2789 N N . LEU B 1 45 ? 51.996 117.833 62.019 1.00 27.31 95 LEU B N 1
ATOM 2790 C CA . LEU B 1 45 ? 51.317 116.884 62.889 1.00 28.82 95 LEU B CA 1
ATOM 2791 C C . LEU B 1 45 ? 51.199 115.527 62.203 1.00 34.55 95 LEU B C 1
ATOM 2792 O O . LEU B 1 45 ? 51.420 114.491 62.824 1.00 32.23 95 LEU B O 1
ATOM 2797 N N . MET B 1 46 ? 50.869 115.544 60.914 1.00 27.46 96 MET B N 1
ATOM 2798 C CA . MET B 1 46 ? 50.673 114.316 60.144 1.00 32.71 96 MET B CA 1
ATOM 2799 C C . MET B 1 46 ? 51.971 113.532 59.932 1.00 29.58 96 MET B C 1
ATOM 2800 O O . MET B 1 46 ? 51.935 112.345 59.615 1.00 31.21 96 MET B O 1
ATOM 2805 N N . GLU B 1 47 ? 53.112 114.194 60.099 1.00 31.88 97 GLU B N 1
ATOM 2806 C CA . GLU B 1 47 ? 54.409 113.528 59.967 1.00 30.80 97 GLU B CA 1
ATOM 2807 C C . GLU B 1 47 ? 54.743 112.694 61.206 1.00 32.02 97 GLU B C 1
ATOM 2808 O O . GLU B 1 47 ? 55.686 111.904 61.197 1.00 31.96 97 GLU B O 1
ATOM 2814 N N . SER B 1 48 ? 53.965 112.874 62.268 1.00 31.35 98 SER B N 1
ATOM 2815 C CA . SER B 1 48 ? 54.208 112.177 63.524 1.00 32.52 98 SER B CA 1
ATOM 2816 C C . SER B 1 48 ? 53.855 110.699 63.429 1.00 36.78 98 SER B C 1
ATOM 2817 O O . SER B 1 48 ? 52.831 110.329 62.856 1.00 34.96 98 SER B O 1
ATOM 2820 N N . ALA B 1 49 ? 54.707 109.859 64.007 1.00 30.11 99 ALA B N 1
ATOM 2821 C CA . ALA B 1 49 ? 54.481 108.418 64.013 1.00 33.77 99 ALA B CA 1
ATOM 2822 C C . ALA B 1 49 ? 53.642 107.995 65.214 1.00 29.64 99 ALA B C 1
ATOM 2823 O O . ALA B 1 49 ? 53.162 106.865 65.277 1.00 35.17 99 ALA B O 1
ATOM 2825 N N . SER B 1 50 ? 53.455 108.912 66.158 1.00 31.04 100 SER B N 1
ATOM 2826 C CA . SER B 1 50 ? 52.806 108.596 67.427 1.00 36.39 100 SER B CA 1
ATOM 2827 C C . SER B 1 50 ? 51.298 108.837 67.405 1.00 37.35 100 SER B C 1
ATOM 2828 O O . SER B 1 50 ? 50.602 108.553 68.381 1.00 41.17 100 SER B O 1
ATOM 2831 N N . LEU B 1 51 ? 50.794 109.364 66.295 1.00 34.56 101 LEU B N 1
ATOM 2832 C CA . LEU B 1 51 ? 49.364 109.615 66.153 1.00 34.18 101 LEU B CA 1
ATOM 2833 C C . LEU B 1 51 ? 48.554 108.329 66.209 1.00 33.76 101 LEU B C 1
ATOM 2834 O O . LEU B 1 51 ? 48.833 107.382 65.475 1.00 35.86 101 LEU B O 1
ATOM 2839 N N . THR B 1 52 ? 47.550 108.298 67.079 1.00 35.45 102 THR B N 1
ATOM 2840 C CA . THR B 1 52 ? 46.574 107.217 67.056 1.00 35.59 102 THR B CA 1
ATOM 2841 C C . THR B 1 52 ? 45.740 107.348 65.795 1.00 42.02 102 THR B C 1
ATOM 2842 O O . THR B 1 52 ? 45.740 108.401 65.151 1.00 29.49 102 THR B O 1
ATOM 2846 N N . TYR B 1 53 ? 45.024 106.285 65.448 1.00 38.10 103 TYR B N 1
ATOM 2847 C CA . TYR B 1 53 ? 44.169 106.305 64.272 1.00 40.33 103 TYR B CA 1
ATOM 2848 C C . TYR B 1 53 ? 43.135 107.417 64.403 1.00 33.05 103 TYR B C 1
ATOM 2849 O O . TYR B 1 53 ? 42.887 108.152 63.450 1.00 36.60 103 TYR B O 1
ATOM 2858 N N . GLU B 1 54 ? 42.552 107.552 65.591 1.00 34.25 104 GLU B N 1
ATOM 2859 C CA . GLU B 1 54 ? 41.544 108.580 65.825 1.00 38.64 104 GLU B CA 1
ATOM 2860 C C . GLU B 1 54 ? 42.126 109.982 65.691 1.00 39.11 104 GLU B C 1
ATOM 2861 O O . GLU B 1 54 ? 41.468 110.894 65.195 1.00 28.10 104 GLU B O 1
ATOM 2867 N N . GLN B 1 55 ? 43.364 110.150 66.141 1.00 29.38 105 GLN B N 1
ATOM 2868 C CA . GLN B 1 55 ? 44.014 111.449 66.091 1.00 26.66 105 GLN B CA 1
ATOM 2869 C C . GLN B 1 55 ? 44.383 111.818 64.660 1.00 23.25 105 GLN B C 1
ATOM 2870 O O . GLN B 1 55 ? 44.352 112.991 64.285 1.00 23.00 105 GLN B O 1
ATOM 2876 N N . ARG B 1 56 ? 44.719 110.816 63.858 1.00 22.59 106 ARG B N 1
ATOM 2877 C CA . ARG B 1 56 ? 45.062 111.058 62.466 1.00 25.31 106 ARG B CA 1
ATOM 2878 C C . ARG B 1 56 ? 43.828 111.501 61.681 1.00 22.61 106 ARG B C 1
ATOM 2879 O O . ARG B 1 56 ? 43.935 112.301 60.757 1.00 21.47 106 ARG B O 1
ATOM 2887 N N . LEU B 1 57 ? 42.660 110.987 62.055 1.00 24.26 107 LEU B N 1
ATOM 2888 C CA . LEU B 1 57 ? 41.411 111.393 61.413 1.00 25.98 107 LEU B CA 1
ATOM 2889 C C . LEU B 1 57 ? 41.117 112.861 61.708 1.00 25.38 107 LEU B C 1
ATOM 2890 O O . LEU B 1 57 ? 40.666 113.601 60.839 1.00 23.15 107 LEU B O 1
ATOM 2895 N N . LEU B 1 58 ? 41.378 113.276 62.943 1.00 25.50 108 LEU B N 1
ATOM 2896 C CA . LEU B 1 58 ? 41.180 114.662 63.337 1.00 23.70 108 LEU B CA 1
ATOM 2897 C C . LEU B 1 58 ? 42.141 115.574 62.583 1.00 24.77 108 LEU B C 1
ATOM 2898 O O . LEU B 1 58 ? 41.766 116.665 62.163 1.00 24.90 108 LEU B O 1
ATOM 2903 N N . ALA B 1 59 ? 43.380 115.126 62.411 1.00 23.55 109 ALA B N 1
ATOM 2904 C CA . ALA B 1 59 ? 44.361 115.903 61.666 1.00 21.83 109 ALA B CA 1
ATOM 2905 C C . ALA B 1 59 ? 43.939 116.012 60.201 1.00 20.65 109 ALA B C 1
ATOM 2906 O O . ALA B 1 59 ? 44.060 117.070 59.587 1.00 21.65 109 ALA B O 1
ATOM 2908 N N . ILE B 1 60 ? 43.446 114.911 59.647 1.00 22.12 110 ILE B N 1
ATOM 2909 C CA . ILE B 1 60 ? 42.985 114.896 58.259 1.00 25.17 110 ILE B CA 1
ATOM 2910 C C . ILE B 1 60 ? 41.807 115.850 58.086 1.00 22.58 110 ILE B C 1
ATOM 2911 O O . ILE B 1 60 ? 41.727 116.588 57.100 1.00 21.55 110 ILE B O 1
ATOM 2916 N N . GLN B 1 61 ? 40.894 115.835 59.052 1.00 20.20 111 GLN B N 1
ATOM 2917 C CA . GLN B 1 61 ? 39.743 116.723 59.016 1.00 23.89 111 GLN B CA 1
ATOM 2918 C C . GLN B 1 61 ? 40.187 118.178 59.015 1.00 22.84 111 GLN B C 1
ATOM 2919 O O . GLN B 1 61 ? 39.643 118.996 58.281 1.00 19.98 111 GLN B O 1
ATOM 2925 N N . GLN B 1 62 ? 41.176 118.506 59.840 1.00 20.38 112 GLN B N 1
ATOM 2926 C CA . GLN B 1 62 ? 41.617 119.890 59.946 1.00 22.51 112 GLN B CA 1
ATOM 2927 C C . GLN B 1 62 ? 42.342 120.343 58.677 1.00 17.59 112 GLN B C 1
ATOM 2928 O O . GLN B 1 62 ? 42.176 121.479 58.245 1.00 20.69 112 GLN B O 1
ATOM 2934 N N . LEU B 1 63 ? 43.129 119.461 58.070 1.00 17.83 113 LEU B N 1
ATOM 2935 C CA . LEU B 1 63 ? 43.811 119.806 56.825 1.00 20.94 113 LEU B CA 1
ATOM 2936 C C . LEU B 1 63 ? 42.807 120.036 55.703 1.00 21.75 113 LEU B C 1
ATOM 2937 O O . LEU B 1 63 ? 42.984 120.924 54.870 1.00 23.47 113 LEU B O 1
ATOM 2942 N N . GLY B 1 64 ? 41.760 119.220 55.679 1.00 23.18 114 GLY B N 1
ATOM 2943 C CA . GLY B 1 64 ? 40.683 119.391 54.722 1.00 23.81 114 GLY B CA 1
ATOM 2944 C C . GLY B 1 64 ? 40.103 120.786 54.838 1.00 22.04 114 GLY B C 1
ATOM 2945 O O . GLY B 1 64 ? 39.954 121.493 53.845 1.00 21.87 114 GLY B O 1
ATOM 2946 N N . ARG B 1 65 ? 39.803 121.194 56.065 1.00 21.76 115 ARG B N 1
ATOM 2947 C CA . ARG B 1 65 ? 39.278 122.529 56.311 1.00 24.72 115 ARG B CA 1
ATOM 2948 C C . ARG B 1 65 ? 40.298 123.613 55.946 1.00 25.05 115 ARG B C 1
ATOM 2949 O O . ARG B 1 65 ? 39.914 124.672 55.451 1.00 25.42 115 ARG B O 1
ATOM 2957 N N . ASP B 1 66 ? 41.586 123.348 56.163 1.00 21.86 116 ASP B N 1
ATOM 2958 C CA . ASP B 1 66 ? 42.634 124.298 55.779 1.00 20.79 116 ASP B CA 1
ATOM 2959 C C . ASP B 1 66 ? 42.621 124.515 54.274 1.00 19.84 116 ASP B C 1
ATOM 2960 O O . ASP B 1 66 ? 42.615 125.646 53.788 1.00 19.95 116 ASP B O 1
ATOM 2965 N N . TYR B 1 67 ? 42.650 123.413 53.540 1.00 17.15 117 TYR B N 1
ATOM 2966 C CA . TYR B 1 67 ? 42.709 123.474 52.092 1.00 22.95 117 TYR B CA 1
ATOM 2967 C C . TYR B 1 67 ? 41.458 124.148 51.530 1.00 18.83 117 TYR B C 1
ATOM 2968 O O . TYR B 1 67 ? 41.539 124.904 50.561 1.00 20.81 117 TYR B O 1
ATOM 2977 N N . MET B 1 68 ? 40.306 123.883 52.142 1.00 21.85 118 MET B N 1
ATOM 2978 C CA . MET B 1 68 ? 39.063 124.540 51.733 1.00 25.93 118 MET B CA 1
ATOM 2979 C C . MET B 1 68 ? 39.174 126.048 51.890 1.00 29.96 118 MET B C 1
ATOM 2980 O O . MET B 1 68 ? 38.803 126.808 50.997 1.00 23.10 118 MET B O 1
ATOM 2985 N N . ALA B 1 69 ? 39.688 126.473 53.040 1.00 22.23 119 ALA B N 1
ATOM 2986 C CA . ALA B 1 69 ? 39.850 127.889 53.332 1.00 26.99 119 ALA B CA 1
ATOM 2987 C C . ALA B 1 69 ? 40.773 128.548 52.312 1.00 25.75 119 ALA B C 1
ATOM 2988 O O . ALA B 1 69 ? 40.603 129.721 51.980 1.00 27.25 119 ALA B O 1
ATOM 2990 N N . ALA B 1 70 ? 41.732 127.777 51.801 1.00 24.31 120 ALA B N 1
ATOM 2991 C CA . ALA B 1 70 ? 42.734 128.290 50.867 1.00 24.51 120 ALA B CA 1
ATOM 2992 C C . ALA B 1 70 ? 42.279 128.207 49.413 1.00 24.50 120 ALA B C 1
ATOM 2993 O O . ALA B 1 70 ? 42.916 128.770 48.524 1.00 32.76 120 ALA B O 1
ATOM 2995 N N . GLY B 1 71 ? 41.192 127.489 49.171 1.00 27.74 121 GLY B N 1
ATOM 2996 C CA . GLY B 1 71 ? 40.695 127.300 47.822 1.00 25.44 121 GLY B CA 1
ATOM 2997 C C . GLY B 1 71 ? 41.459 126.216 47.090 1.00 26.14 121 GLY B C 1
ATOM 2998 O O . GLY B 1 71 ? 41.375 126.105 45.867 1.00 25.63 121 GLY B O 1
ATOM 2999 N N . LEU B 1 72 ? 42.212 125.418 47.841 1.00 18.25 122 LEU B N 1
ATOM 3000 C CA . LEU B 1 72 ? 42.894 124.262 47.286 1.00 20.19 122 LEU B CA 1
ATOM 3001 C C . LEU B 1 72 ? 41.915 123.100 47.326 1.00 21.94 122 LEU B C 1
ATOM 3002 O O . LEU B 1 72 ? 42.065 122.168 48.111 1.00 17.94 122 LEU B O 1
ATOM 3007 N N . TYR B 1 73 ? 40.889 123.171 46.486 1.00 20.94 123 TYR B N 1
ATOM 3008 C CA . TYR B 1 73 ? 39.750 122.282 46.633 1.00 19.96 123 TYR B CA 1
ATOM 3009 C C . TYR B 1 73 ? 40.084 120.813 46.401 1.00 21.33 123 TYR B C 1
ATOM 3010 O O . TYR B 1 73 ? 39.615 119.950 47.144 1.00 21.91 123 TYR B O 1
ATOM 3019 N N . ASP B 1 74 ? 40.896 120.516 45.393 1.00 20.86 124 ASP B N 1
ATOM 3020 C CA . ASP B 1 74 ? 41.253 119.127 45.123 1.00 23.20 124 ASP B CA 1
ATOM 3021 C C . ASP B 1 74 ? 42.072 118.522 46.258 1.00 19.65 124 ASP B C 1
ATOM 3022 O O . ASP B 1 74 ? 41.958 117.329 46.542 1.00 19.87 124 ASP B O 1
ATOM 3027 N N . ARG B 1 75 ? 42.898 119.327 46.915 1.00 21.55 125 ARG B N 1
ATOM 3028 C CA A ARG B 1 75 ? 43.648 118.837 48.061 0.26 22.62 125 ARG B CA 1
ATOM 3029 C CA B ARG B 1 75 ? 43.649 118.839 48.061 0.74 22.56 125 ARG B CA 1
ATOM 3030 C C . ARG B 1 75 ? 42.693 118.613 49.226 1.00 18.92 125 ARG B C 1
ATOM 3031 O O . ARG B 1 75 ? 42.853 117.672 49.993 1.00 20.53 125 ARG B O 1
ATOM 3046 N N . ALA B 1 76 ? 41.692 119.484 49.343 1.00 21.41 126 ALA B N 1
ATOM 3047 C CA . ALA B 1 76 ? 40.654 119.324 50.355 1.00 15.68 126 ALA B CA 1
ATOM 3048 C C . ALA B 1 76 ? 39.871 118.040 50.107 1.00 19.97 126 ALA B C 1
ATOM 3049 O O . ALA B 1 76 ? 39.566 117.294 51.037 1.00 23.77 126 ALA B O 1
ATOM 3051 N N . GLU B 1 77 ? 39.551 117.784 48.843 1.00 22.58 127 GLU B N 1
ATOM 3052 C CA . GLU B 1 77 ? 38.837 116.569 48.475 1.00 24.08 127 GLU B CA 1
ATOM 3053 C C . GLU B 1 77 ? 39.622 115.316 48.866 1.00 22.58 127 GLU B C 1
ATOM 3054 O O . GLU B 1 77 ? 39.050 114.350 49.372 1.00 22.59 127 GLU B O 1
ATOM 3060 N N . ASP B 1 78 ? 40.930 115.329 48.624 1.00 24.35 128 ASP B N 1
ATOM 3061 C CA . ASP B 1 78 ? 41.780 114.195 48.974 1.00 25.91 128 ASP B CA 1
ATOM 3062 C C . ASP B 1 78 ? 41.751 113.918 50.468 1.00 24.58 128 ASP B C 1
ATOM 3063 O O . ASP B 1 78 ? 41.909 112.779 50.893 1.00 28.74 128 ASP B O 1
ATOM 3068 N N . MET B 1 79 ? 41.558 114.962 51.265 1.00 19.71 129 MET B N 1
ATOM 3069 C CA . MET B 1 79 ? 41.457 114.790 52.708 1.00 22.96 129 MET B CA 1
ATOM 3070 C C . MET B 1 79 ? 40.089 114.230 53.091 1.00 22.53 129 MET B C 1
ATOM 3071 O O . MET B 1 79 ? 40.000 113.210 53.772 1.00 24.15 129 MET B O 1
ATOM 3076 N N . PHE B 1 80 ? 39.022 114.876 52.635 1.00 23.21 130 PHE B N 1
ATOM 3077 C CA . PHE B 1 80 ? 37.681 114.486 53.056 1.00 21.00 130 PHE B CA 1
ATOM 3078 C C . PHE B 1 80 ? 37.321 113.089 52.553 1.00 22.60 130 PHE B C 1
ATOM 3079 O O . PHE B 1 80 ? 36.599 112.357 53.230 1.00 24.64 130 PHE B O 1
ATOM 3087 N N . ASN B 1 81 ? 37.840 112.705 51.391 1.00 22.52 131 ASN B N 1
ATOM 3088 C CA . ASN B 1 81 ? 37.598 111.359 50.869 1.00 23.83 131 ASN B CA 1
ATOM 3089 C C . ASN B 1 81 ? 38.161 110.260 51.771 1.00 26.44 131 ASN B C 1
ATOM 3090 O O . ASN B 1 81 ? 37.741 109.106 51.687 1.00 26.46 131 ASN B O 1
ATOM 3095 N N . GLN B 1 82 ? 39.109 110.619 52.630 1.00 24.16 132 GLN B N 1
ATOM 3096 C CA . GLN B 1 82 ? 39.690 109.666 53.572 1.00 22.80 132 GLN B CA 1
ATOM 3097 C C . GLN B 1 82 ? 38.803 109.484 54.803 1.00 26.61 132 GLN B C 1
ATOM 3098 O O . GLN B 1 82 ? 39.052 108.606 55.628 1.00 29.76 132 GLN B O 1
ATOM 3104 N N . LEU B 1 83 ? 37.768 110.311 54.919 1.00 24.77 133 LEU B N 1
ATOM 3105 C CA . LEU B 1 83 ? 36.927 110.338 56.115 1.00 20.63 133 LEU B CA 1
ATOM 3106 C C . LEU B 1 83 ? 35.519 109.768 55.899 1.00 29.07 133 LEU B C 1
ATOM 3107 O O . LEU B 1 83 ? 34.786 109.529 56.860 1.00 27.47 133 LEU B O 1
ATOM 3112 N N . THR B 1 84 ? 35.150 109.541 54.645 1.00 24.71 134 THR B N 1
ATOM 3113 C CA . THR B 1 84 ? 33.783 109.146 54.307 1.00 31.32 134 THR B CA 1
ATOM 3114 C C . THR B 1 84 ? 33.432 107.694 54.656 1.00 36.41 134 THR B C 1
ATOM 3115 O O . THR B 1 84 ? 32.278 107.282 54.507 1.00 32.96 134 THR B O 1
ATOM 3119 N N . ASP B 1 85 ? 34.419 106.921 55.102 1.00 30.26 135 ASP B N 1
ATOM 3120 C CA . ASP B 1 85 ? 34.176 105.555 55.576 1.00 32.46 135 ASP B CA 1
ATOM 3121 C C . ASP B 1 85 ? 34.293 105.453 57.100 1.00 27.27 135 ASP B C 1
ATOM 3122 O O . ASP B 1 85 ? 34.202 104.361 57.659 1.00 32.98 135 ASP B O 1
ATOM 3127 N N . GLU B 1 86 ? 34.510 106.588 57.760 1.00 25.93 136 GLU B N 1
ATOM 3128 C CA . GLU B 1 86 ? 34.610 106.646 59.217 1.00 26.06 136 GLU B CA 1
ATOM 3129 C C . GLU B 1 86 ? 33.316 107.173 59.815 1.00 28.84 136 GLU B C 1
ATOM 3130 O O . GLU B 1 86 ? 32.894 108.287 59.504 1.00 30.03 136 GLU B O 1
ATOM 3136 N N . THR B 1 87 ? 32.706 106.382 60.692 1.00 28.95 137 THR B N 1
ATOM 3137 C CA . THR B 1 87 ? 31.349 106.650 61.159 1.00 30.07 137 THR B CA 1
ATOM 3138 C C . THR B 1 87 ? 31.157 108.044 61.772 1.00 29.95 137 THR B C 1
ATOM 3139 O O . THR B 1 87 ? 30.137 108.684 61.539 1.00 27.45 137 THR B O 1
ATOM 3143 N N . ASP B 1 88 ? 32.126 108.517 62.548 1.00 25.59 138 ASP B N 1
ATOM 3144 C CA . ASP B 1 88 ? 31.976 109.798 63.239 1.00 28.23 138 ASP B CA 1
ATOM 3145 C C . ASP B 1 88 ? 32.298 110.993 62.343 1.00 22.11 138 ASP B C 1
ATOM 3146 O O . ASP B 1 88 ? 32.021 112.135 62.711 1.00 26.64 138 ASP B O 1
ATOM 3151 N N . PHE B 1 89 ? 32.874 110.727 61.174 1.00 24.12 139 PHE B N 1
ATOM 3152 C CA . PHE B 1 89 ? 33.307 111.784 60.258 1.00 26.10 139 PHE B CA 1
ATOM 3153 C C . PHE B 1 89 ? 32.540 111.798 58.934 1.00 23.35 139 PHE B C 1
ATOM 3154 O O . PHE B 1 89 ? 32.610 112.773 58.187 1.00 21.73 139 PHE B O 1
ATOM 3162 N N . ARG B 1 90 ? 31.817 110.718 58.653 1.00 25.08 140 ARG B N 1
ATOM 3163 C CA . ARG B 1 90 ? 31.196 110.501 57.347 1.00 26.43 140 ARG B CA 1
ATOM 3164 C C . ARG B 1 90 ? 30.263 111.625 56.885 1.00 25.18 140 ARG B C 1
ATOM 3165 O O . ARG B 1 90 ? 30.407 112.138 55.771 1.00 24.90 140 ARG B O 1
ATOM 3173 N N . ILE B 1 91 ? 29.289 111.984 57.714 1.00 28.39 141 ILE B N 1
ATOM 3174 C CA . ILE B 1 91 ? 28.280 112.953 57.299 1.00 25.27 141 ILE B CA 1
ATOM 3175 C C . ILE B 1 91 ? 28.924 114.311 57.039 1.00 26.07 141 ILE B C 1
ATOM 3176 O O . ILE B 1 91 ? 28.681 114.929 56.004 1.00 19.94 141 ILE B O 1
ATOM 3181 N N . GLY B 1 92 ? 29.752 114.766 57.974 1.00 23.93 142 GLY B N 1
ATOM 3182 C CA . GLY B 1 92 ? 30.413 116.049 57.838 1.00 22.16 142 GLY B CA 1
ATOM 3183 C C . GLY B 1 92 ? 31.302 116.106 56.612 1.00 22.80 142 GLY B C 1
ATOM 3184 O O . GLY B 1 92 ? 31.327 117.109 55.904 1.00 26.71 142 GLY B O 1
ATOM 3185 N N . ALA B 1 93 ? 32.031 115.024 56.359 1.00 23.17 143 ALA B N 1
ATOM 3186 C CA . ALA B 1 93 ? 32.927 114.958 55.208 1.00 25.95 143 ALA B CA 1
ATOM 3187 C C . ALA B 1 93 ? 32.145 115.032 53.899 1.00 23.08 143 ALA B C 1
ATOM 3188 O O . ALA B 1 93 ? 32.518 115.770 52.987 1.00 25.87 143 ALA B O 1
ATOM 3190 N N . LEU B 1 94 ? 31.063 114.265 53.809 1.00 24.18 144 LEU B N 1
ATOM 3191 C CA . LEU B 1 94 ? 30.207 114.290 52.626 1.00 20.94 144 LEU B CA 1
ATOM 3192 C C . LEU B 1 94 ? 29.660 115.691 52.373 1.00 20.48 144 LEU B C 1
ATOM 3193 O O . LEU B 1 94 ? 29.622 116.160 51.234 1.00 23.79 144 LEU B O 1
ATOM 3198 N N . GLN B 1 95 ? 29.247 116.364 53.440 1.00 19.65 145 GLN B N 1
ATOM 3199 C CA . GLN B 1 95 ? 28.699 117.707 53.323 1.00 22.04 145 GLN B CA 1
ATOM 3200 C C . GLN B 1 95 ? 29.766 118.700 52.862 1.00 25.01 145 GLN B C 1
ATOM 3201 O O . GLN B 1 95 ? 29.492 119.566 52.031 1.00 22.76 145 GLN B O 1
ATOM 3207 N N . GLN B 1 96 ? 30.981 118.576 53.392 1.00 20.44 146 GLN B N 1
ATOM 3208 C CA . GLN B 1 96 ? 32.080 119.436 52.956 1.00 25.06 146 GLN B CA 1
ATOM 3209 C C . GLN B 1 96 ? 32.343 119.227 51.468 1.00 20.19 146 GLN B C 1
ATOM 3210 O O . GLN B 1 96 ? 32.499 120.186 50.714 1.00 26.55 146 GLN B O 1
ATOM 3216 N N . LEU B 1 97 ? 32.381 117.966 51.054 1.00 17.46 147 LEU B N 1
ATOM 3217 C CA . LEU B 1 97 ? 32.592 117.621 49.656 1.00 21.73 147 LEU B CA 1
ATOM 3218 C C . LEU B 1 97 ? 31.489 118.199 48.775 1.00 26.87 147 LEU B C 1
ATOM 3219 O O . LEU B 1 97 ? 31.752 118.691 47.678 1.00 21.91 147 LEU B O 1
ATOM 3224 N N . LEU B 1 98 ? 30.254 118.129 49.261 1.00 27.16 148 LEU B N 1
ATOM 3225 C CA . LEU B 1 98 ? 29.117 118.674 48.529 1.00 20.73 148 LEU B CA 1
ATOM 3226 C C . LEU B 1 98 ? 29.322 120.164 48.289 1.00 22.84 148 LEU B C 1
ATOM 3227 O O . LEU B 1 98 ? 29.056 120.668 47.199 1.00 25.52 148 LEU B O 1
ATOM 3232 N N . GLN B 1 99 ? 29.811 120.859 49.311 1.00 21.56 149 GLN B N 1
ATOM 3233 C CA . GLN B 1 99 ? 30.076 122.288 49.217 1.00 27.87 149 GLN B CA 1
ATOM 3234 C C . GLN B 1 99 ? 31.203 122.574 48.223 1.00 34.25 149 GLN B C 1
ATOM 3235 O O . GLN B 1 99 ? 31.110 123.505 47.417 1.00 25.80 149 GLN B O 1
ATOM 3241 N N . ILE B 1 100 ? 32.264 121.772 48.288 1.00 30.11 150 ILE B N 1
ATOM 3242 C CA . ILE B 1 100 ? 33.404 121.924 47.389 1.00 27.62 150 ILE B CA 1
ATOM 3243 C C . ILE B 1 100 ? 32.973 121.803 45.930 1.00 26.79 150 ILE B C 1
ATOM 3244 O O . ILE B 1 100 ? 33.261 122.682 45.119 1.00 33.50 150 ILE B O 1
ATOM 3249 N N . TYR B 1 101 ? 32.280 120.718 45.602 1.00 26.97 151 TYR B N 1
ATOM 3250 C CA . TYR B 1 101 ? 31.895 120.446 44.221 1.00 30.53 151 TYR B CA 1
ATOM 3251 C C . TYR B 1 101 ? 31.001 121.540 43.632 1.00 33.02 151 TYR B C 1
ATOM 3252 O O . TYR B 1 101 ? 31.073 121.822 42.436 1.00 29.66 151 TYR B O 1
ATOM 3261 N N . GLN B 1 102 ? 30.171 122.164 44.463 1.00 30.59 152 GLN B N 1
ATOM 3262 C CA . GLN B 1 102 ? 29.358 123.285 44.004 1.00 36.35 152 GLN B CA 1
ATOM 3263 C C . GLN B 1 102 ? 30.230 124.510 43.749 1.00 35.62 152 GLN B C 1
ATOM 3264 O O . GLN B 1 102 ? 30.043 125.220 42.761 1.00 36.82 152 GLN B O 1
ATOM 3270 N N . ALA B 1 103 ? 31.179 124.757 44.646 1.00 31.68 153 ALA B N 1
ATOM 3271 C CA . ALA B 1 103 ? 32.093 125.886 44.502 1.00 34.74 153 ALA B CA 1
ATOM 3272 C C . ALA B 1 103 ? 32.877 125.789 43.199 1.00 25.48 153 ALA B C 1
ATOM 3273 O O . ALA B 1 103 ? 33.209 126.804 42.588 1.00 31.69 153 ALA B O 1
ATOM 3275 N N . THR B 1 104 ? 33.156 124.558 42.782 1.00 24.38 154 THR B N 1
ATOM 3276 C CA . THR B 1 104 ? 33.965 124.289 41.599 1.00 28.59 154 THR B CA 1
ATOM 3277 C C . THR B 1 104 ? 33.110 123.900 40.395 1.00 34.66 154 THR B C 1
ATOM 3278 O O . THR B 1 104 ? 33.635 123.501 39.355 1.00 28.77 154 THR B O 1
ATOM 3282 N N . SER B 1 105 ? 31.794 123.995 40.554 1.00 33.65 155 SER B N 1
ATOM 3283 C CA . SER B 1 105 ? 30.854 123.665 39.486 1.00 30.03 155 SER B CA 1
ATOM 3284 C C . SER B 1 105 ? 31.071 122.260 38.930 1.00 24.02 155 SER B C 1
ATOM 3285 O O . SER B 1 105 ? 30.846 122.016 37.745 1.00 39.37 155 SER B O 1
ATOM 3288 N N . GLU B 1 106 ? 31.509 121.341 39.784 1.00 29.21 156 GLU B N 1
ATOM 3289 C CA . GLU B 1 106 ? 31.611 119.931 39.416 1.00 34.59 156 GLU B CA 1
ATOM 3290 C C . GLU B 1 106 ? 30.283 119.242 39.723 1.00 33.62 156 GLU B C 1
ATOM 3291 O O . GLU B 1 106 ? 30.175 118.460 40.669 1.00 31.68 156 GLU B O 1
ATOM 3297 N N . TRP B 1 107 ? 29.275 119.533 38.910 1.00 31.49 157 TRP B N 1
ATOM 3298 C CA . TRP B 1 107 ? 27.898 119.182 39.240 1.00 27.08 157 TRP B CA 1
ATOM 3299 C C . TRP B 1 107 ? 27.674 117.686 39.414 1.00 22.84 157 TRP B C 1
ATOM 3300 O O . TRP B 1 107 ? 26.973 117.271 40.335 1.00 25.65 157 TRP B O 1
ATOM 3311 N N . GLN B 1 108 ? 28.281 116.872 38.557 1.00 27.22 158 GLN B N 1
ATOM 3312 C CA . GLN B 1 108 ? 28.069 115.429 38.621 1.00 23.82 158 GLN B CA 1
ATOM 3313 C C . GLN B 1 108 ? 28.640 114.834 39.905 1.00 28.16 158 GLN B C 1
ATOM 3314 O O . GLN B 1 108 ? 28.049 113.931 40.498 1.00 28.39 158 GLN B O 1
ATOM 3320 N N . LYS B 1 109 ? 29.792 115.333 40.338 1.00 32.81 159 LYS B N 1
ATOM 3321 C CA . LYS B 1 109 ? 30.354 114.878 41.600 1.00 30.06 159 LYS B CA 1
ATOM 3322 C C . LYS B 1 109 ? 29.479 115.385 42.743 1.00 25.77 159 LYS B C 1
ATOM 3323 O O . LYS B 1 109 ? 29.298 114.697 43.744 1.00 34.01 159 LYS B O 1
ATOM 3329 N N . ALA B 1 110 ? 28.912 116.576 42.579 1.00 26.00 160 ALA B N 1
ATOM 3330 C CA . ALA B 1 110 ? 28.009 117.122 43.584 1.00 25.50 160 ALA B CA 1
ATOM 3331 C C . ALA B 1 110 ? 26.768 116.243 43.709 1.00 22.65 160 ALA B C 1
ATOM 3332 O O . ALA B 1 110 ? 26.294 115.980 44.812 1.00 25.59 160 ALA B O 1
ATOM 3334 N N . ILE B 1 111 ? 26.254 115.781 42.572 1.00 30.11 161 ILE B N 1
ATOM 3335 C CA . ILE B 1 111 ? 25.107 114.880 42.552 1.00 23.17 161 ILE B CA 1
ATOM 3336 C C . ILE B 1 111 ? 25.420 113.576 43.280 1.00 30.46 161 ILE B C 1
ATOM 3337 O O . ILE B 1 111 ? 24.628 113.105 44.095 1.00 25.72 161 ILE B O 1
ATOM 3342 N N . ASP B 1 112 ? 26.580 112.999 42.989 1.00 31.87 162 ASP B N 1
ATOM 3343 C CA . ASP B 1 112 ? 26.952 111.706 43.553 1.00 34.58 162 ASP B CA 1
ATOM 3344 C C . ASP B 1 112 ? 27.032 111.721 45.081 1.00 26.18 162 ASP B C 1
ATOM 3345 O O . ASP B 1 112 ? 26.574 110.781 45.727 1.00 30.79 162 ASP B O 1
ATOM 3350 N N . VAL B 1 113 ? 27.592 112.779 45.661 1.00 26.37 163 VAL B N 1
ATOM 3351 C CA . VAL B 1 113 ? 27.659 112.872 47.118 1.00 28.41 163 VAL B CA 1
ATOM 3352 C C . VAL B 1 113 ? 26.301 113.241 47.704 1.00 23.91 163 VAL B C 1
ATOM 3353 O O . VAL B 1 113 ? 25.940 112.774 48.783 1.00 26.68 163 VAL B O 1
ATOM 3357 N N . ALA B 1 114 ? 25.547 114.077 46.995 1.00 25.68 164 ALA B N 1
ATOM 3358 C CA . ALA B 1 114 ? 24.225 114.468 47.462 1.00 27.65 164 ALA B CA 1
ATOM 3359 C C . ALA B 1 114 ? 23.308 113.251 47.528 1.00 23.40 164 ALA B C 1
ATOM 3360 O O . ALA B 1 114 ? 22.519 113.108 48.459 1.00 26.43 164 ALA B O 1
ATOM 3362 N N . GLU B 1 115 ? 23.426 112.362 46.550 1.00 24.19 165 GLU B N 1
ATOM 3363 C CA . GLU B 1 115 ? 22.597 111.164 46.523 1.00 22.21 165 GLU B CA 1
ATOM 3364 C C . GLU B 1 115 ? 22.918 110.232 47.693 1.00 29.49 165 GLU B C 1
ATOM 3365 O O . GLU B 1 115 ? 22.032 109.561 48.221 1.00 30.63 165 GLU B O 1
ATOM 3371 N N . ARG B 1 116 ? 24.176 110.192 48.114 1.00 29.99 166 ARG B N 1
ATOM 3372 C CA . ARG B 1 116 ? 24.523 109.373 49.265 1.00 30.35 166 ARG B CA 1
ATOM 3373 C C . ARG B 1 116 ? 23.963 109.992 50.541 1.00 24.09 166 ARG B C 1
ATOM 3374 O O . ARG B 1 116 ? 23.508 109.281 51.430 1.00 25.85 166 ARG B O 1
ATOM 3382 N N . LEU B 1 117 ? 23.974 111.318 50.621 1.00 25.41 167 LEU B N 1
ATOM 3383 C CA . LEU B 1 117 ? 23.429 112.002 51.786 1.00 22.16 167 LEU B CA 1
ATOM 3384 C C . LEU B 1 117 ? 21.918 111.801 51.894 1.00 22.36 167 LEU B C 1
ATOM 3385 O O . LEU B 1 117 ? 21.383 111.700 53.001 1.00 21.59 167 LEU B O 1
ATOM 3390 N N . VAL B 1 118 ? 21.227 111.744 50.756 1.00 23.48 168 VAL B N 1
ATOM 3391 C CA . VAL B 1 118 ? 19.794 111.459 50.762 1.00 25.49 168 VAL B CA 1
ATOM 3392 C C . VAL B 1 118 ? 19.538 110.093 51.390 1.00 22.15 168 VAL B C 1
ATOM 3393 O O . VAL B 1 118 ? 18.654 109.947 52.232 1.00 24.81 168 VAL B O 1
ATOM 3397 N N . LYS B 1 119 ? 20.318 109.098 50.974 1.00 23.34 169 LYS B N 1
ATOM 3398 C CA . LYS B 1 119 ? 20.188 107.746 51.503 1.00 27.30 169 LYS B CA 1
ATOM 3399 C C . LYS B 1 119 ? 20.431 107.713 53.004 1.00 27.91 169 LYS B C 1
ATOM 3400 O O . LYS B 1 119 ? 19.883 106.869 53.714 1.00 29.16 169 LYS B O 1
ATOM 3406 N N . LEU B 1 120 ? 21.264 108.632 53.480 1.00 28.35 170 LEU B N 1
ATOM 3407 C CA . LEU B 1 120 ? 21.591 108.700 54.895 1.00 23.10 170 LEU B CA 1
ATOM 3408 C C . LEU B 1 120 ? 20.674 109.681 55.621 1.00 24.07 170 LEU B C 1
ATOM 3409 O O . LEU B 1 120 ? 20.993 110.153 56.709 1.00 26.02 170 LEU B O 1
ATOM 3414 N N . GLY B 1 121 ? 19.532 109.982 55.009 1.00 25.90 171 GLY B N 1
ATOM 3415 C CA . GLY B 1 121 ? 18.470 110.711 55.680 1.00 23.93 171 GLY B CA 1
ATOM 3416 C C . GLY B 1 121 ? 18.390 112.202 55.398 1.00 27.73 171 GLY B C 1
ATOM 3417 O O . GLY B 1 121 ? 17.521 112.880 55.942 1.00 29.18 171 GLY B O 1
ATOM 3418 N N . LYS B 1 122 ? 19.282 112.723 54.561 1.00 27.18 172 LYS B N 1
ATOM 3419 C CA . LYS B 1 122 ? 19.270 114.150 54.238 1.00 21.40 172 LYS B CA 1
ATOM 3420 C C . LYS B 1 122 ? 18.337 114.428 53.061 1.00 26.96 172 LYS B C 1
ATOM 3421 O O . LYS B 1 122 ? 18.782 114.728 51.955 1.00 23.61 172 LYS B O 1
ATOM 3427 N N . ASP B 1 123 ? 17.037 114.336 53.310 1.00 26.95 173 ASP B N 1
ATOM 3428 C CA . ASP B 1 123 ? 16.057 114.439 52.237 1.00 29.69 173 ASP B CA 1
ATOM 3429 C C . ASP B 1 123 ? 16.111 115.790 51.519 1.00 21.05 173 ASP B C 1
ATOM 3430 O O . ASP B 1 123 ? 15.784 115.881 50.337 1.00 29.68 173 ASP B O 1
ATOM 3435 N N . LYS B 1 124 ? 16.535 116.833 52.224 1.00 25.64 174 LYS B N 1
ATOM 3436 C CA . LYS B 1 124 ? 16.597 118.169 51.637 1.00 27.16 174 LYS B CA 1
ATOM 3437 C C . LYS B 1 124 ? 17.559 118.253 50.447 1.00 25.61 174 LYS B C 1
ATOM 3438 O O . LYS B 1 124 ? 17.492 119.195 49.663 1.00 31.48 174 LYS B O 1
ATOM 3443 N N . GLN B 1 125 ? 18.450 117.275 50.311 1.00 23.96 175 GLN B N 1
ATOM 3444 C CA . GLN B 1 125 ? 19.392 117.262 49.195 1.00 22.53 175 GLN B CA 1
ATOM 3445 C C . GLN B 1 125 ? 18.727 116.844 47.876 1.00 24.18 175 GLN B C 1
ATOM 3446 O O . GLN B 1 125 ? 19.315 117.013 46.813 1.00 20.97 175 GLN B O 1
ATOM 3452 N N . ARG B 1 126 ? 17.512 116.302 47.934 1.00 23.30 176 ARG B N 1
ATOM 3453 C CA . ARG B 1 126 ? 16.804 115.929 46.707 1.00 23.55 176 ARG B CA 1
ATOM 3454 C C . ARG B 1 126 ? 16.590 117.160 45.835 1.00 17.17 176 ARG B C 1
ATOM 3455 O O . ARG B 1 126 ? 16.781 117.115 44.622 1.00 22.25 176 ARG B O 1
ATOM 3463 N N . VAL B 1 127 ? 16.200 118.256 46.474 1.00 20.33 177 VAL B N 1
ATOM 3464 C CA . VAL B 1 127 ? 15.973 119.522 45.790 1.00 23.10 177 VAL B CA 1
ATOM 3465 C C . VAL B 1 127 ? 17.228 119.965 45.054 1.00 22.87 177 VAL B C 1
ATOM 3466 O O . VAL B 1 127 ? 17.170 120.383 43.898 1.00 20.22 177 VAL B O 1
ATOM 3470 N N . GLU B 1 128 ? 18.364 119.870 45.734 1.00 20.12 178 GLU B N 1
ATOM 3471 C CA . GLU B 1 128 ? 19.624 120.334 45.181 1.00 21.67 178 GLU B CA 1
ATOM 3472 C C . GLU B 1 128 ? 20.092 119.457 44.026 1.00 18.35 178 GLU B C 1
ATOM 3473 O O . GLU B 1 128 ? 20.661 119.958 43.058 1.00 23.66 178 GLU B O 1
ATOM 3479 N N . ILE B 1 129 ? 19.847 118.154 44.119 1.00 18.50 179 ILE B N 1
ATOM 3480 C CA . ILE B 1 129 ? 20.248 117.239 43.056 1.00 19.73 179 ILE B CA 1
ATOM 3481 C C . ILE B 1 129 ? 19.615 117.672 41.743 1.00 27.38 179 ILE B C 1
ATOM 3482 O O . ILE B 1 129 ? 20.289 117.737 40.717 1.00 24.86 179 ILE B O 1
ATOM 3487 N N . ALA B 1 130 ? 18.324 117.995 41.788 1.00 25.91 180 ALA B N 1
ATOM 3488 C CA . ALA B 1 130 ? 17.607 118.437 40.599 1.00 22.65 180 ALA B CA 1
ATOM 3489 C C . ALA B 1 130 ? 18.245 119.695 40.016 1.00 19.45 180 ALA B C 1
ATOM 3490 O O . ALA B 1 130 ? 18.427 119.804 38.807 1.00 22.80 180 ALA B O 1
ATOM 3492 N N . HIS B 1 131 ? 18.582 120.645 40.878 1.00 19.30 181 HIS B N 1
ATOM 3493 C CA . HIS B 1 131 ? 19.269 121.848 40.434 1.00 23.74 181 HIS B CA 1
ATOM 3494 C C . HIS B 1 131 ? 20.604 121.524 39.770 1.00 26.00 181 HIS B C 1
ATOM 3495 O O . HIS B 1 131 ? 20.943 122.114 38.748 1.00 26.96 181 HIS B O 1
ATOM 3502 N N . PHE B 1 132 ? 21.358 120.587 40.340 1.00 25.44 182 PHE B N 1
ATOM 3503 C CA . PHE B 1 132 ? 22.642 120.210 39.758 1.00 25.54 182 PHE B CA 1
ATOM 3504 C C . PHE B 1 132 ? 22.442 119.675 38.340 1.00 25.05 182 PHE B C 1
ATOM 3505 O O . PHE B 1 132 ? 23.216 119.993 37.439 1.00 24.67 182 PHE B O 1
ATOM 3513 N N . TYR B 1 133 ? 21.392 118.885 38.132 1.00 26.08 183 TYR B N 1
ATOM 3514 C CA . TYR B 1 133 ? 21.106 118.363 36.799 1.00 27.78 183 TYR B CA 1
ATOM 3515 C C . TYR B 1 133 ? 20.690 119.488 35.851 1.00 19.72 183 TYR B C 1
ATOM 3516 O O . TYR B 1 133 ? 20.972 119.433 34.657 1.00 29.69 183 TYR B O 1
ATOM 3525 N N . CYS B 1 134 ? 20.034 120.510 36.389 1.00 21.23 184 CYS B N 1
ATOM 3526 C CA . CYS B 1 134 ? 19.667 121.680 35.599 1.00 25.96 184 CYS B CA 1
ATOM 3527 C C . CYS B 1 134 ? 20.916 122.440 35.163 1.00 33.86 184 CYS B C 1
ATOM 3528 O O . CYS B 1 134 ? 21.007 122.906 34.026 1.00 32.56 184 CYS B O 1
ATOM 3531 N N . GLU B 1 135 ? 21.873 122.571 36.074 1.00 24.59 185 GLU B N 1
ATOM 3532 C CA . GLU B 1 135 ? 23.142 123.215 35.752 1.00 30.36 185 GLU B CA 1
ATOM 3533 C C . GLU B 1 135 ? 23.849 122.464 34.627 1.00 22.96 185 GLU B C 1
ATOM 3534 O O . GLU B 1 135 ? 24.414 123.074 33.722 1.00 34.16 185 GLU B O 1
ATOM 3540 N N . LEU B 1 136 ? 23.807 121.137 34.688 1.00 22.34 186 LEU B N 1
ATOM 3541 C CA . LEU B 1 136 ? 24.389 120.299 33.646 1.00 23.01 186 LEU B CA 1
ATOM 3542 C C . LEU B 1 136 ? 23.612 120.432 32.343 1.00 44.52 186 LEU B C 1
ATOM 3543 O O . LEU B 1 136 ? 24.194 120.469 31.259 1.00 37.64 186 LEU B O 1
ATOM 3548 N N . ALA B 1 137 ? 22.290 120.492 32.458 1.00 30.44 187 ALA B N 1
ATOM 3549 C CA . ALA B 1 137 ? 21.434 120.693 31.300 1.00 32.32 187 ALA B CA 1
ATOM 3550 C C . ALA B 1 137 ? 21.748 122.030 30.633 1.00 39.89 187 ALA B C 1
ATOM 3551 O O . ALA B 1 137 ? 21.721 122.140 29.406 1.00 46.09 187 ALA B O 1
ATOM 3553 N N . LEU B 1 138 ? 22.050 123.042 31.443 1.00 33.95 188 LEU B N 1
ATOM 3554 C CA . LEU B 1 138 ? 22.334 124.376 30.920 1.00 39.52 188 LEU B CA 1
ATOM 3555 C C . LEU B 1 138 ? 23.590 124.386 30.053 1.00 48.85 188 LEU B C 1
ATOM 3556 O O . LEU B 1 138 ? 23.746 125.248 29.189 1.00 47.98 188 LEU B O 1
ATOM 3561 N N . GLN B 1 139 ? 24.482 123.430 30.288 1.00 50.46 189 GLN B N 1
ATOM 3562 C CA . GLN B 1 139 ? 25.718 123.337 29.520 1.00 55.23 189 GLN B CA 1
ATOM 3563 C C . GLN B 1 139 ? 25.450 122.764 28.135 1.00 58.41 189 GLN B C 1
ATOM 3564 O O . GLN B 1 139 ? 26.021 123.219 27.145 1.00 72.89 189 GLN B O 1
ATOM 3570 N N . HIS B 1 140 ? 24.571 121.770 28.071 1.00 51.50 190 HIS B N 1
ATOM 3571 C CA . HIS B 1 140 ? 24.204 121.149 26.804 1.00 51.58 190 HIS B CA 1
ATOM 3572 C C . HIS B 1 140 ? 23.095 121.935 26.111 1.00 55.28 190 HIS B C 1
ATOM 3573 O O . HIS B 1 140 ? 22.326 121.385 25.325 1.00 63.73 190 HIS B O 1
ATOM 3580 N N . MET B 1 141 ? 23.017 123.225 26.413 1.00 57.91 191 MET B N 1
ATOM 3581 C CA . MET B 1 141 ? 22.067 124.120 25.759 1.00 60.75 191 MET B CA 1
ATOM 3582 C C . MET B 1 141 ? 22.781 125.377 25.282 1.00 75.49 191 MET B C 1
ATOM 3583 O O . MET B 1 141 ? 22.154 126.418 25.082 1.00 75.73 191 MET B O 1
ATOM 3588 N N . ALA B 1 142 ? 24.093 125.269 25.089 1.00 77.68 192 ALA B N 1
ATOM 3589 C CA . ALA B 1 142 ? 24.937 126.444 24.891 1.00 73.70 192 ALA B CA 1
ATOM 3590 C C . ALA B 1 142 ? 25.317 126.798 23.438 1.00 78.89 192 ALA B C 1
ATOM 3591 O O . ALA B 1 142 ? 25.289 127.986 23.114 1.00 76.77 192 ALA B O 1
ATOM 3593 N N . SER B 1 143 ? 25.672 125.861 22.545 1.00 80.26 193 SER B N 1
ATOM 3594 C CA . SER B 1 143 ? 25.695 124.395 22.680 1.00 71.44 193 SER B CA 1
ATOM 3595 C C . SER B 1 143 ? 24.296 123.794 22.546 1.00 72.12 193 SER B C 1
ATOM 3596 O O . SER B 1 143 ? 23.756 123.232 23.493 1.00 75.92 193 SER B O 1
ATOM 3599 N N . ASP B 1 144 ? 23.724 123.901 21.351 1.00 66.86 194 ASP B N 1
ATOM 3600 C CA . ASP B 1 144 ? 22.387 123.376 21.093 1.00 67.27 194 ASP B CA 1
ATOM 3601 C C . ASP B 1 144 ? 22.378 121.847 21.069 1.00 70.62 194 ASP B C 1
ATOM 3602 O O . ASP B 1 144 ? 22.064 121.234 20.047 1.00 72.21 194 ASP B O 1
ATOM 3604 N N . ASP B 1 145 ? 22.726 121.247 22.205 1.00 69.54 195 ASP B N 1
ATOM 3605 C CA . ASP B 1 145 ? 22.703 119.796 22.372 1.00 64.15 195 ASP B CA 1
ATOM 3606 C C . ASP B 1 145 ? 21.465 119.414 23.180 1.00 61.93 195 ASP B C 1
ATOM 3607 O O . ASP B 1 145 ? 21.566 118.947 24.316 1.00 62.89 195 ASP B O 1
ATOM 3612 N N . LEU B 1 146 ? 20.297 119.607 22.577 1.00 56.99 196 LEU B N 1
ATOM 3613 C CA . LEU B 1 146 ? 19.035 119.561 23.308 1.00 46.95 196 LEU B CA 1
ATOM 3614 C C . LEU B 1 146 ? 18.648 118.165 23.791 1.00 46.56 196 LEU B C 1
ATOM 3615 O O . LEU B 1 146 ? 18.030 118.026 24.847 1.00 46.96 196 LEU B O 1
ATOM 3620 N N . ASP B 1 147 ? 18.996 117.136 23.027 1.00 43.02 197 ASP B N 1
ATOM 3621 C CA . ASP B 1 147 ? 18.633 115.773 23.404 1.00 44.81 197 ASP B CA 1
ATOM 3622 C C . ASP B 1 147 ? 19.297 115.353 24.713 1.00 44.06 197 ASP B C 1
ATOM 3623 O O . ASP B 1 147 ? 18.669 114.713 25.556 1.00 48.92 197 ASP B O 1
ATOM 3628 N N . ARG B 1 148 ? 20.564 115.712 24.882 1.00 43.57 198 ARG B N 1
ATOM 3629 C CA . ARG B 1 148 ? 21.278 115.382 26.107 1.00 45.70 198 ARG B CA 1
ATOM 3630 C C . ARG B 1 148 ? 20.801 116.270 27.254 1.00 39.99 198 ARG B C 1
ATOM 3631 O O . ARG B 1 148 ? 20.722 115.829 28.401 1.00 37.94 198 ARG B O 1
ATOM 3639 N N . ALA B 1 149 ? 20.482 117.521 26.937 1.00 34.64 199 ALA B N 1
ATOM 3640 C CA . ALA B 1 149 ? 19.936 118.442 27.924 1.00 37.09 199 ALA B CA 1
ATOM 3641 C C . ALA B 1 149 ? 18.651 117.882 28.518 1.00 38.03 199 ALA B C 1
ATOM 3642 O O . ALA B 1 149 ? 18.453 117.908 29.734 1.00 28.57 199 ALA B O 1
ATOM 3644 N N . MET B 1 150 ? 17.782 117.368 27.652 1.00 33.17 200 MET B N 1
ATOM 3645 C CA . MET B 1 150 ? 16.505 116.814 28.082 1.00 32.51 200 MET B CA 1
ATOM 3646 C C . MET B 1 150 ? 16.708 115.540 28.888 1.00 35.32 200 MET B C 1
ATOM 3647 O O . MET B 1 150 ? 16.014 115.313 29.876 1.00 38.66 200 MET B O 1
ATOM 3652 N N . THR B 1 151 ? 17.653 114.70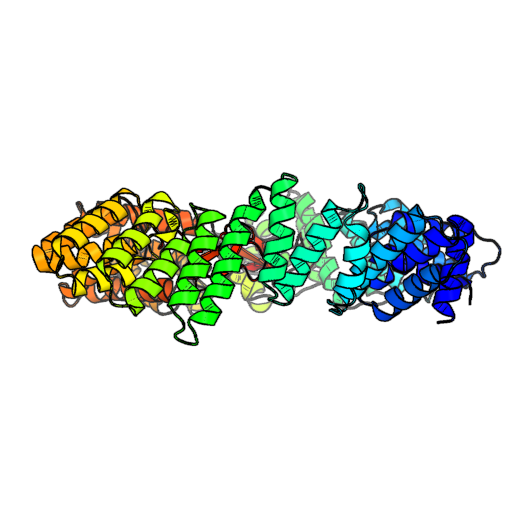7 28.462 1.00 34.26 201 THR B N 1
ATOM 3653 C CA . THR B 1 151 ? 17.986 113.494 29.201 1.00 42.51 201 THR B CA 1
ATOM 3654 C C . THR B 1 151 ? 18.394 113.845 30.624 1.00 31.93 201 THR B C 1
ATOM 3655 O O . THR B 1 151 ? 18.019 113.160 31.574 1.00 35.59 201 THR B O 1
ATOM 3659 N N . LEU B 1 152 ? 19.162 114.921 30.760 1.00 38.22 202 LEU B N 1
ATOM 3660 C CA . LEU B 1 152 ? 19.645 115.364 32.064 1.00 29.75 202 LEU B CA 1
ATOM 3661 C C . LEU B 1 152 ? 18.508 115.919 32.919 1.00 30.03 202 LEU B C 1
ATOM 3662 O O . LEU B 1 152 ? 18.441 115.660 34.118 1.00 31.98 202 LEU B O 1
ATOM 3667 N N . LEU B 1 153 ? 17.612 116.679 32.298 1.00 32.30 203 LEU B N 1
ATOM 3668 C CA . LEU B 1 153 ? 16.482 117.252 33.019 1.00 31.81 203 LEU B CA 1
ATOM 3669 C C . LEU B 1 153 ? 15.564 116.161 33.553 1.00 29.70 203 LEU B C 1
ATOM 3670 O O . LEU B 1 153 ? 14.982 116.308 34.627 1.00 27.21 203 LEU B O 1
ATOM 3675 N N . LYS B 1 154 ? 15.450 115.063 32.809 1.00 28.80 204 LYS B N 1
ATOM 3676 C CA . LYS B 1 154 ? 14.634 113.930 33.234 1.00 28.33 204 LYS B CA 1
ATOM 3677 C C . LYS B 1 154 ? 15.248 113.226 34.441 1.00 28.60 204 LYS B C 1
ATOM 3678 O O . LYS B 1 154 ? 14.533 112.711 35.301 1.00 28.23 204 LYS B O 1
ATOM 3682 N N . LYS B 1 155 ? 16.573 113.196 34.503 1.00 27.68 205 LYS B N 1
ATOM 3683 C CA . LYS B 1 155 ? 17.249 112.667 35.682 1.00 29.84 205 LYS B CA 1
ATOM 3684 C C . LYS B 1 155 ? 16.997 113.607 36.858 1.00 25.44 205 LYS B C 1
ATOM 3685 O O . LYS B 1 155 ? 16.850 113.168 37.999 1.00 30.72 205 LYS B O 1
ATOM 3690 N N . GLY B 1 156 ? 16.932 114.902 36.565 1.00 23.58 206 GLY B N 1
ATOM 3691 C CA . GLY B 1 156 ? 16.614 115.899 37.572 1.00 26.27 206 GLY B CA 1
ATOM 3692 C C . GLY B 1 156 ? 15.219 115.694 38.131 1.00 25.67 206 GLY B C 1
ATOM 3693 O O . GLY B 1 156 ? 15.006 115.780 39.340 1.00 24.45 206 GLY B O 1
ATOM 3694 N N . ALA B 1 157 ? 14.267 115.416 37.245 1.00 26.33 207 ALA B N 1
ATOM 3695 C CA . ALA B 1 157 ? 12.882 115.206 37.649 1.00 27.16 207 ALA B CA 1
ATOM 3696 C C . ALA B 1 157 ? 12.736 113.933 38.477 1.00 32.19 207 ALA B C 1
ATOM 3697 O O . ALA B 1 157 ? 11.896 113.858 39.376 1.00 28.40 207 ALA B O 1
ATOM 3699 N N . ALA B 1 158 ? 13.552 112.930 38.173 1.00 30.87 208 ALA B N 1
ATOM 3700 C CA . ALA B 1 158 ? 13.509 111.676 38.915 1.00 30.58 208 ALA B CA 1
ATOM 3701 C C . ALA B 1 158 ? 14.026 111.879 40.330 1.00 28.69 208 ALA B C 1
ATOM 3702 O O . ALA B 1 158 ? 13.609 111.186 41.256 1.00 30.65 208 ALA B O 1
ATOM 3704 N N . ALA B 1 159 ? 14.940 112.832 40.492 1.00 30.45 209 ALA B N 1
ATOM 3705 C CA . ALA B 1 159 ? 15.488 113.145 41.808 1.00 27.68 209 ALA B CA 1
ATOM 3706 C C . ALA B 1 159 ? 14.497 113.988 42.603 1.00 27.11 209 ALA B C 1
ATOM 3707 O O . ALA B 1 159 ? 14.291 113.758 43.794 1.00 26.44 209 ALA B O 1
ATOM 3709 N N . ASP B 1 160 ? 13.885 114.960 41.933 1.00 23.71 210 ASP B N 1
ATOM 3710 C CA . ASP B 1 160 ? 12.866 115.801 42.547 1.00 26.08 210 ASP B CA 1
ATOM 3711 C C . ASP B 1 160 ? 11.736 116.071 41.563 1.00 24.03 210 ASP B C 1
ATOM 3712 O O . ASP B 1 160 ? 11.789 117.021 40.783 1.00 22.70 210 ASP B O 1
ATOM 3717 N N . LYS B 1 161 ? 10.708 115.232 41.612 1.00 25.98 211 LYS B N 1
ATOM 3718 C CA . LYS B 1 161 ? 9.582 115.353 40.696 1.00 27.34 211 LYS B CA 1
ATOM 3719 C C . LYS B 1 161 ? 8.836 116.673 40.861 1.00 25.11 211 LYS B C 1
ATOM 3720 O O . LYS B 1 161 ? 8.081 117.077 39.977 1.00 30.46 211 LYS B O 1
ATOM 3726 N N . ASN B 1 162 ? 9.054 117.353 41.982 1.00 21.68 212 ASN B N 1
ATOM 3727 C CA . ASN B 1 162 ? 8.339 118.594 42.269 1.00 23.50 212 ASN B CA 1
ATOM 3728 C C . ASN B 1 162 ? 9.128 119.858 41.936 1.00 23.83 212 ASN B C 1
ATOM 3729 O O . ASN B 1 162 ? 8.704 120.964 42.270 1.00 25.03 212 ASN B O 1
ATOM 3734 N N . SER B 1 163 ? 10.268 119.701 41.271 1.00 24.27 213 SER B N 1
ATOM 3735 C CA . SER B 1 163 ? 11.133 120.839 40.973 1.00 24.41 213 SER B CA 1
ATOM 3736 C C . SER B 1 163 ? 10.568 121.734 39.872 1.00 22.11 213 SER B C 1
ATOM 3737 O O . SER B 1 163 ? 10.456 121.319 38.721 1.00 23.21 213 SER B O 1
ATOM 3740 N N . ALA B 1 164 ? 10.230 122.967 40.236 1.00 20.87 214 ALA B N 1
ATOM 3741 C CA . ALA B 1 164 ? 9.706 123.937 39.282 1.00 25.10 214 ALA B CA 1
ATOM 3742 C C . ALA B 1 164 ? 10.742 124.303 38.226 1.00 23.80 214 ALA B C 1
ATOM 3743 O O . ALA B 1 164 ? 10.407 124.481 37.056 1.00 20.83 214 ALA B O 1
ATOM 3745 N N . ARG B 1 165 ? 11.998 124.436 38.636 1.00 18.25 215 ARG B N 1
ATOM 3746 C CA . ARG B 1 165 ? 13.049 124.806 37.695 1.00 19.64 215 ARG B CA 1
ATOM 3747 C C . ARG B 1 165 ? 13.161 123.780 36.573 1.00 19.28 215 ARG B C 1
ATOM 3748 O O . ARG B 1 165 ? 13.335 124.142 35.409 1.00 23.19 215 ARG B O 1
ATOM 3756 N N . VAL B 1 166 ? 13.051 122.502 36.921 1.00 20.97 216 VAL B N 1
ATOM 3757 C CA . VAL B 1 166 ? 13.123 121.440 35.925 1.00 18.34 216 VAL B CA 1
ATOM 3758 C C . VAL B 1 166 ? 11.981 121.606 34.931 1.00 22.61 216 VAL B C 1
ATOM 3759 O O . VAL B 1 166 ? 12.167 121.411 33.735 1.00 27.03 216 VAL B O 1
ATOM 3763 N N . SER B 1 167 ? 10.805 121.976 35.431 1.00 22.15 217 SER B N 1
ATOM 3764 C CA . SER B 1 167 ? 9.636 122.148 34.568 1.00 23.67 217 SER B CA 1
ATOM 3765 C C . SER B 1 167 ? 9.843 123.322 33.620 1.00 22.72 217 SER B C 1
ATOM 3766 O O . SER B 1 167 ? 9.505 123.243 32.441 1.00 26.24 217 SER B O 1
ATOM 3769 N N . ILE B 1 168 ? 10.405 124.409 34.139 1.00 23.70 218 ILE B N 1
ATOM 3770 C CA . ILE B 1 168 ? 10.657 125.598 33.332 1.00 22.64 218 ILE B CA 1
ATOM 3771 C C . ILE B 1 168 ? 11.706 125.312 32.257 1.00 24.48 218 ILE B C 1
ATOM 3772 O O . ILE B 1 168 ? 11.541 125.700 31.101 1.00 24.89 218 ILE B O 1
ATOM 3777 N N . MET B 1 169 ? 12.777 124.622 32.633 1.00 25.27 219 MET B N 1
ATOM 3778 C CA . MET B 1 169 ? 13.836 124.300 31.682 1.00 28.60 219 MET B CA 1
ATOM 3779 C C . MET B 1 169 ? 13.386 123.268 30.651 1.00 27.84 219 MET B C 1
ATOM 3780 O O . MET B 1 169 ? 13.814 123.312 29.502 1.00 22.81 219 MET B O 1
ATOM 3785 N N . MET B 1 170 ? 12.538 122.331 31.055 1.00 24.99 220 MET B N 1
ATOM 3786 C CA . MET B 1 170 ? 11.962 121.403 30.092 1.00 28.31 220 MET B CA 1
ATOM 3787 C C . MET B 1 170 ? 11.122 122.192 29.097 1.00 28.77 220 MET B C 1
ATOM 3788 O O . MET B 1 170 ? 11.091 121.883 27.905 1.00 30.58 220 MET B O 1
ATOM 3793 N N . GLY B 1 171 ? 10.452 123.224 29.599 1.00 28.94 221 GLY B N 1
ATOM 3794 C CA . GLY B 1 171 ? 9.682 124.117 28.756 1.00 29.12 221 GLY B CA 1
ATOM 3795 C C . GLY B 1 171 ? 10.568 124.787 27.726 1.00 29.41 221 GLY B C 1
ATOM 3796 O O . GLY B 1 171 ? 10.214 124.861 26.551 1.00 30.25 221 GLY B O 1
ATOM 3797 N N . ARG B 1 172 ? 11.725 125.270 28.169 1.00 28.09 222 ARG B N 1
ATOM 3798 C CA . ARG B 1 172 ? 12.689 125.909 27.279 1.00 30.00 222 ARG B CA 1
ATOM 3799 C C . ARG B 1 172 ? 13.142 124.966 26.171 1.00 25.93 222 ARG B C 1
ATOM 3800 O O . ARG B 1 172 ? 13.153 125.340 25.004 1.00 36.21 222 ARG B O 1
ATOM 3805 N N . VAL B 1 173 ? 13.526 123.749 26.546 1.00 31.13 223 VAL B N 1
ATOM 3806 C CA . VAL B 1 173 ? 13.981 122.755 25.579 1.00 29.96 223 VAL B CA 1
ATOM 3807 C C . VAL B 1 173 ? 12.877 122.390 24.586 1.00 37.67 223 VAL B C 1
ATOM 3808 O O . VAL B 1 173 ? 13.135 122.258 23.390 1.00 34.53 223 VAL B O 1
ATOM 3812 N N . PHE B 1 174 ? 11.658 122.209 25.084 1.00 33.27 224 PHE B N 1
ATOM 3813 C CA . PHE B 1 174 ? 10.529 121.895 24.213 1.00 33.94 224 PHE B CA 1
ATOM 3814 C C . PHE B 1 174 ? 10.253 123.054 23.258 1.00 32.31 224 PHE B C 1
ATOM 3815 O O . PHE B 1 174 ? 9.931 122.843 22.090 1.00 35.37 224 PHE B O 1
ATOM 3823 N N . MET B 1 175 ? 10.383 124.278 23.755 1.00 34.96 225 MET B N 1
ATOM 3824 C CA . MET B 1 175 ? 10.210 125.456 22.916 1.00 36.88 225 MET B CA 1
ATOM 3825 C C . MET B 1 175 ? 11.337 125.570 21.889 1.00 45.72 225 MET B C 1
ATOM 3826 O O . MET B 1 175 ? 11.128 126.056 20.778 1.00 38.33 225 MET B O 1
ATOM 3831 N N . ALA B 1 176 ? 12.529 125.117 22.264 1.00 41.10 226 ALA B N 1
ATOM 3832 C CA . ALA B 1 176 ? 13.669 125.119 21.351 1.00 45.42 226 ALA B CA 1
ATOM 3833 C C . ALA B 1 176 ? 13.474 124.097 20.231 1.00 50.29 226 ALA B C 1
ATOM 3834 O O . ALA B 1 176 ? 13.931 124.303 19.109 1.00 48.70 226 ALA B O 1
ATOM 3836 N N . LYS B 1 177 ? 12.799 122.996 20.548 1.00 45.10 227 LYS B N 1
ATOM 3837 C CA . LYS B 1 177 ? 12.502 121.958 19.565 1.00 47.65 227 LYS B CA 1
ATOM 3838 C C . LYS B 1 177 ? 11.288 122.315 18.711 1.00 45.36 227 LYS B C 1
ATOM 3839 O O . LYS B 1 177 ? 10.996 121.641 17.722 1.00 51.85 227 LYS B O 1
ATOM 3845 N N . GLY B 1 178 ? 10.575 123.365 19.102 1.00 42.50 228 GLY B N 1
ATOM 3846 C CA . GLY B 1 178 ? 9.358 123.756 18.411 1.00 41.08 228 GLY B CA 1
ATOM 3847 C C . GLY B 1 178 ? 8.166 122.891 18.785 1.00 45.22 228 GLY B C 1
ATOM 3848 O O . GLY B 1 178 ? 7.172 122.844 18.058 1.00 42.37 228 GLY B O 1
ATOM 3849 N N . GLU B 1 179 ? 8.266 122.205 19.921 1.00 38.36 229 GLU B N 1
ATOM 3850 C CA . GLU B 1 179 ? 7.179 121.371 20.428 1.00 34.51 229 GLU B CA 1
ATOM 3851 C C . GLU B 1 179 ? 6.420 122.129 21.508 1.00 34.38 229 GLU B C 1
ATOM 3852 O O . GLU B 1 179 ? 6.613 121.894 22.702 1.00 34.90 229 GLU B O 1
ATOM 3858 N N . TYR B 1 180 ? 5.550 123.037 21.079 1.00 31.54 230 TYR B N 1
ATOM 3859 C CA . TYR B 1 180 ? 4.965 124.022 21.983 1.00 32.82 230 TYR B CA 1
ATOM 3860 C C . TYR B 1 180 ? 3.891 123.462 22.908 1.00 28.47 230 TYR B C 1
ATOM 3861 O O . TYR B 1 180 ? 3.714 123.962 24.012 1.00 27.71 230 TYR B O 1
ATOM 3870 N N . ALA B 1 181 ? 3.171 122.436 22.468 1.00 30.49 231 ALA B N 1
ATOM 3871 C CA . ALA B 1 181 ? 2.172 121.809 23.328 1.00 33.82 231 ALA B CA 1
ATOM 3872 C C . ALA B 1 181 ? 2.852 121.135 24.521 1.00 26.06 231 ALA B C 1
ATOM 3873 O O . ALA B 1 181 ? 2.362 121.207 25.647 1.00 26.63 231 ALA B O 1
ATOM 3875 N N . LYS B 1 182 ? 3.978 120.477 24.264 1.00 26.65 232 LYS B N 1
ATOM 3876 C CA . LYS B 1 182 ? 4.737 119.816 25.322 1.00 32.78 232 LYS B CA 1
ATOM 3877 C C . LYS B 1 182 ? 5.317 120.845 26.287 1.00 28.63 232 LYS B C 1
ATOM 3878 O O . LYS B 1 182 ? 5.420 120.592 27.487 1.00 25.96 232 LYS B O 1
ATOM 3884 N N . ALA B 1 183 ? 5.692 122.005 25.755 1.00 24.95 233 ALA B N 1
ATOM 3885 C CA . ALA B 1 183 ? 6.212 123.089 26.575 1.00 26.33 233 ALA B CA 1
ATOM 3886 C C . ALA B 1 183 ? 5.130 123.591 27.522 1.00 25.08 233 ALA B C 1
ATOM 3887 O O . ALA B 1 183 ? 5.399 123.862 28.686 1.00 24.20 233 ALA B O 1
ATOM 3889 N N . VAL B 1 184 ? 3.905 123.711 27.018 1.00 22.50 234 VAL B N 1
ATOM 3890 C CA . VAL B 1 184 ? 2.780 124.144 27.842 1.00 21.96 234 VAL B CA 1
ATOM 3891 C C . VAL B 1 184 ? 2.550 123.152 28.979 1.00 19.92 234 VAL B C 1
ATOM 3892 O O . VAL B 1 184 ? 2.437 123.545 30.138 1.00 25.62 234 VAL B O 1
ATOM 3896 N N . GLU B 1 185 ? 2.481 121.868 28.647 1.00 23.05 235 GLU B N 1
ATOM 3897 C CA . GLU B 1 185 ? 2.254 120.832 29.651 1.00 25.60 235 GLU B CA 1
ATOM 3898 C C . GLU B 1 185 ? 3.309 120.909 30.758 1.00 26.44 235 GLU B C 1
ATOM 3899 O O . GLU B 1 185 ? 2.994 120.790 31.938 1.00 23.55 235 GLU B O 1
ATOM 3905 N N . SER B 1 186 ? 4.559 121.125 30.370 1.00 24.68 236 SER B N 1
ATOM 3906 C CA . SER B 1 186 ? 5.647 121.208 31.339 1.00 26.22 236 SER B CA 1
ATOM 3907 C C . SER B 1 186 ? 5.531 122.480 32.189 1.00 21.64 236 SER B C 1
ATOM 3908 O O . SER B 1 186 ? 5.514 122.414 33.417 1.00 22.81 236 SER B O 1
ATOM 3911 N N . LEU B 1 187 ? 5.426 123.632 31.531 1.00 18.35 237 LEU B N 1
ATOM 3912 C CA . LEU B 1 187 ? 5.376 124.919 32.225 1.00 19.81 237 LEU B CA 1
ATOM 3913 C C . LEU B 1 187 ? 4.187 125.054 33.171 1.00 23.94 237 LEU B C 1
ATOM 3914 O O . LEU B 1 187 ? 4.272 125.735 34.197 1.00 20.85 237 LEU B O 1
ATOM 3919 N N . GLN B 1 188 ? 3.072 124.421 32.831 1.00 24.97 238 GLN B N 1
ATOM 3920 C CA . GLN B 1 188 ? 1.876 124.552 33.652 1.00 23.05 238 GLN B CA 1
ATOM 3921 C C . GLN B 1 188 ? 1.951 123.698 34.916 1.00 17.96 238 GLN B C 1
ATOM 3922 O O . GLN B 1 188 ? 1.131 123.859 35.815 1.00 22.52 238 GLN B O 1
ATOM 3928 N N . ARG B 1 189 ? 2.945 122.817 35.009 1.00 21.74 239 ARG B N 1
ATOM 3929 C CA . ARG B 1 189 ? 3.162 122.070 36.245 1.00 25.67 239 ARG B CA 1
ATOM 3930 C C . ARG B 1 189 ? 3.556 122.996 37.394 1.00 19.46 239 ARG B C 1
ATOM 3931 O O . ARG B 1 189 ? 3.431 122.627 38.560 1.00 26.57 239 ARG B O 1
ATOM 3939 N N . VAL B 1 190 ? 4.053 124.187 37.071 1.00 20.03 240 VAL B N 1
ATOM 3940 C CA . VAL B 1 190 ? 4.534 125.110 38.102 1.00 20.37 240 VAL B CA 1
ATOM 3941 C C . VAL B 1 190 ? 3.376 125.598 38.970 1.00 22.14 240 VAL B C 1
ATOM 3942 O O . VAL B 1 190 ? 3.577 125.964 40.123 1.00 20.42 240 VAL B O 1
ATOM 3946 N N . ILE B 1 191 ? 2.165 125.599 38.414 1.00 21.94 241 ILE B N 1
ATOM 3947 C CA . ILE B 1 191 ? 0.972 125.917 39.194 1.00 19.71 241 ILE B CA 1
ATOM 3948 C C . ILE B 1 191 ? 0.926 125.078 40.472 1.00 20.34 241 ILE B C 1
ATOM 3949 O O . ILE B 1 191 ? 0.591 125.580 41.535 1.00 24.99 241 ILE B O 1
ATOM 3954 N N . SER B 1 192 ? 1.255 123.798 40.358 1.00 20.53 242 SER B N 1
ATOM 3955 C CA . SER B 1 192 ? 1.200 122.902 41.505 1.00 19.52 242 SER B CA 1
ATOM 3956 C C . SER B 1 192 ? 2.565 122.768 42.189 1.00 25.95 242 SER B C 1
ATOM 3957 O O . SER B 1 192 ? 2.645 122.451 43.377 1.00 24.16 242 SER B O 1
ATOM 3960 N N . GLN B 1 193 ? 3.637 123.024 41.451 1.00 22.65 243 GLN B N 1
ATOM 3961 C CA . GLN B 1 193 ? 4.976 122.844 42.004 1.00 21.72 243 GLN B CA 1
ATOM 3962 C C . GLN B 1 193 ? 5.402 124.034 42.863 1.00 23.24 243 GLN B C 1
ATOM 3963 O O . GLN B 1 193 ? 5.931 123.848 43.960 1.00 24.14 243 GLN B O 1
ATOM 3969 N N . ASP B 1 194 ? 5.174 125.252 42.378 1.00 23.44 244 ASP B N 1
ATOM 3970 C CA . ASP B 1 194 ? 5.453 126.440 43.186 1.00 26.37 244 ASP B CA 1
ATOM 3971 C C . ASP B 1 194 ? 4.619 127.628 42.733 1.00 24.41 244 ASP B C 1
ATOM 3972 O O . ASP B 1 194 ? 4.92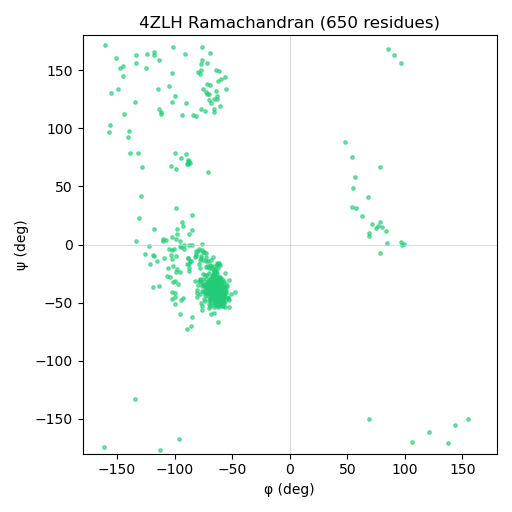6 128.267 41.727 1.00 21.28 244 ASP B O 1
ATOM 3977 N N . ARG B 1 195 ? 3.574 127.918 43.503 1.00 25.11 245 ARG B N 1
ATOM 3978 C CA . ARG B 1 195 ? 2.676 129.040 43.246 1.00 28.65 245 ARG B CA 1
ATOM 3979 C C . ARG B 1 195 ? 3.427 130.340 42.967 1.00 32.94 245 ARG B C 1
ATOM 3980 O O . ARG B 1 195 ? 3.043 131.114 42.089 1.00 25.22 245 ARG B O 1
ATOM 3988 N N . GLU B 1 196 ? 4.497 130.573 43.719 1.00 23.59 246 GLU B N 1
ATOM 3989 C CA . GLU B 1 196 ? 5.218 131.839 43.652 1.00 26.50 246 GLU B CA 1
ATOM 3990 C C . GLU B 1 196 ? 6.160 131.944 42.451 1.00 28.38 246 GLU B C 1
ATOM 3991 O O . GLU B 1 196 ? 6.782 132.987 42.248 1.00 27.79 246 GLU B O 1
ATOM 3997 N N . LEU B 1 197 ? 6.274 130.874 41.666 1.00 24.05 247 LEU B N 1
ATOM 3998 C CA . LEU B 1 197 ? 7.102 130.898 40.458 1.00 21.72 247 LEU B CA 1
ATOM 3999 C C . LEU B 1 197 ? 6.258 130.852 39.181 1.00 20.20 247 LEU B C 1
ATOM 4000 O O . LEU B 1 197 ? 6.797 130.815 38.078 1.00 22.56 247 LEU B O 1
ATOM 4005 N N . VAL B 1 198 ? 4.941 130.854 39.331 1.00 22.04 248 VAL B N 1
ATOM 4006 C CA . VAL B 1 198 ? 4.051 130.842 38.173 1.00 25.64 248 VAL B CA 1
ATOM 4007 C C . VAL B 1 198 ? 4.344 132.040 37.280 1.00 22.74 248 VAL B C 1
ATOM 4008 O O . VAL B 1 198 ? 4.403 131.905 36.058 1.00 25.37 248 VAL B O 1
ATOM 4012 N N A SER B 1 199 ? 4.543 133.201 37.902 0.42 26.40 249 SER B N 1
ATOM 4013 N N B SER B 1 199 ? 4.541 133.205 37.893 0.58 26.36 249 SER B N 1
ATOM 4014 C CA A SER B 1 199 ? 4.809 134.441 37.177 0.42 30.23 249 SER B CA 1
ATOM 4015 C CA B SER B 1 199 ? 4.795 134.434 37.144 0.58 30.26 249 SER B CA 1
ATOM 4016 C C A SER B 1 199 ? 5.987 134.295 36.220 0.42 29.08 249 SER B C 1
ATOM 4017 C C B SER B 1 199 ? 5.989 134.292 36.209 0.58 29.08 249 SER B C 1
ATOM 4018 O O A SER B 1 199 ? 6.022 134.928 35.166 0.42 30.75 249 SER B O 1
ATOM 4019 O O B SER B 1 199 ? 6.038 134.925 35.156 0.58 30.79 249 SER B O 1
ATOM 4024 N N . GLU B 1 200 ? 6.944 133.452 36.589 1.00 28.43 250 GLU B N 1
ATOM 4025 C CA . GLU B 1 200 ? 8.137 133.247 35.775 1.00 25.50 250 GLU B CA 1
ATOM 4026 C C . GLU B 1 200 ? 7.849 132.450 34.502 1.00 25.38 250 GLU B C 1
ATOM 4027 O O . GLU B 1 200 ? 8.709 132.357 33.628 1.00 26.86 250 GLU B O 1
ATOM 4033 N N . THR B 1 201 ? 6.646 131.883 34.395 1.00 27.87 251 THR B N 1
ATOM 4034 C CA . THR B 1 201 ? 6.285 131.063 33.238 1.00 22.98 251 THR B CA 1
ATOM 4035 C C . THR B 1 201 ? 5.393 131.800 32.239 1.00 26.71 251 THR B C 1
ATOM 4036 O O . THR B 1 201 ? 5.192 131.327 31.120 1.00 22.64 251 THR B O 1
ATOM 4040 N N . LEU B 1 202 ? 4.860 132.950 32.637 1.00 28.81 252 LEU B N 1
ATOM 4041 C CA . LEU B 1 202 ? 3.830 133.622 31.848 1.00 26.70 252 LEU B CA 1
ATOM 4042 C C . LEU B 1 202 ? 4.307 134.039 30.458 1.00 32.73 252 LEU B C 1
ATOM 4043 O O . LEU B 1 202 ? 3.602 133.816 29.471 1.00 28.32 252 LEU B O 1
ATOM 4048 N N . GLU B 1 203 ? 5.495 134.627 30.363 1.00 30.00 253 GLU B N 1
ATOM 4049 C CA . GLU B 1 203 ? 5.995 135.076 29.065 1.00 36.61 253 GLU B CA 1
ATOM 4050 C C . GLU B 1 203 ? 6.221 133.896 28.118 1.00 34.42 253 GLU B C 1
ATOM 4051 O O . GLU B 1 203 ? 5.892 133.972 26.935 1.00 31.33 253 GLU B O 1
ATOM 4057 N N . MET B 1 204 ? 6.773 132.804 28.635 1.00 27.64 254 MET B N 1
ATOM 4058 C CA . MET B 1 204 ? 6.992 131.614 27.817 1.00 25.66 254 MET B CA 1
ATOM 4059 C C . MET B 1 204 ? 5.670 130.996 27.368 1.00 30.80 254 MET B C 1
ATOM 4060 O O . MET B 1 204 ? 5.527 130.589 26.218 1.00 28.01 254 MET B O 1
ATOM 4065 N N . LEU B 1 205 ? 4.706 130.926 28.278 1.00 27.76 255 LEU B N 1
ATOM 4066 C CA . LEU B 1 205 ? 3.402 130.363 27.956 1.00 26.24 255 LEU B CA 1
ATOM 4067 C C . LEU B 1 205 ? 2.675 131.220 26.926 1.00 29.78 255 LEU B C 1
ATOM 4068 O O . LEU B 1 205 ? 2.035 130.696 26.016 1.00 33.35 255 LEU B O 1
ATOM 4073 N N . GLN B 1 206 ? 2.773 132.535 27.080 1.00 25.51 256 GLN B N 1
ATOM 4074 C CA . GLN B 1 206 ? 2.211 133.463 26.106 1.00 33.00 256 GLN B CA 1
ATOM 4075 C C . GLN B 1 206 ? 2.725 133.142 24.707 1.00 31.77 256 GLN B C 1
ATOM 4076 O O . GLN B 1 206 ? 1.954 133.094 23.751 1.00 30.58 256 GLN B O 1
ATOM 4082 N N . THR B 1 207 ? 4.030 132.913 24.603 1.00 31.56 257 THR B N 1
ATOM 4083 C CA . THR B 1 207 ? 4.654 132.556 23.335 1.00 31.82 257 THR B CA 1
ATOM 4084 C C . THR B 1 207 ? 4.146 131.214 22.815 1.00 34.23 257 THR B C 1
ATOM 4085 O O . THR B 1 207 ? 3.891 131.063 21.619 1.00 40.01 257 THR B O 1
ATOM 4089 N N . CYS B 1 208 ? 4.011 130.241 23.712 1.00 30.20 258 CYS B N 1
ATOM 4090 C CA . CYS B 1 208 ? 3.552 128.907 23.331 1.00 30.45 258 CYS B CA 1
ATOM 4091 C C . CYS B 1 208 ? 2.147 128.960 22.761 1.00 31.39 258 CYS B C 1
ATOM 4092 O O . CYS B 1 208 ? 1.875 128.406 21.700 1.00 32.91 258 CYS B O 1
ATOM 4095 N N . TYR B 1 209 ? 1.256 129.626 23.484 1.00 29.27 259 TYR B N 1
ATOM 4096 C CA . TYR B 1 209 ? -0.141 129.689 23.100 1.00 36.02 259 TYR B CA 1
ATOM 4097 C C . TYR B 1 209 ? -0.332 130.463 21.796 1.00 41.54 259 TYR B C 1
ATOM 4098 O O . TYR B 1 209 ? -1.269 130.195 21.052 1.00 37.88 259 TYR B O 1
ATOM 4107 N N . GLN B 1 210 ? 0.557 131.417 21.525 1.00 41.75 260 GLN B N 1
ATOM 4108 C CA . GLN B 1 210 ? 0.535 132.141 20.256 1.00 38.83 260 GLN B CA 1
ATOM 4109 C C . GLN B 1 210 ? 0.842 131.188 19.112 1.00 43.12 260 GLN B C 1
ATOM 4110 O O . GLN B 1 210 ? 0.132 131.154 18.109 1.00 41.16 260 GLN B O 1
ATOM 4116 N N . GLN B 1 211 ? 1.916 130.423 19.270 1.00 33.96 261 GLN B N 1
ATOM 4117 C CA . GLN B 1 211 ? 2.327 129.461 18.259 1.00 40.67 261 GLN B CA 1
ATOM 4118 C C . GLN B 1 211 ? 1.278 128.370 18.055 1.00 36.44 261 GLN B C 1
ATOM 4119 O O . GLN B 1 211 ? 1.152 127.817 16.963 1.00 33.32 261 GLN B O 1
ATOM 4125 N N . LEU B 1 212 ? 0.526 128.070 19.109 1.00 35.90 262 LEU B N 1
ATOM 4126 C CA . LEU B 1 212 ? -0.486 127.021 19.058 1.00 34.25 262 LEU B CA 1
ATOM 4127 C C . LEU B 1 212 ? -1.821 127.569 18.560 1.00 38.87 262 LEU B C 1
ATOM 4128 O O . LEU B 1 212 ? -2.699 126.811 18.156 1.00 36.63 262 LEU B O 1
ATOM 4133 N N . GLY B 1 213 ? -1.966 128.889 18.590 1.00 37.02 263 GLY B N 1
ATOM 4134 C CA . GLY B 1 213 ? -3.187 129.530 18.142 1.00 45.10 263 GLY B CA 1
ATOM 4135 C C . GLY B 1 213 ? -4.342 129.293 19.095 1.00 48.98 263 GLY B C 1
ATOM 4136 O O . GLY B 1 213 ? -5.504 129.482 18.730 1.00 38.80 263 GLY B O 1
ATOM 4137 N N . LYS B 1 214 ? -4.020 128.880 20.318 1.00 37.83 264 LYS B N 1
ATOM 4138 C CA . LYS B 1 214 ? -5.032 128.588 21.329 1.00 41.01 264 LYS B CA 1
ATOM 4139 C C . LYS B 1 214 ? -5.199 129.765 22.282 1.00 42.89 264 LYS B C 1
ATOM 4140 O O . LYS B 1 214 ? -4.910 129.661 23.475 1.00 45.82 264 LYS B O 1
ATOM 4144 N N . THR B 1 215 ? -5.680 130.881 21.748 1.00 38.55 265 THR B N 1
ATOM 4145 C CA . THR B 1 215 ? -5.787 132.118 22.514 1.00 45.62 265 THR B CA 1
ATOM 4146 C C . THR B 1 215 ? -6.848 132.033 23.611 1.00 56.25 265 THR B C 1
ATOM 4147 O O . THR B 1 215 ? -6.829 132.810 24.567 1.00 51.30 265 THR B O 1
ATOM 4151 N N . ALA B 1 216 ? -7.773 131.091 23.470 1.00 57.90 266 ALA B N 1
ATOM 4152 C CA . ALA B 1 216 ? -8.834 130.917 24.454 1.00 49.51 266 ALA B CA 1
ATOM 4153 C C . ALA B 1 216 ? -8.325 130.131 25.656 1.00 47.72 266 ALA B C 1
ATOM 4154 O O . ALA B 1 216 ? -8.674 130.429 26.797 1.00 54.63 266 ALA B O 1
ATOM 4156 N N . GLU B 1 217 ? -7.496 129.126 25.396 1.00 40.62 267 GLU B N 1
ATOM 4157 C CA . GLU B 1 217 ? -6.899 128.337 26.466 1.00 45.70 267 GLU B CA 1
ATOM 4158 C C . GLU B 1 217 ? -5.867 129.159 27.242 1.00 53.92 267 GLU B C 1
ATOM 4159 O O . GLU B 1 217 ? -5.523 128.824 28.378 1.00 42.58 267 GLU B O 1
ATOM 4163 N N . TRP B 1 218 ? -5.377 130.231 26.622 1.00 41.81 268 TRP B N 1
ATOM 4164 C CA . TRP B 1 218 ? -4.402 131.119 27.252 1.00 41.27 268 TRP B CA 1
ATOM 4165 C C . TRP B 1 218 ? -5.079 131.978 28.313 1.00 40.00 268 TRP B C 1
ATOM 4166 O O . TRP B 1 218 ? -4.597 132.084 29.440 1.00 41.28 268 TRP B O 1
ATOM 4177 N N . ALA B 1 219 ? -6.203 132.584 27.949 1.00 35.76 269 ALA B N 1
ATOM 4178 C CA . ALA B 1 219 ? -7.007 133.331 28.905 1.00 39.44 269 ALA B CA 1
ATOM 4179 C C . ALA B 1 219 ? -7.477 132.415 30.034 1.00 51.67 269 ALA B C 1
ATOM 4180 O O . ALA B 1 219 ? -7.630 132.848 31.176 1.00 48.15 269 ALA B O 1
ATOM 4182 N N . GLU B 1 220 ? -7.700 131.145 29.705 1.00 46.11 270 GLU B N 1
ATOM 4183 C CA . GLU B 1 220 ? -8.145 130.167 30.689 1.00 46.63 270 GLU B CA 1
ATOM 4184 C C . GLU B 1 220 ? -7.055 129.902 31.718 1.00 38.96 270 GLU B C 1
ATOM 4185 O O . GLU B 1 220 ? -7.340 129.705 32.898 1.00 44.78 270 GLU B O 1
ATOM 4187 N N . PHE B 1 221 ? -5.807 129.892 31.265 1.00 35.51 271 PHE B N 1
ATOM 4188 C CA . PHE B 1 221 ? -4.683 129.671 32.163 1.00 42.48 271 PHE B CA 1
ATOM 4189 C C . PHE B 1 221 ? -4.473 130.880 33.061 1.00 40.77 271 PHE B C 1
ATOM 4190 O O . PHE B 1 221 ? -4.179 130.733 34.245 1.00 38.41 271 PHE B O 1
ATOM 4198 N N . LEU B 1 222 ? -4.619 132.073 32.494 1.00 40.76 272 LEU B N 1
ATOM 4199 C CA . LEU B 1 222 ? -4.423 133.298 33.257 1.00 43.41 272 LEU B CA 1
ATOM 4200 C C . LEU B 1 222 ? -5.464 133.392 34.363 1.00 47.68 272 LEU B C 1
ATOM 4201 O O . LEU B 1 222 ? -5.194 133.935 35.433 1.00 43.73 272 LEU B O 1
ATOM 4206 N N . GLN B 1 223 ? -6.649 132.847 34.111 1.00 44.27 273 GLN B N 1
ATOM 4207 C CA . GLN B 1 223 ? -7.701 132.829 35.122 1.00 50.28 273 GLN B CA 1
ATOM 4208 C C . GLN B 1 223 ? -7.286 131.916 36.271 1.00 42.03 273 GLN B C 1
ATOM 4209 O O . GLN B 1 223 ? -7.458 132.258 37.441 1.00 44.50 273 GLN B O 1
ATOM 4215 N N . ARG B 1 224 ? -6.738 130.754 35.923 1.00 42.80 274 ARG B N 1
ATOM 4216 C CA . ARG B 1 224 ? -6.194 129.827 36.910 1.00 46.23 274 ARG B CA 1
ATOM 4217 C C . ARG B 1 224 ? -5.112 130.506 37.748 1.00 48.52 274 ARG B C 1
ATOM 4218 O O . ARG B 1 224 ? -5.068 130.355 38.969 1.00 46.25 274 ARG B O 1
ATOM 4226 N N . ALA B 1 225 ? -4.241 131.254 37.076 1.00 45.04 275 ALA B N 1
ATOM 4227 C CA . ALA B 1 225 ? -3.123 131.921 37.736 1.00 39.95 275 ALA B CA 1
ATOM 4228 C C . ALA B 1 225 ? -3.608 133.046 38.647 1.00 42.93 275 ALA B C 1
ATOM 4229 O O . ALA B 1 225 ? -3.065 133.252 39.734 1.00 35.66 275 ALA B O 1
ATOM 4231 N N . VAL B 1 226 ? -4.626 133.776 38.199 1.00 36.87 276 VAL B N 1
ATOM 4232 C CA . VAL B 1 226 ? -5.209 134.844 39.003 1.00 40.62 276 VAL B CA 1
ATOM 4233 C C . VAL B 1 226 ? -5.975 134.251 40.183 1.00 49.61 276 VAL B C 1
ATOM 4234 O O . VAL B 1 226 ? -5.991 134.824 41.271 1.00 50.27 276 VAL B O 1
ATOM 4238 N N . GLU B 1 227 ? -6.612 133.105 39.959 1.00 45.49 277 GLU B N 1
ATOM 4239 C CA . GLU B 1 227 ? -7.366 132.435 41.013 1.00 46.44 277 GLU B CA 1
ATOM 4240 C C . GLU B 1 227 ? -6.422 131.962 42.111 1.00 40.44 277 GLU B C 1
ATOM 4241 O O . GLU B 1 227 ? -6.732 132.055 43.297 1.00 46.30 277 GLU B O 1
ATOM 4243 N N . GLU B 1 228 ? -5.261 131.461 41.702 1.00 37.24 278 GLU B N 1
ATOM 4244 C CA . GLU B 1 228 ? -4.255 130.977 42.637 1.00 42.50 278 GLU B CA 1
ATOM 4245 C C . GLU B 1 228 ? -3.516 132.137 43.310 1.00 42.48 278 GLU B C 1
ATOM 4246 O O . GLU B 1 228 ? -2.699 131.920 44.204 1.00 41.19 278 GLU B O 1
ATOM 4252 N N . ASN B 1 229 ? -3.814 133.362 42.882 1.00 39.61 279 ASN B N 1
ATOM 4253 C CA . ASN B 1 229 ? -3.112 134.553 43.364 1.00 50.24 279 ASN B CA 1
ATOM 4254 C C . ASN B 1 229 ? -1.599 134.425 43.183 1.00 50.95 279 ASN B C 1
ATOM 4255 O O . ASN B 1 229 ? -0.866 134.194 44.148 1.00 45.58 279 ASN B O 1
ATOM 4260 N N . THR B 1 230 ? -1.138 134.581 41.944 1.00 42.38 280 THR B N 1
ATOM 4261 C CA . THR B 1 230 ? 0.270 134.367 41.616 1.00 44.18 280 THR B CA 1
ATOM 4262 C C . THR B 1 230 ? 1.039 135.669 41.396 1.00 46.08 280 THR B C 1
ATOM 4263 O O . THR B 1 230 ? 2.252 135.641 41.184 1.00 42.37 280 THR B O 1
ATOM 4267 N N . GLY B 1 231 ? 0.338 136.799 41.442 1.00 42.29 281 GLY B N 1
ATOM 4268 C CA . GLY B 1 231 ? 0.981 138.097 41.314 1.00 54.09 281 GLY B CA 1
ATOM 4269 C C . GLY B 1 231 ? 0.226 139.067 40.426 1.00 53.93 281 GLY B C 1
ATOM 4270 O O . GLY B 1 231 ? -0.907 138.805 40.021 1.00 46.18 281 GLY B O 1
ATOM 4271 N N . ALA B 1 232 ? 0.864 140.195 40.124 1.00 46.56 282 ALA B N 1
ATOM 4272 C CA . ALA B 1 232 ? 0.239 141.246 39.328 1.00 40.73 282 ALA B CA 1
ATOM 4273 C C . ALA B 1 232 ? 0.475 141.040 37.835 1.00 34.10 282 ALA B C 1
ATOM 4274 O O . ALA B 1 232 ? -0.211 141.638 37.009 1.00 36.89 282 ALA B O 1
ATOM 4276 N N . ASP B 1 233 ? 1.446 140.199 37.489 1.00 29.71 283 ASP B N 1
ATOM 4277 C CA . ASP B 1 233 ? 1.771 139.959 36.088 1.00 34.14 283 ASP B CA 1
ATOM 4278 C C . ASP B 1 233 ? 0.586 139.350 35.349 1.00 34.92 283 ASP B C 1
ATOM 4279 O O . ASP B 1 233 ? 0.227 139.798 34.262 1.00 29.12 283 ASP B O 1
ATOM 4284 N N . ALA B 1 234 ? -0.015 138.328 35.950 1.00 32.72 284 ALA B N 1
ATOM 4285 C CA . ALA B 1 234 ? -1.146 137.641 35.341 1.00 35.51 284 ALA B CA 1
ATOM 4286 C C . ALA B 1 234 ? -2.356 138.565 35.257 1.00 32.06 284 ALA B C 1
ATOM 4287 O O . ALA B 1 234 ? -3.105 138.531 34.285 1.00 32.94 284 ALA B O 1
ATOM 4289 N N . GLU B 1 235 ? -2.535 139.393 36.280 1.00 38.61 285 GLU B N 1
ATOM 4290 C CA . GLU B 1 235 ? -3.634 140.352 36.318 1.00 35.07 285 GLU B CA 1
ATOM 4291 C C . GLU B 1 235 ? -3.514 141.383 35.200 1.00 37.32 285 GLU B C 1
ATOM 4292 O O . GLU B 1 235 ? -4.506 141.748 34.566 1.00 40.98 285 GLU B O 1
ATOM 4298 N N . LEU B 1 236 ? -2.293 141.849 34.964 1.00 29.97 286 LEU B N 1
ATOM 4299 C CA . LEU B 1 236 ? -2.031 142.839 33.925 1.00 30.99 286 LEU B CA 1
ATOM 4300 C C . LEU B 1 236 ? -2.158 142.235 32.532 1.00 32.28 286 LEU B C 1
ATOM 4301 O O . LEU B 1 236 ? -2.639 142.889 31.607 1.00 35.54 286 LEU B O 1
ATOM 4306 N N 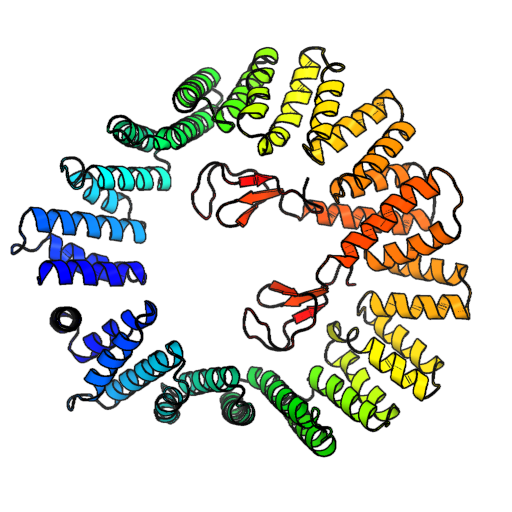. MET B 1 237 ? -1.714 140.991 32.381 1.00 33.59 287 MET B N 1
ATOM 4307 C CA . MET B 1 237 ? -1.819 140.302 31.101 1.00 27.45 287 MET B CA 1
ATOM 4308 C C . MET B 1 237 ? -3.284 140.044 30.776 1.00 35.70 287 MET B C 1
ATOM 4309 O O . MET B 1 237 ? -3.730 140.259 29.648 1.00 31.03 287 MET B O 1
ATOM 4314 N N . LEU B 1 238 ? -4.032 139.594 31.777 1.00 34.69 288 LEU B N 1
ATOM 4315 C CA . LEU B 1 238 ? -5.446 139.312 31.592 1.00 40.68 288 LEU B CA 1
ATOM 4316 C C . LEU B 1 238 ? -6.214 140.605 31.330 1.00 38.04 288 LEU B C 1
ATOM 4317 O O . LEU B 1 238 ? -7.189 140.616 30.579 1.00 41.48 288 LEU B O 1
ATOM 4322 N N . ALA B 1 239 ? -5.757 141.697 31.936 1.00 37.79 289 ALA B N 1
ATOM 4323 C CA . ALA B 1 239 ? -6.384 143.001 31.739 1.00 36.27 289 ALA B CA 1
ATOM 4324 C C . ALA B 1 239 ? -6.313 143.439 30.278 1.00 43.54 289 ALA B C 1
ATOM 4325 O O . ALA B 1 239 ? -7.281 143.972 29.736 1.00 43.76 289 ALA B O 1
ATOM 4327 N N . ASP B 1 240 ? -5.165 143.220 29.645 1.00 36.67 290 ASP B N 1
ATOM 4328 C CA . ASP B 1 240 ? -4.994 143.576 28.240 1.00 39.35 290 ASP B CA 1
ATOM 4329 C C . ASP B 1 240 ? -5.905 142.739 27.349 1.00 35.95 290 ASP B C 1
ATOM 4330 O O . ASP B 1 240 ? -6.422 143.229 26.346 1.00 37.59 290 ASP B O 1
ATOM 4335 N N . ILE B 1 241 ? -6.100 141.479 27.724 1.00 35.88 291 ILE B N 1
ATOM 4336 C CA . ILE B 1 241 ? -6.986 140.588 26.984 1.00 38.09 291 ILE B CA 1
ATOM 4337 C C . ILE B 1 241 ? -8.436 141.059 27.093 1.00 45.08 291 ILE B C 1
ATOM 4338 O O . ILE B 1 241 ? -9.191 140.996 26.124 1.00 42.75 291 ILE B O 1
ATOM 4343 N N . ILE B 1 242 ? -8.820 141.532 28.275 1.00 44.52 292 ILE B N 1
ATOM 4344 C CA . ILE B 1 242 ? -10.175 142.025 28.495 1.00 42.78 292 ILE B CA 1
ATOM 4345 C C . ILE B 1 242 ? -10.426 143.309 27.710 1.00 49.85 292 ILE B C 1
ATOM 4346 O O . ILE B 1 242 ? -11.498 143.487 27.134 1.00 49.12 292 ILE B O 1
ATOM 4351 N N . GLU B 1 243 ? -9.442 144.204 27.691 1.00 39.40 293 GLU B N 1
ATOM 4352 C CA . GLU B 1 243 ? -9.588 145.472 26.986 1.00 45.93 293 GLU B CA 1
ATOM 4353 C C . GLU B 1 243 ? -9.789 145.263 25.487 1.00 55.26 293 GLU B C 1
ATOM 4354 O O . GLU B 1 243 ? -10.609 145.938 24.864 1.00 53.19 293 GLU B O 1
ATOM 4360 N N . ALA B 1 244 ? -9.040 144.327 24.912 1.00 46.82 294 ALA B N 1
ATOM 4361 C CA . ALA B 1 244 ? -9.108 144.077 23.476 1.00 49.14 294 ALA B CA 1
ATOM 4362 C C . ALA B 1 244 ? -10.340 143.252 23.114 1.00 45.26 294 ALA B C 1
ATOM 4363 O O . ALA B 1 244 ? -10.782 143.252 21.966 1.00 50.27 294 ALA B O 1
ATOM 4365 N N . ARG B 1 245 ? -10.884 142.555 24.106 1.00 41.52 295 ARG B N 1
ATOM 4366 C CA . ARG B 1 245 ? -11.998 141.636 23.906 1.00 46.94 295 ARG B CA 1
ATOM 4367 C C . ARG B 1 245 ? -13.330 142.267 24.306 1.00 49.32 295 ARG B C 1
ATOM 4368 O O . ARG B 1 245 ? -14.369 141.959 23.722 1.00 50.48 295 ARG B O 1
ATOM 4376 N N . ASP B 1 246 ? -13.288 143.156 25.296 1.00 44.72 296 ASP B N 1
ATOM 4377 C CA . ASP B 1 246 ? -14.500 143.707 25.900 1.00 50.51 296 ASP B CA 1
ATOM 4378 C C . ASP B 1 246 ? -14.457 145.227 26.068 1.00 50.11 296 ASP B C 1
ATOM 4379 O O . ASP B 1 246 ? -15.380 145.820 26.626 1.00 52.86 296 ASP B O 1
ATOM 4384 N N . GLY B 1 247 ? -13.384 145.853 25.593 1.00 49.78 297 GLY B N 1
ATOM 4385 C CA . GLY B 1 247 ? -13.277 147.301 25.605 1.00 41.55 297 GLY B CA 1
ATOM 4386 C C . GLY B 1 247 ? -12.633 147.866 26.857 1.00 48.43 297 GLY B C 1
ATOM 4387 O O . GLY B 1 247 ? -12.540 147.192 27.883 1.00 56.29 297 GLY B O 1
ATOM 4388 N N . SER B 1 248 ? -12.201 149.121 26.764 1.00 52.23 298 SER B N 1
ATOM 4389 C CA . SER B 1 248 ? -11.464 149.785 27.835 1.00 54.62 298 SER B CA 1
ATOM 4390 C C . SER B 1 248 ? -12.255 149.869 29.136 1.00 61.73 298 SER B C 1
ATOM 4391 O O . SER B 1 248 ? -11.701 149.671 30.217 1.00 63.13 298 SER B O 1
ATOM 4394 N N . GLU B 1 249 ? -13.545 150.174 29.029 1.00 50.67 299 GLU B N 1
ATOM 4395 C CA . GLU B 1 249 ? -14.403 150.286 30.204 1.00 57.26 299 GLU B CA 1
ATOM 4396 C C . GLU B 1 249 ? -14.430 148.975 30.984 1.00 51.75 299 GLU B C 1
ATOM 4397 O O . GLU B 1 249 ? -14.326 148.967 32.210 1.00 54.33 299 GLU B O 1
ATOM 4399 N N . ALA B 1 250 ? -14.566 147.869 30.260 1.00 50.04 300 ALA B N 1
ATOM 4400 C CA . ALA B 1 250 ? -14.622 146.547 30.874 1.00 47.46 300 ALA B CA 1
ATOM 4401 C C . ALA B 1 250 ? -13.296 146.180 31.544 1.00 52.31 300 ALA B C 1
ATOM 4402 O O . ALA B 1 250 ? -13.265 145.374 32.472 1.00 47.16 300 ALA B O 1
ATOM 4404 N N . ALA B 1 251 ? -12.205 146.771 31.068 1.00 56.45 301 ALA B N 1
ATOM 4405 C CA . ALA B 1 251 ? -10.883 146.492 31.618 1.00 54.51 301 ALA B CA 1
ATOM 4406 C C . ALA B 1 251 ? -10.663 147.290 32.896 1.00 59.25 301 ALA B C 1
ATOM 4407 O O . ALA B 1 251 ? -10.120 146.778 33.875 1.00 60.89 301 ALA B O 1
ATOM 4409 N N . GLN B 1 252 ? -11.094 148.546 32.877 1.00 58.73 302 GLN B N 1
ATOM 4410 C CA . GLN B 1 252 ? -10.964 149.422 34.035 1.00 63.51 302 GLN B CA 1
ATOM 4411 C C . GLN B 1 252 ? -11.750 148.879 35.227 1.00 62.45 302 GLN B C 1
ATOM 4412 O O . GLN B 1 252 ? -11.371 149.092 36.379 1.00 60.06 302 GLN B O 1
ATOM 4418 N N . VAL B 1 253 ? -12.841 148.174 34.943 1.00 58.83 303 VAL B N 1
ATOM 4419 C CA . VAL B 1 253 ? -13.665 147.580 35.991 1.00 58.79 303 VAL B CA 1
ATOM 4420 C C . VAL B 1 253 ? -12.983 146.354 36.585 1.00 57.97 303 VAL B C 1
ATOM 4421 O O . VAL B 1 253 ? -13.036 146.129 37.794 1.00 59.24 303 VAL B O 1
ATOM 4423 N N . TYR B 1 254 ? -12.350 145.561 35.727 1.00 54.07 304 TYR B N 1
ATOM 4424 C CA . TYR B 1 254 ? -11.607 144.387 36.170 1.00 54.69 304 TYR B CA 1
ATOM 4425 C C . TYR B 1 254 ? -10.422 144.798 37.038 1.00 50.92 304 TYR B C 1
ATOM 4426 O O . TYR B 1 254 ? -10.194 144.230 38.104 1.00 56.25 304 TYR B O 1
ATOM 4435 N N . ILE B 1 255 ? -9.675 145.792 36.573 1.00 48.42 305 ILE B N 1
ATOM 4436 C CA . ILE B 1 255 ? -8.492 146.265 37.280 1.00 56.92 305 ILE B CA 1
ATOM 4437 C C . ILE B 1 255 ? -8.874 146.864 38.627 1.00 62.41 305 ILE B C 1
ATOM 4438 O O . ILE B 1 255 ? -8.215 146.609 39.633 1.00 60.73 305 ILE B O 1
ATOM 4443 N N . THR B 1 256 ? -9.939 147.659 38.640 1.00 63.28 306 THR B N 1
ATOM 4444 C CA . THR B 1 256 ? -10.454 148.226 39.880 1.00 58.57 306 THR B CA 1
ATOM 4445 C C . THR B 1 256 ? -10.833 147.100 40.836 1.00 60.12 306 THR B C 1
ATOM 4446 O O . THR B 1 256 ? -10.620 147.199 42.044 1.00 62.57 306 THR B O 1
ATOM 4450 N N . ARG B 1 257 ? -11.383 146.024 40.283 1.00 55.02 307 ARG B N 1
ATOM 4451 C CA . ARG B 1 257 ? -11.750 144.856 41.074 1.00 62.69 307 ARG B CA 1
ATOM 4452 C C . ARG B 1 257 ? -10.514 144.243 41.723 1.00 64.00 307 ARG B C 1
ATOM 4453 O O . ARG B 1 257 ? -10.468 144.059 42.939 1.00 63.81 307 ARG B O 1
ATOM 4458 N N . GLN B 1 258 ? -9.510 143.936 40.906 1.00 63.63 308 GLN B N 1
ATOM 4459 C CA . GLN B 1 258 ? -8.291 143.302 41.397 1.00 65.35 308 GLN B CA 1
ATOM 4460 C C . GLN B 1 258 ? -7.506 144.234 42.316 1.00 63.27 308 GLN B C 1
ATOM 4461 O O . GLN B 1 258 ? -6.795 143.778 43.210 1.00 60.45 308 GLN B O 1
ATOM 4467 N N . LEU B 1 259 ? -7.634 145.538 42.091 1.00 57.11 309 LEU B N 1
ATOM 4468 C CA . LEU B 1 259 ? -6.930 146.520 42.905 1.00 60.03 309 LEU B CA 1
ATOM 4469 C C . LEU B 1 259 ? -7.565 146.622 44.287 1.00 64.83 309 LEU B C 1
ATOM 4470 O O . LEU B 1 259 ? -6.876 146.832 45.285 1.00 67.08 309 LEU B O 1
ATOM 4475 N N . GLN B 1 260 ? -8.885 146.475 44.336 1.00 71.76 310 GLN B N 1
ATOM 4476 C CA . GLN B 1 260 ? -9.610 146.460 45.601 1.00 75.63 310 GLN B CA 1
ATOM 4477 C C . GLN B 1 260 ? -9.338 145.159 46.352 1.00 66.96 310 GLN B C 1
ATOM 4478 O O . GLN B 1 260 ? -9.418 145.109 47.580 1.00 65.60 310 GLN B O 1
ATOM 4482 N N . ARG B 1 261 ? -9.003 144.115 45.600 1.00 60.93 311 ARG B N 1
ATOM 4483 C CA . ARG B 1 261 ? -8.796 142.780 46.155 1.00 69.59 311 ARG B CA 1
ATOM 4484 C C . ARG B 1 261 ? -7.328 142.532 46.507 1.00 68.82 311 ARG B C 1
ATOM 4485 O O . ARG B 1 261 ? -7.017 142.026 47.586 1.00 60.23 311 ARG B O 1
ATOM 4493 N N . HIS B 1 262 ? -6.438 142.892 45.585 1.00 68.06 312 HIS B N 1
ATOM 4494 C CA . HIS B 1 262 ? -4.997 142.715 45.758 1.00 63.42 312 HIS B CA 1
ATOM 4495 C C . HIS B 1 262 ? -4.259 144.003 45.407 1.00 57.08 312 HIS B C 1
ATOM 4496 O O . HIS B 1 262 ? -3.711 144.122 44.312 1.00 53.88 312 HIS B O 1
ATOM 4503 N N . PRO B 1 263 ? -4.247 144.977 46.330 1.00 53.82 313 PRO B N 1
ATOM 4504 C CA . PRO B 1 263 ? -3.626 146.276 46.043 1.00 53.66 313 PRO B CA 1
ATOM 4505 C C . PRO B 1 263 ? -2.125 146.179 45.776 1.00 50.79 313 PRO B C 1
ATOM 4506 O O . PRO B 1 263 ? -1.387 145.630 46.592 1.00 53.11 313 PRO B O 1
ATOM 4510 N N . THR B 1 264 ? -1.694 146.702 44.632 1.00 44.78 314 THR B N 1
ATOM 4511 C CA . THR B 1 264 ? -0.280 146.758 44.276 1.00 47.71 314 THR B CA 1
ATOM 4512 C C . THR B 1 264 ? -0.012 148.011 43.450 1.00 43.95 314 THR B C 1
ATOM 4513 O O . THR B 1 264 ? -0.901 148.504 42.755 1.00 41.68 314 THR B O 1
ATOM 4517 N N . MET B 1 265 ? 1.213 148.522 43.529 1.00 41.88 315 MET B N 1
ATOM 4518 C CA . MET B 1 265 ? 1.588 149.738 42.814 1.00 37.59 315 MET B CA 1
ATOM 4519 C C . MET B 1 265 ? 1.499 149.564 41.298 1.00 38.03 315 MET B C 1
ATOM 4520 O O . MET B 1 265 ? 1.161 150.500 40.577 1.00 42.29 315 MET B O 1
ATOM 4525 N N . ARG B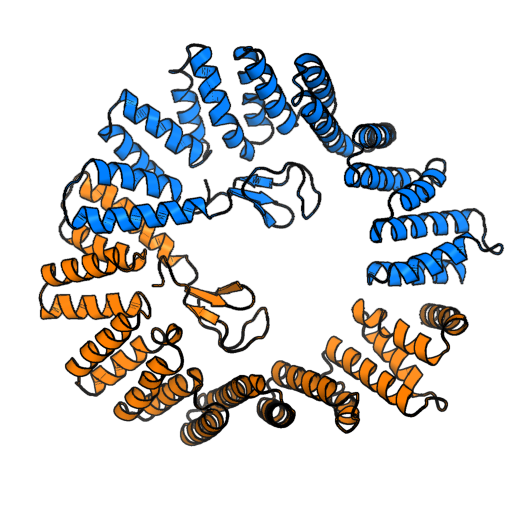 1 266 ? 1.808 148.366 40.818 1.00 37.82 316 ARG B N 1
ATOM 4526 C CA . ARG B 1 266 ? 1.841 148.107 39.386 1.00 36.81 316 ARG B CA 1
ATOM 4527 C C . ARG B 1 266 ? 0.434 148.141 38.802 1.00 33.37 316 ARG B C 1
ATOM 4528 O O . ARG B 1 266 ? 0.208 148.732 37.748 1.00 39.55 316 ARG B O 1
ATOM 4536 N N . VAL B 1 267 ? -0.507 147.513 39.499 1.00 34.60 317 VAL B N 1
ATOM 4537 C CA . VAL B 1 267 ? -1.897 147.493 39.062 1.00 43.82 317 VAL B CA 1
ATOM 4538 C C . VAL B 1 267 ? -2.503 148.883 39.203 1.00 43.37 317 VAL B C 1
ATOM 4539 O O . VAL B 1 267 ? -3.289 149.313 38.362 1.00 45.96 317 VAL B O 1
ATOM 4543 N N . PHE B 1 268 ? -2.132 149.582 40.271 1.00 46.19 318 PHE B N 1
ATOM 4544 C CA . PHE B 1 268 ? -2.569 150.958 40.459 1.00 44.33 318 PHE B CA 1
ATOM 4545 C C . PHE B 1 268 ? -2.066 151.823 39.313 1.00 42.43 318 PHE B C 1
ATOM 4546 O O . PHE B 1 268 ? -2.794 152.675 38.803 1.00 39.29 318 PHE B O 1
ATOM 4549 N N . HIS B 1 269 ? -0.820 151.599 38.908 1.00 39.17 319 HIS B N 1
ATOM 4550 C CA . HIS B 1 269 ? -0.237 152.346 37.800 1.00 43.51 319 HIS B CA 1
ATOM 4551 C C . HIS B 1 269 ? -1.023 152.090 36.519 1.00 47.20 319 HIS B C 1
ATOM 4552 O O . HIS B 1 269 ? -1.208 152.991 35.701 1.00 46.82 319 HIS B O 1
ATOM 4559 N N . LYS B 1 270 ? -1.486 150.856 36.354 1.00 42.35 320 LYS B N 1
ATOM 4560 C CA . LYS B 1 270 ? -2.269 150.482 35.183 1.00 48.06 320 LYS B CA 1
ATOM 4561 C C . LYS B 1 270 ? -3.619 151.186 35.218 1.00 51.43 320 LYS B C 1
ATOM 4562 O O . LYS B 1 270 ? -4.102 151.672 34.197 1.00 52.45 320 LYS B O 1
ATOM 4567 N N . LEU B 1 271 ? -4.222 151.244 36.400 1.00 49.37 321 LEU B N 1
ATOM 4568 C CA . LEU B 1 271 ? -5.509 151.906 36.567 1.00 54.47 321 LEU B CA 1
ATOM 4569 C C . LEU B 1 271 ? -5.393 153.394 36.255 1.00 57.75 321 LEU B C 1
ATOM 4570 O O . LEU B 1 271 ? -6.317 153.996 35.709 1.00 60.36 321 LEU B O 1
ATOM 4575 N N . MET B 1 272 ? -4.248 153.978 36.595 1.00 49.11 322 MET B N 1
ATOM 4576 C CA . MET B 1 272 ? -4.008 155.396 36.350 1.00 50.51 322 MET B CA 1
ATOM 4577 C C . MET B 1 272 ? -3.860 155.692 34.860 1.00 60.00 322 MET B C 1
ATOM 4578 O O . MET B 1 272 ? -4.263 156.758 34.395 1.00 65.15 322 MET B O 1
ATOM 4582 N N . ASP B 1 273 ? -3.283 154.751 34.117 1.00 59.66 323 ASP B N 1
ATOM 4583 C CA . ASP B 1 273 ? -3.102 154.918 32.676 1.00 64.74 323 ASP B CA 1
ATOM 4584 C C . ASP B 1 273 ? -4.436 155.173 31.982 1.00 68.12 323 ASP B C 1
ATOM 4585 O O . ASP B 1 273 ? -4.513 155.964 31.044 1.00 69.95 323 ASP B O 1
ATOM 4590 N N . TYR B 1 274 ? -5.484 154.502 32.449 1.00 68.40 324 TYR B N 1
ATOM 4591 C CA . TYR B 1 274 ? -6.809 154.653 31.858 1.00 75.13 324 TYR B CA 1
ATOM 4592 C C . TYR B 1 274 ? -7.376 156.043 32.122 1.00 83.81 324 TYR B C 1
ATOM 4593 O O . TYR B 1 274 ? -7.909 156.687 31.216 1.00 83.84 324 TYR B O 1
ATOM 4602 N N . HIS B 1 275 ? -7.259 156.500 33.364 1.00 79.06 325 HIS B N 1
ATOM 4603 C CA . HIS B 1 275 ? -7.722 157.831 33.736 1.00 80.95 325 HIS B CA 1
ATOM 4604 C C . HIS B 1 275 ? -6.976 158.900 32.944 1.00 83.82 325 HIS B C 1
ATOM 4605 O O . HIS B 1 275 ? -7.584 159.819 32.396 1.00 87.60 325 HIS B O 1
ATOM 4612 N N . LEU B 1 276 ? -5.654 158.770 32.886 1.00 75.15 326 LEU B N 1
ATOM 4613 C CA . LEU B 1 276 ? -4.821 159.719 32.160 1.00 79.68 326 LEU B CA 1
ATOM 4614 C C . LEU B 1 276 ? -5.083 159.644 30.659 1.00 91.70 326 LEU B C 1
ATOM 4615 O O . LEU B 1 276 ? -4.961 160.641 29.948 1.00 96.16 326 LEU B O 1
ATOM 4617 N N . ASN B 1 277 ? -5.445 158.457 30.181 1.00 87.49 327 ASN B N 1
ATOM 4618 C CA . ASN B 1 277 ? -5.747 158.263 28.767 1.00 84.29 327 ASN B CA 1
ATOM 4619 C C . ASN B 1 277 ? -7.079 158.896 28.371 1.00 91.21 327 ASN B C 1
ATOM 4620 O O . ASN B 1 277 ? -7.393 159.003 27.184 1.00 91.25 327 ASN B O 1
ATOM 4622 N N . GLU B 1 278 ? -7.854 159.313 29.370 1.00 88.17 328 GLU B N 1
ATOM 4623 C CA . GLU B 1 278 ? -9.167 159.913 29.146 1.00 88.96 328 GLU B CA 1
ATOM 4624 C C . GLU B 1 278 ? -9.232 161.346 29.670 1.00 94.51 328 GLU B C 1
ATOM 4625 O O . GLU B 1 278 ? -9.876 162.205 29.071 1.00 77.67 328 GLU B O 1
ATOM 4627 N N . ALA B 1 279 ? -8.559 161.595 30.790 1.00 98.64 329 ALA B N 1
ATOM 4628 C CA . ALA B 1 279 ? -8.605 162.897 31.449 1.00 99.83 329 ALA B CA 1
ATOM 4629 C C . ALA B 1 279 ? -8.057 164.016 30.566 1.00 101.06 329 ALA B C 1
ATOM 4630 O O . ALA B 1 279 ? -7.174 163.791 29.738 1.00 96.39 329 ALA B O 1
ATOM 4632 N N . GLU B 1 280 ? -8.589 165.221 30.748 1.00 94.99 330 GLU B N 1
ATOM 4633 C CA . GLU B 1 280 ? -8.120 166.386 30.006 1.00 91.63 330 GLU B CA 1
ATOM 4634 C C . GLU B 1 280 ? -7.427 167.379 30.940 1.00 98.33 330 GLU B C 1
ATOM 4635 O O . GLU B 1 280 ? -7.282 167.118 32.134 1.00 96.81 330 GLU B O 1
ATOM 4637 N N . GLU B 1 281 ? -7.005 168.514 30.387 1.00 97.44 331 GLU B N 1
ATOM 4638 C CA . GLU B 1 281 ? -6.233 169.507 31.133 1.00 93.91 331 GLU B CA 1
ATOM 4639 C C . GLU B 1 281 ? -6.950 169.990 32.395 1.00 100.61 331 GLU B C 1
ATOM 4640 O O . GLU B 1 281 ? -8.174 170.118 32.416 1.00 100.31 331 GLU B O 1
ATOM 4642 N N . GLY B 1 282 ? -6.175 170.256 33.445 1.00 95.92 332 GLY B N 1
ATOM 4643 C CA . GLY B 1 282 ? -6.723 170.705 34.714 1.00 84.51 332 GLY B CA 1
ATOM 4644 C C . GLY B 1 282 ? -5.967 170.137 35.901 1.00 99.76 332 GLY B C 1
ATOM 4645 O O . GLY B 1 282 ? -4.793 169.783 35.785 1.00 101.29 332 GLY B O 1
ATOM 4646 N N . ARG B 1 283 ? -6.635 170.050 37.048 1.00 97.06 333 ARG B N 1
ATOM 4647 C CA . ARG B 1 283 ? -6.025 169.461 38.235 1.00 94.82 333 ARG B CA 1
ATOM 4648 C C . ARG B 1 283 ? -5.836 167.960 38.038 1.00 100.30 333 ARG B C 1
ATOM 4649 O O . ARG B 1 283 ? -5.069 167.319 38.758 1.00 93.68 333 ARG B O 1
ATOM 4651 N N . ALA B 1 284 ? -6.542 167.407 37.057 1.00 97.70 334 ALA B N 1
ATOM 4652 C CA . ALA B 1 284 ? -6.399 166.000 36.709 1.00 88.49 334 ALA B CA 1
ATOM 4653 C C . ALA B 1 284 ? -5.025 165.743 36.103 1.00 93.09 334 ALA B C 1
ATOM 4654 O O . ALA B 1 284 ? -4.240 164.961 36.636 1.00 94.19 334 ALA B O 1
ATOM 4656 N N . LYS B 1 285 ? -4.736 166.417 34.994 1.00 89.89 335 LYS B N 1
ATOM 4657 C CA . LYS B 1 285 ? -3.451 166.270 34.318 1.00 90.72 335 LYS B CA 1
ATOM 4658 C C . LYS B 1 285 ? -2.290 166.687 35.219 1.00 95.32 335 LYS B C 1
ATOM 4659 O O . LYS B 1 285 ? -1.134 166.369 34.942 1.00 89.27 335 LYS B O 1
ATOM 4661 N N . GLU B 1 286 ? -2.603 167.396 36.299 1.00 91.52 336 GLU B N 1
ATOM 4662 C CA . GLU B 1 286 ? -1.586 167.837 37.245 1.00 88.10 336 GLU B CA 1
ATOM 4663 C C . GLU B 1 286 ? -1.290 166.767 38.295 1.00 80.16 336 GLU B C 1
ATOM 4664 O O . GLU B 1 286 ? -0.220 166.158 38.285 1.00 75.74 336 GLU B O 1
ATOM 4666 N N . SER B 1 287 ? -2.242 166.537 39.194 1.00 80.62 337 SER B N 1
ATOM 4667 C CA . SER B 1 287 ? -2.046 165.598 40.297 1.00 70.10 337 SER B CA 1
ATOM 4668 C C . SER B 1 287 ? -1.916 164.151 39.819 1.00 73.04 337 SER B C 1
ATOM 4669 O O . SER B 1 287 ? -1.034 163.421 40.275 1.00 75.20 337 SER B O 1
ATOM 4671 N N . LEU B 1 288 ? -2.792 163.741 38.905 1.00 72.65 338 LEU B N 1
ATOM 4672 C CA . LEU B 1 288 ? -2.781 162.372 38.394 1.00 71.03 338 LEU B CA 1
ATOM 4673 C C . LEU B 1 288 ? -1.474 162.046 37.677 1.00 68.03 338 LEU B C 1
ATOM 4674 O O . LEU B 1 288 ? -0.899 160.976 37.880 1.00 65.26 338 LEU B O 1
ATOM 4676 N N . MET B 1 289 ? -1.007 162.966 36.838 1.00 67.33 339 MET B N 1
ATOM 4677 C CA . MET B 1 289 ? 0.252 162.773 36.129 1.00 62.53 339 MET B CA 1
ATOM 4678 C C . MET B 1 289 ? 1.416 162.667 37.109 1.00 70.12 339 MET B C 1
ATOM 4679 O O . MET B 1 289 ? 2.257 161.776 36.991 1.00 67.42 339 MET B O 1
ATOM 4681 N N . VAL B 1 290 ? 1.457 163.577 38.078 1.00 70.99 340 VAL B N 1
ATOM 4682 C CA . VAL B 1 290 ? 2.526 163.588 39.070 1.00 66.47 340 VAL B CA 1
ATOM 4683 C C . VAL B 1 290 ? 2.542 162.283 39.855 1.00 56.00 340 VAL B C 1
ATOM 4684 O O . VAL B 1 290 ? 3.603 161.711 40.107 1.00 57.77 340 VAL B O 1
ATOM 4686 N N . LEU B 1 291 ? 1.357 161.811 40.227 1.00 55.88 341 LEU B N 1
ATOM 4687 C CA . LEU B 1 291 ? 1.230 160.567 40.971 1.00 59.21 341 LEU B CA 1
ATOM 4688 C C . LEU B 1 291 ? 1.682 159.385 40.118 1.00 62.40 341 LEU B C 1
ATOM 4689 O O . LEU B 1 291 ? 2.540 158.607 40.531 1.00 55.02 341 LEU B O 1
ATOM 4691 N N . ARG B 1 292 ? 1.104 159.268 38.923 1.00 65.29 342 ARG B N 1
ATOM 4692 C CA . ARG B 1 292 ? 1.411 158.170 38.006 1.00 58.03 342 ARG B CA 1
ATOM 4693 C C . ARG B 1 292 ? 2.906 158.027 37.746 1.00 58.65 342 ARG B C 1
ATOM 4694 O O . ARG B 1 292 ? 3.448 156.924 37.809 1.00 53.06 342 ARG B O 1
ATOM 4700 N N . ASP B 1 293 ? 3.568 159.141 37.453 1.00 53.77 343 ASP B N 1
ATOM 4701 C CA . ASP B 1 293 ? 4.991 159.119 37.135 1.00 61.55 343 ASP B CA 1
ATOM 4702 C C . ASP B 1 293 ? 5.823 158.693 38.338 1.00 54.13 343 ASP B C 1
ATOM 4703 O O . ASP B 1 293 ? 6.887 158.092 38.185 1.00 49.55 343 ASP B O 1
ATOM 4708 N N . MET B 1 294 ? 5.334 159.000 39.534 1.00 51.16 344 MET B N 1
ATOM 4709 C CA . MET B 1 294 ? 6.045 158.644 40.755 1.00 58.81 344 MET B CA 1
ATOM 4710 C C . MET B 1 294 ? 5.927 157.151 41.021 1.00 55.87 344 MET B C 1
ATOM 4711 O O . MET B 1 294 ? 6.904 156.498 41.392 1.00 53.52 344 MET B O 1
ATOM 4716 N N . VAL B 1 295 ? 4.721 156.622 40.843 1.00 54.89 345 VAL B N 1
ATOM 4717 C CA . VAL B 1 295 ? 4.490 155.189 40.949 1.00 52.68 345 VAL B CA 1
ATOM 4718 C C . VAL B 1 295 ? 5.379 154.467 39.947 1.00 51.08 345 VAL B C 1
ATOM 4719 O O . VAL B 1 295 ? 5.977 153.441 40.260 1.00 50.62 345 VAL B O 1
ATOM 4723 N N . GLY B 1 296 ? 5.472 155.025 38.744 1.00 46.10 346 GLY B N 1
ATOM 4724 C CA . GLY B 1 296 ? 6.284 154.448 37.691 1.00 48.43 346 GLY B CA 1
ATOM 4725 C C . GLY B 1 296 ? 7.747 154.360 38.073 1.00 55.71 346 GLY B C 1
ATOM 4726 O O . GLY B 1 296 ? 8.413 153.367 37.782 1.00 52.15 346 GLY B O 1
ATOM 4727 N N . GLU B 1 297 ? 8.250 155.400 38.729 1.00 47.78 347 GLU B N 1
ATOM 4728 C CA . GLU B 1 297 ? 9.644 155.423 39.156 1.00 56.96 347 GLU B CA 1
ATOM 4729 C C . GLU B 1 297 ? 9.869 154.450 40.309 1.00 55.10 347 GLU B C 1
ATOM 4730 O O . GLU B 1 297 ? 10.889 153.764 40.361 1.00 55.64 347 GLU B O 1
ATOM 4736 N N . LYS B 1 298 ? 8.912 154.396 41.229 1.00 47.24 348 LYS B N 1
ATOM 4737 C CA . LYS B 1 298 ? 8.983 153.475 42.357 1.00 55.26 348 LYS B CA 1
ATOM 4738 C C . LYS B 1 298 ? 9.009 152.021 41.879 1.00 66.36 348 LYS B C 1
ATOM 4739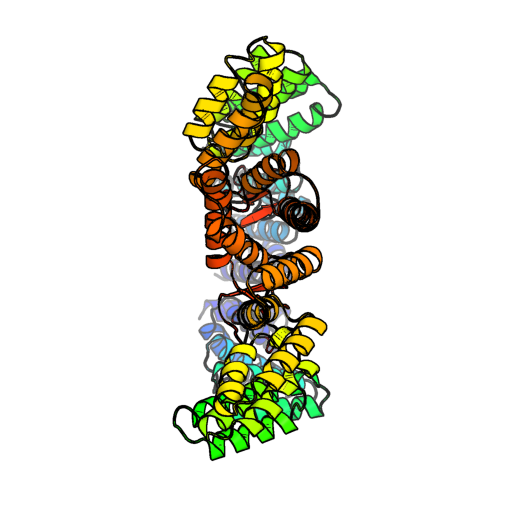 O O . LYS B 1 298 ? 9.799 151.212 42.366 1.00 63.20 348 LYS B O 1
ATOM 4745 N N . VAL B 1 299 ? 8.143 151.698 40.922 1.00 56.64 349 VAL B N 1
ATOM 4746 C CA . VAL B 1 299 ? 8.092 150.354 40.353 1.00 63.16 349 VAL B CA 1
ATOM 4747 C C . VAL B 1 299 ? 9.369 150.050 39.576 1.00 59.87 349 VAL B C 1
ATOM 4748 O O . VAL B 1 299 ? 9.904 148.944 39.650 1.00 65.05 349 VAL B O 1
ATOM 4752 N N . ARG B 1 300 ? 9.846 151.039 38.827 1.00 56.57 350 ARG B N 1
ATOM 4753 C CA . ARG B 1 300 ? 11.033 150.877 37.995 1.00 57.04 350 ARG B CA 1
ATOM 4754 C C . ARG B 1 300 ? 12.297 150.646 38.827 1.00 67.80 350 ARG B C 1
ATOM 4755 O O . ARG B 1 300 ? 13.272 150.071 38.338 1.00 57.83 350 ARG B O 1
ATOM 4763 N N . SER B 1 301 ? 12.270 151.085 40.084 1.00 59.50 351 SER B N 1
ATOM 4764 C CA . SER B 1 301 ? 13.454 151.053 40.941 1.00 65.53 351 SER B CA 1
ATOM 4765 C C . SER B 1 301 ? 13.435 149.888 41.929 1.00 64.02 351 SER B C 1
ATOM 4766 O O . SER B 1 301 ? 14.485 149.358 42.289 1.00 60.32 351 SER B O 1
ATOM 4769 N N . LYS B 1 302 ? 12.242 149.499 42.367 1.00 70.18 352 LYS B N 1
ATOM 4770 C CA . LYS B 1 302 ? 12.092 148.466 43.392 1.00 67.12 352 LYS B CA 1
ATOM 4771 C C . LYS B 1 302 ? 12.603 147.104 42.906 1.00 56.08 352 LYS B C 1
ATOM 4772 O O . LYS B 1 302 ? 12.267 146.678 41.801 1.00 51.71 352 LYS B O 1
ATOM 4776 N N . PRO B 1 303 ? 13.420 146.413 43.726 1.00 59.20 353 PRO B N 1
ATOM 4777 C CA . PRO B 1 303 ? 13.831 145.058 43.336 1.00 61.06 353 PRO B CA 1
ATOM 4778 C C . PRO B 1 303 ? 12.637 144.111 43.269 1.00 42.42 353 PRO B C 1
ATOM 4779 O O . PRO B 1 303 ? 11.677 144.297 44.014 1.00 43.29 353 PRO B O 1
ATOM 4783 N N . ARG B 1 304 ? 12.703 143.109 42.398 1.00 48.37 354 ARG B N 1
ATOM 4784 C CA . ARG B 1 304 ? 11.565 142.230 42.154 1.00 49.88 354 ARG B CA 1
ATOM 4785 C C . ARG B 1 304 ? 11.642 140.916 42.936 1.00 44.45 354 ARG B C 1
ATOM 4786 O O . ARG B 1 304 ? 10.618 140.270 43.161 1.00 38.94 354 ARG B O 1
ATOM 4788 N N . TYR B 1 305 ? 12.847 140.532 43.356 1.00 38.55 355 TYR B N 1
ATOM 4789 C CA . TYR B 1 305 ? 13.072 139.230 43.989 1.00 40.27 355 TYR B CA 1
ATOM 4790 C C . TYR B 1 305 ? 13.735 139.340 45.359 1.00 46.28 355 TYR B C 1
ATOM 4791 O O . TYR B 1 305 ? 14.480 140.284 45.627 1.00 41.21 355 TYR B O 1
ATOM 4800 N N . ARG B 1 306 ? 13.466 138.357 46.215 1.00 36.89 356 ARG B N 1
ATOM 4801 C CA . ARG B 1 306 ? 14.054 138.310 47.550 1.00 38.21 356 ARG B CA 1
ATOM 4802 C C . ARG B 1 306 ? 14.235 136.871 48.033 1.00 38.02 356 ARG B C 1
ATOM 4803 O O . ARG B 1 306 ? 13.331 136.042 47.911 1.00 31.82 356 ARG B O 1
ATOM 4811 N N . CYS B 1 307 ? 15.407 136.581 48.587 1.00 31.93 357 CYS B N 1
ATOM 4812 C CA . CYS B 1 307 ? 15.663 135.284 49.194 1.00 32.80 357 CYS B CA 1
ATOM 4813 C C . CYS B 1 307 ? 14.822 135.138 50.455 1.00 36.38 357 CYS B C 1
ATOM 4814 O O . CYS B 1 307 ? 14.927 135.947 51.376 1.00 44.02 357 CYS B O 1
ATOM 4817 N N . GLN B 1 308 ? 13.987 134.105 50.493 1.00 30.90 358 GLN B N 1
ATOM 4818 C CA . GLN B 1 308 ? 13.100 133.886 51.628 1.00 37.39 358 GLN B CA 1
ATOM 4819 C C . GLN B 1 308 ? 13.846 133.328 52.838 1.00 35.33 358 GLN B C 1
ATOM 4820 O O . GLN B 1 308 ? 13.271 133.199 53.919 1.00 39.33 358 GLN B O 1
ATOM 4824 N N . LYS B 1 309 ? 15.124 133.007 52.657 1.00 36.82 359 LYS B N 1
ATOM 4825 C CA . LYS B 1 309 ? 15.947 132.505 53.751 1.00 40.22 359 LYS B CA 1
ATOM 4826 C C . LYS B 1 309 ? 16.737 133.632 54.418 1.00 43.89 359 LYS B C 1
ATOM 4827 O O . LYS B 1 309 ? 16.575 133.879 55.613 1.00 46.14 359 LYS B O 1
ATOM 4833 N N . CYS B 1 310 ? 17.584 134.310 53.645 1.00 46.23 360 CYS B N 1
ATOM 4834 C CA . CYS B 1 310 ? 18.507 135.304 54.196 1.00 51.50 360 CYS B CA 1
ATOM 4835 C C . CYS B 1 310 ? 18.012 136.745 54.038 1.00 58.24 360 CYS B C 1
ATOM 4836 O O . CYS B 1 310 ? 18.423 137.629 54.790 1.00 77.29 360 CYS B O 1
ATOM 4839 N N . GLY B 1 311 ? 17.140 136.977 53.060 1.00 57.21 361 GLY B N 1
ATOM 4840 C CA . GLY B 1 311 ? 16.574 138.298 52.834 1.00 42.92 361 GLY B CA 1
ATOM 4841 C C . GLY B 1 311 ? 17.277 139.096 51.747 1.00 42.86 361 GLY B C 1
ATOM 4842 O O . GLY B 1 311 ? 16.898 140.232 51.460 1.00 44.95 361 GLY B O 1
ATOM 4843 N N . PHE B 1 312 ? 18.306 138.504 51.149 1.00 34.43 362 PHE B N 1
ATOM 4844 C CA . PHE B 1 312 ? 18.988 139.100 50.005 1.00 43.05 362 PHE B CA 1
ATOM 4845 C C . PHE B 1 312 ? 18.004 139.411 48.883 1.00 49.95 362 PHE B C 1
ATOM 4846 O O . PHE B 1 312 ? 17.168 138.576 48.539 1.00 40.82 362 PHE B O 1
ATOM 4854 N N . THR B 1 313 ? 18.108 140.609 48.316 1.00 44.89 363 THR B N 1
ATOM 4855 C CA . THR B 1 313 ? 17.206 141.036 47.249 1.00 45.40 363 THR B CA 1
ATOM 4856 C C . THR B 1 313 ? 17.964 141.208 45.938 1.00 45.36 363 THR B C 1
ATOM 4857 O O . THR B 1 313 ? 19.183 141.376 45.932 1.00 44.16 363 THR B O 1
ATOM 4861 N N . ALA B 1 314 ? 17.237 141.160 44.828 1.00 43.37 364 ALA B N 1
ATOM 4862 C CA . ALA B 1 314 ? 17.848 141.304 43.513 1.00 37.50 364 ALA B CA 1
ATOM 4863 C C . ALA B 1 314 ? 16.811 141.690 42.463 1.00 45.71 364 ALA B C 1
ATOM 4864 O O . ALA B 1 314 ? 15.609 141.690 42.733 1.00 40.91 364 ALA B O 1
ATOM 4866 N N . TYR B 1 315 ? 17.290 142.014 41.265 1.00 42.76 365 TYR B N 1
ATOM 4867 C CA . TYR B 1 315 ? 16.425 142.440 40.166 1.00 51.44 365 TYR B CA 1
ATOM 4868 C C . TYR B 1 315 ? 16.123 141.302 39.196 1.00 48.04 365 TYR B C 1
ATOM 4869 O O . TYR B 1 315 ? 15.272 141.438 38.315 1.00 49.38 365 TYR B O 1
ATOM 4878 N N . THR B 1 316 ? 16.830 140.188 39.357 1.00 47.05 366 THR B N 1
ATOM 4879 C CA . THR B 1 316 ? 16.600 139.001 38.545 1.00 50.86 366 THR B CA 1
ATOM 4880 C C . THR B 1 316 ? 16.552 137.764 39.429 1.00 46.34 366 THR B C 1
ATOM 4881 O O . THR B 1 316 ? 17.109 137.749 40.527 1.00 43.33 366 THR B O 1
ATOM 4885 N N . LEU B 1 317 ? 15.880 136.730 38.940 1.00 45.12 367 LEU B N 1
ATOM 4886 C CA . LEU B 1 317 ? 15.770 135.478 39.665 1.00 38.23 367 LEU B CA 1
ATOM 4887 C C . LEU B 1 317 ? 17.113 134.763 39.694 1.00 37.91 367 LEU B C 1
ATOM 4888 O O . LEU B 1 317 ? 17.761 134.596 38.660 1.00 41.89 367 LEU B O 1
ATOM 4893 N N . TYR B 1 318 ? 17.528 134.355 40.887 1.00 33.93 368 TYR B N 1
ATOM 4894 C CA . TYR B 1 318 ? 18.653 133.445 41.043 1.00 34.43 368 TYR B CA 1
ATOM 4895 C C . TYR B 1 318 ? 18.137 132.134 41.618 1.00 26.09 368 TYR B C 1
ATOM 4896 O O . TYR B 1 318 ? 17.341 132.134 42.553 1.00 29.89 368 TYR B O 1
ATOM 4905 N N . TRP B 1 319 ? 18.569 131.022 41.038 1.00 27.11 369 TRP B N 1
ATOM 4906 C CA . TRP B 1 319 ? 18.252 129.711 41.585 1.00 29.99 369 TRP B CA 1
ATOM 4907 C C . TRP B 1 319 ? 19.166 129.412 42.763 1.00 30.09 369 TRP B C 1
ATOM 4908 O O . TRP B 1 319 ? 18.779 128.718 43.703 1.00 29.31 369 TRP B O 1
ATOM 4919 N N . HIS B 1 320 ? 20.381 129.949 42.695 1.00 32.05 370 HIS B N 1
ATOM 4920 C CA . HIS B 1 320 ? 21.376 129.802 43.754 1.00 29.80 370 HIS B CA 1
ATOM 4921 C C . HIS B 1 320 ? 21.629 131.169 44.378 1.00 30.54 370 HIS B C 1
ATOM 4922 O O . HIS B 1 320 ? 22.092 132.085 43.701 1.00 31.68 370 HIS B O 1
ATOM 4929 N N . CYS B 1 321 ? 21.304 131.317 45.658 1.00 24.57 371 CYS B N 1
ATOM 4930 C CA . CYS B 1 321 ? 21.389 132.620 46.314 1.00 31.56 371 CYS B CA 1
ATOM 4931 C C . CYS B 1 321 ? 22.844 133.053 46.507 1.00 38.51 371 CYS B C 1
ATOM 4932 O O . CYS B 1 321 ? 23.627 132.315 47.104 1.00 39.35 371 CYS B O 1
ATOM 4935 N N . PRO B 1 322 ? 23.212 134.245 46.001 1.00 37.30 372 PRO B N 1
ATOM 4936 C CA . PRO B 1 322 ? 24.586 134.736 46.177 1.00 44.33 372 PRO B CA 1
ATOM 4937 C C . PRO B 1 322 ? 24.998 134.865 47.641 1.00 39.86 372 PRO B C 1
ATOM 4938 O O . PRO B 1 322 ? 26.174 134.716 47.969 1.00 46.08 372 PRO B O 1
ATOM 4942 N N . SER B 1 323 ? 24.027 135.133 48.506 1.00 44.42 373 SER B N 1
ATOM 4943 C CA . SER B 1 323 ? 24.300 135.427 49.907 1.00 46.58 373 SER B CA 1
ATOM 4944 C C . SER B 1 323 ? 24.437 134.165 50.760 1.00 49.18 373 SER B C 1
ATOM 4945 O O . SER B 1 323 ? 25.498 133.912 51.327 1.00 47.97 373 SER B O 1
ATOM 4948 N N . CYS B 1 324 ? 23.368 133.375 50.842 1.00 41.15 374 CYS B N 1
ATOM 4949 C CA . CYS B 1 324 ? 23.323 132.234 51.757 1.00 39.21 374 CYS B CA 1
ATOM 4950 C C . CYS B 1 324 ? 23.583 130.894 51.073 1.00 39.33 374 CYS B C 1
ATOM 4951 O O . CYS B 1 324 ? 23.633 129.859 51.737 1.00 44.11 374 CYS B O 1
ATOM 4954 N N . ARG B 1 325 ? 23.731 130.913 49.752 1.00 36.61 375 ARG B N 1
ATOM 4955 C CA . ARG B 1 325 ? 24.080 129.710 48.997 1.00 37.08 375 ARG B CA 1
ATOM 4956 C C . ARG B 1 325 ? 22.966 128.656 48.959 1.00 27.77 375 ARG B C 1
ATOM 4957 O O . ARG B 1 325 ? 23.191 127.530 48.518 1.00 31.34 375 ARG B O 1
ATOM 4965 N N . ALA B 1 326 ? 21.770 129.015 49.413 1.00 29.94 376 ALA B N 1
ATOM 4966 C CA . ALA B 1 326 ? 20.635 128.094 49.364 1.00 30.84 376 ALA B CA 1
ATOM 4967 C C . ALA B 1 326 ? 20.065 128.018 47.951 1.00 29.66 376 ALA B C 1
ATOM 4968 O O . ALA B 1 326 ? 20.217 128.953 47.169 1.00 30.82 376 ALA B O 1
ATOM 4970 N N . TRP B 1 327 ? 19.412 126.903 47.630 1.00 28.81 377 TRP B N 1
ATOM 4971 C CA . TRP B 1 327 ? 18.728 126.754 46.349 1.00 28.88 377 TRP B CA 1
ATOM 4972 C C . TRP B 1 327 ? 17.223 126.933 46.527 1.00 31.10 377 TRP B C 1
ATOM 4973 O O . TRP B 1 327 ? 16.674 126.595 47.576 1.00 29.93 377 TRP B O 1
ATOM 4984 N N . SER B 1 328 ? 16.568 127.470 45.502 1.00 29.37 378 SER B N 1
ATOM 4985 C CA . SER B 1 328 ? 15.107 127.549 45.449 1.00 33.07 378 SER B CA 1
ATOM 4986 C C . SER B 1 328 ? 14.490 128.401 46.556 1.00 34.96 378 SER B C 1
ATOM 4987 O O . SER B 1 328 ? 13.320 128.225 46.894 1.00 29.67 378 SER B O 1
ATOM 4990 N N . THR B 1 329 ? 15.262 129.337 47.103 1.00 28.13 379 THR B N 1
ATOM 4991 C CA . THR B 1 329 ? 14.771 130.196 48.174 1.00 27.44 379 THR B CA 1
ATOM 4992 C C . THR B 1 329 ? 14.366 131.590 47.681 1.00 26.90 379 THR B C 1
ATOM 4993 O O . THR B 1 329 ? 13.636 132.307 48.367 1.00 30.89 379 THR B O 1
ATOM 4997 N N . ILE B 1 330 ? 14.837 131.974 46.498 1.00 25.35 380 ILE B N 1
ATOM 4998 C CA . ILE B 1 330 ? 14.575 133.313 45.974 1.00 24.67 380 ILE B CA 1
ATOM 4999 C C . ILE B 1 330 ? 13.289 133.324 45.150 1.00 31.76 380 ILE B C 1
ATOM 5000 O O . ILE B 1 330 ? 13.160 132.586 44.174 1.00 29.14 380 ILE B O 1
ATOM 5005 N N . LYS B 1 331 ? 12.344 134.167 45.566 1.00 30.40 381 LYS B N 1
ATOM 5006 C CA . LYS B 1 331 ? 11.035 134.271 44.925 1.00 33.89 381 LYS B CA 1
ATOM 5007 C C . LYS B 1 331 ? 10.666 135.739 44.690 1.00 33.19 381 LYS B C 1
ATOM 5008 O O . LYS B 1 331 ? 11.267 136.633 45.286 1.00 38.66 381 LYS B O 1
ATOM 5014 N N . PRO B 1 332 ? 9.676 135.993 43.820 1.00 41.34 382 PRO B N 1
ATOM 5015 C CA . PRO B 1 332 ? 9.212 137.370 43.618 1.00 39.09 382 PRO B CA 1
ATOM 5016 C C . PRO B 1 332 ? 8.693 138.004 44.906 1.00 35.71 382 PRO B C 1
ATOM 5017 O O . PRO B 1 332 ? 8.067 137.322 45.716 1.00 40.29 382 PRO B O 1
ATOM 5021 N N . ILE B 1 333 ? 8.957 139.294 45.091 1.00 36.93 383 ILE B N 1
ATOM 5022 C CA . ILE B 1 333 ? 8.461 140.014 46.257 1.00 40.41 383 ILE B CA 1
ATOM 5023 C C . ILE B 1 333 ? 6.975 140.307 46.081 1.00 50.65 383 ILE B C 1
ATOM 5024 O O . ILE B 1 333 ? 6.545 140.748 45.015 1.00 49.12 383 ILE B O 1
ATOM 5029 N N . ARG B 1 334 ? 6.197 140.050 47.129 1.00 52.04 384 ARG B N 1
ATOM 5030 C CA . ARG B 1 334 ? 4.752 140.252 47.089 1.00 50.58 384 ARG B CA 1
ATOM 5031 C C . ARG B 1 334 ? 4.377 141.613 47.665 1.00 63.70 384 ARG B C 1
ATOM 5032 O O . ARG B 1 334 ? 5.239 142.466 47.878 1.00 66.52 384 ARG B O 1
ATOM 5040 N N . GLY B 1 335 ? 3.087 141.812 47.917 1.00 72.19 385 GLY B N 1
ATOM 5041 C CA . GLY B 1 335 ? 2.593 143.103 48.357 1.00 77.24 385 GLY B CA 1
ATOM 5042 C C . GLY B 1 335 ? 2.704 144.107 47.226 1.00 65.86 385 GLY B C 1
ATOM 5043 O O . GLY B 1 335 ? 2.626 143.735 46.057 1.00 66.28 385 GLY B O 1
ATOM 5044 N N . LEU B 1 336 ? 2.890 145.377 47.567 1.00 65.33 386 LEU B N 1
ATOM 5045 C CA . LEU B 1 336 ? 3.074 146.414 46.557 1.00 69.33 386 LEU B CA 1
ATOM 5046 C C . LEU B 1 336 ? 4.534 146.479 46.109 1.00 74.98 386 LEU B C 1
ATOM 5047 O O . LEU B 1 336 ? 5.405 146.884 46.878 1.00 67.93 386 LEU B O 1
ATOM 5049 N N . ASP B 1 337 ? 4.797 146.089 44.863 1.00 73.42 387 ASP B N 1
ATOM 5050 C CA . ASP B 1 337 ? 3.746 145.693 43.929 1.00 62.95 387 ASP B CA 1
ATOM 5051 C C . ASP B 1 337 ? 4.006 144.338 43.269 1.00 62.45 387 ASP B C 1
ATOM 5052 O O . ASP B 1 337 ? 4.226 144.262 42.061 1.00 67.07 387 ASP B O 1
ATOM 5054 N N . GLY B 1 338 ? 3.969 143.272 44.061 1.00 63.11 388 GLY B N 1
ATOM 5055 C CA . GLY B 1 338 ? 4.180 141.934 43.540 1.00 64.07 388 GLY B CA 1
ATOM 5056 C C . GLY B 1 338 ? 2.893 141.146 43.376 1.00 63.97 388 GLY B C 1
ATOM 5057 O O . GLY B 1 338 ? 2.670 140.523 42.339 1.00 61.29 388 GLY B O 1
ATOM 5058 N N . LEU B 1 339 ? 2.050 141.175 44.404 1.00 62.87 389 LEU B N 1
ATOM 5059 C CA . LEU B 1 339 ? 0.787 140.441 44.399 1.00 66.16 389 LEU B CA 1
ATOM 5060 C C . LEU B 1 339 ? -0.119 140.871 43.246 1.00 65.57 389 LEU B C 1
ATOM 5061 O O . LEU B 1 339 ? -1.323 141.064 43.424 1.00 59.80 389 LEU B O 1
#

Secondary structure (DSSP, 8-state):
-HHHHHHHHHHHHHHHT-HHHHHHHHHHHHT-SSS-HHHHHHHHHHHHHHHHHHT-HHHHHHHHHTTTT-TTTHHHHHHHHHHHHHHTT-HHHHHHHHHHHHTTT-STHHHHHHHHHHHHHHHHHTTT--HHHHHHHHHHHHH-TT-HHHHHHHHHHHHHTT-HHHHHHHHTTHHHH-GGGGGGGHHHHHHHHHHTT-HHHHHHHHHHHHHTT--HHHHHHHHHHHHHHHHHHHHHHHHHHHHHHS--HHHHHHHHHHHHHHS--SHHHHHHHHHHHHHHHHHHHS-SEEETTT--EESS--SB-TTT--BS-EEEPPSTT--/-HHHHHHHHHHHHHH-HHHHHHHHHHHHHHTT-HHHHHHHHHHHHT-S---HHHHHHHHHHHHHHHHHHT-HHHHHHHHTTTTTSTTTHHHHHHHHHHHHHHTT-HHHHHHHHHHHHHTT-TTHHHHHHHHHHHHHHHTBTTB-HHHHHHHHHHHHHH-TT-HHHHHHHHHHHHHHT-HHHHHHHHTTHHHH-GGGGGGGHHHHHHHHHHHT-HHHHHHHHHHHHHTT--HHHHHHHHHHHHHHHHHHHHHHHHHHHHHHS--HHHHHHHHHHHHTT--TTHIIIIIHHHHHHHHHHHHHS--EEETTT--EESS--SB-TTT--BS-EEE--STTT-

Organism: Escherichia coli O157:H7 (NCBI:txid83334)

Nearest PDB structures (foldseek):
  4zlh-assembly1_A  TM=9.301E-01  e=3.367E-37  Escherichia coli O157:H7
  7t6d-assembly1_B  TM=9.147E-01  e=1.363E-35  Escherichia coli
  7t6d-assembly1_A  TM=9.100E-01  e=5.641E-35  Escherichia coli
  7wzb-assembly1_B  TM=9.604E-01  e=3.081E-27  Salmonella enterica subsp. enterica serovar Typhimurium str. LT2
  7wzb-assembly1_A  TM=9.650E-01  e=1.330E-24  Salmonella enterica subsp. enterica serovar Typhimurium str. LT2

Solvent-accessible surface area: 30984 Å² total; per-residue (Å²): 79,79,25,69,8,49,13,56,3,0,41,16,0,43,80,96,54,72,28,111,45,0,24,129,19,0,55,84,13,30,118,36,102,93,16,74,146,75,46,62,12,63,0,11,46,29,0,0,49,0,9,35,61,39,39,86,69,113,87,0,42,68,7,2,70,97,1,31,129,40,135,106,18,63,59,22,2,19,73,43,5,6,87,2,19,16,59,54,64,68,22,93,102,0,2,75,15,0,80,68,5,32,95,80,54,106,86,75,20,125,65,29,2,0,3,0,20,0,29,22,0,79,100,65,35,66,105,63,52,38,98,71,0,24,74,20,0,65,91,0,28,79,14,25,123,102,11,9,5,3,2,8,6,20,0,109,2,30,34,68,80,41,62,53,56,102,0,16,116,2,1,52,87,0,63,104,44,34,111,53,1,10,11,45,1,1,120,27,1,41,53,0,19,102,110,59,66,90,86,77,92,6,13,106,17,0,76,134,10,6,127,108,50,17,5,0,35,0,0,38,20,5,0,76,36,24,53,99,149,68,35,55,68,36,0,19,104,31,0,16,91,11,1,117,145,54,45,4,10,77,0,7,46,50,3,19,26,10,40,20,120,115,59,84,139,36,73,71,20,49,1,51,92,27,9,46,58,33,9,22,69,63,44,87,89,58,46,45,29,26,4,118,84,58,49,59,68,4,158,76,38,68,43,54,2,82,67,42,112,28,29,39,32,2,13,14,38,121,39,54,76,8,22,101,77,41,14,82,63,10,17,91,23,4,40,112,66,40,33,77,22,82,0,20,26,31,0,0,32,1,3,36,57,109,59,53,18,91,81,0,20,150,7,0,77,70,4,42,148,39,108,100,19,76,148,117,51,75,15,60,0,8,34,18,6,0,86,0,14,31,61,48,37,67,69,103,134,0,27,86,28,2,70,90,2,14,107,38,106,129,26,58,58,37,4,5,76,38,2,10,103,3,11,32,62,50,61,78,24,84,73,0,0,76,18,0,64,87,0,18,163,76,61,68,90,128,10,108,57,32,5,0,2,0,10,0,32,26,0,81,93,54,51,89,64,96,63,35,102,111,0,24,61,5,0,88,83,0,29,91,20,21,158,85,11,10,6,5,2,11,6,16,0,69,0,32,35,64,87,44,66,49,64,101,0,15,118,0,1,38,96,0,26,102,41,29,127,29,5,0,18,52,0,2,134,34,0,82,60,0,13,122,100,62,61,59,104,76,71,16,15,55,3,0,102,115,0,19,88,50,54,6,4,0,46,1,4,35,38,3,0,78,41,18,62,96,148,77,33,60,84,37,0,64,64,23,2,21,82,6,2,71,140,40,41,0,7,71,2,8,42,36,15,29,49,25,74,49,92,89,46,79,102,49,72,46,57,48,5,33,36,4,14,51,88,11,2,23,78,31,51,166,40,75,36,48,30,110,2,111,140,59,38,63,54,12,145,81,38,93,54,37,0,66,70,36,133,16,15,39,28,4,31,27,33,69,37,53,18,13,16

InterPro domains:
  IPR011990 Tetratricopeptide-like helical domain superfamily [G3DSA:1.25.40.10] (39-183)
  IPR011990 Tetratricopeptide-like helical domain superfamily [G3DSA:1.25.40.10] (184-341)
  IPR011990 Tetratricopeptide-like helical domain superfamily [SSF48452] (42-134)
  IPR011990 Tetratricopeptide-like helical domain superfamily [SSF48452] (105-280)
  IPR019734 Tetratricopeptide repeat [PF13176] (73-98)
  IPR019734 Tetratricopeptide repeat [PS50005] (214-247)
  IPR019734 Tetratricopeptide repeat [SM00028] (69-102)
  IPR019734 Tetratricopeptide repeat [SM00028] (107-140)
  IPR019734 Tetratricopeptide repeat [SM00028] (141-174)
  IPR019734 Tetratricopeptide repeat [SM00028] (180-213)
  IPR019734 Tetratricopeptide repeat [SM00028] (214-247)
  IPR030865 Lipopolysaccharide assembly protein B [MF_00994] (4-387)
  IPR041166 LapB, rubredoxin metal binding domain [PF18073] (355-382)

Sequence (661 aa):
GTVEAHLTLGNLFRSRGEVDRAIRIHQTLMESASLTYEQRLLAIQQLGRDYMAAGLYDRAEDMFNQLTDETDFRIGALQQLLQIYQATSEWQKAIDVAERLVKLGKDKQRVEIAHFYCELALQHMASDDLDRAMTLLKKGAAADKNSARVSIMMGRVFMAKGEYAKAVESSLQRVISQDRELVSETLEMLQTCYQQLGKTAEEWAEFLQRAVEENTGADAELMLADIIEARDGSEAAQVYITRQLQRHPTMRVFHKLMDYHLNEAEEGRAKESLMVLRDMVGEKVRSKPRYRCQKCGFTAYTLYWHCPSCRAWSTIKPIRGLDGLDKAVDLFLDMLKEDTGTVEAHLTLGNNLFRSRGEVDRAIRIHQTLMESASLTYEQRLLAIQQLGRDYMAAGLYDRRAEDMFNQLTDETDFRIGALQQLLQIYQATSEWQKAIDVAERLVKLGKDKQRVEIAHFYCELALQHMASDDLDRAMTLLKKGAAADKNSARVSIMMGRVFMAKGEYAKAVESLQRVISQDRELVSSETLEMLQTCYQQLGKTAEWAEFLQRAVEENTGADAELMLADIIEARDGSEAAQVYITRQLQRHPTMRVFHKLMDYHLNEAEEGRAKESLMVLRDMVGEKVRSKPRYRCQKCGFTAYTLYWHCPSCRAWSTIKPIRGLDGL

Radius of gyration: 33.61 Å; Cα contacts (8 Å, |Δi|>4): 932; chains: 2; bounding box: 79×79×71 Å

Foldseek 3Di:
DVLVVLLVVLVVCQVVVVLVSSLVSLVCSLPDPPDDPVSNLSSLQSNLVSCVSVVVLVSSLVSLVVPCPPPVRVLVSLVVNLVSCVVVLVLVSNLVSQVVCCVVHDQVSLLVNLVSLQSVLVVCVVVPVNVSSLVSLVVSCVSPVLDQSSLQVNLVSCVVVVNLVVSLVSLCSCVVNPLLCNLVCLVSNCVSCVSVVNNVVNLVVLVVNVVVVNDDSSLVVNLVVCCVPVNLVSSLVSLVVSCVVFPALSSVLVNLVSCLVVDDDDPVSVVSVVVSVVSVVLLQPDFFKAFQPPGDTHNDDDQQDPPPRDGPRIGTDGHHSYD/DVVLVVQQVVQCVPPHNLVSLLVSLLVCLVVVNLVSSLVSLVVSCVDPPADPVSNLSSLQSNLVSCVSVLVLVSSLVSLVVCCVPPVSNLVSLVSNLVSCVVVLVLVSNLVSLVVVVVVPPLVSLQVNLVSLQSVLVVVVVPPNLVVSLVSLVVSCVSPVLHQSSLQVNLVSCVVVVNLVSSLVSLLSCVVSPLQCNLVCLVSNVVSCVSVVVVVVNLVSLVSNVVSPRWCSSLVVNLVVCCVVPNDVRSLVSLVVVCVVANALVSVLVNLCSQCVPDDDDVCCVPSVVSSVVSVVVVVPDAFKAFQPPGDTHNDDDQQDPPPRDGPRMGTDGHHHTD

B-factor: mean 44.86, std 15.97, range [15.68, 101.29]